Protein AF-0000000078663674 (afdb_homodimer)

Sequence (624 aa):
MSDRAPLIDRKFASRVDWNLMRTFVDIVRAGGIGAAARQLNRQQPSISAALKRLEDHVGASLLVRTATGVEMTPAGKAMMALCEDMLETARMVPHQIAQATRRVDGFVRIQIVSGLVSAEFDEAIASFHRRNPAIHIEIRVSPWRQVLDALEQGEVEIGVGYDGSVRGSLTYEPLLVERQQLYCSRSSPYFGYRVSRLHELKDEGFVLTGDDEIELITNLRRRYRLGSNVGGMAEDINEARRLIKLGVGIGFLPVPAAEAEVARGTLWPMLHADFEPSYDVYLLARAEPARDTATQLFWDEVFRRVRASSRAMSDRAPLIDRKFASRVDWNLMRTFVDIVRAGGIGAAARQLNRQQPSISAALKRLEDHVGASLLVRTATGVEMTPAGKAMMALCEDMLETARMVPHQIAQATRRVDGFVRIQIVSGLVSAEFDEAIASFHRRNPAIHIEIRVSPWRQVLDALEQGEVEIGVGYDGSVRGSLTYEPLLVERQQLYCSRSSPYFGYRVSRLHELKDEGFVLTGDDEIELITNLRRRYRLGSNVGGMAEDINEARRLIKLGVGIGFLPVPAAEAEVARGTLWPMLHADFEPSYDVYLLARAEPARDTATQLFWDEVFRRVRASSRA

Structure (mmCIF, N/CA/C/O backbone):
data_AF-0000000078663674-model_v1
#
loop_
_entity.id
_entity.type
_entity.pdbx_description
1 polymer 'Transcriptional regulator, LysR family'
#
loop_
_atom_site.group_PDB
_atom_site.id
_atom_site.type_symbol
_atom_site.label_atom_id
_atom_site.label_alt_id
_atom_site.label_comp_id
_atom_site.label_asym_id
_atom_site.label_entity_id
_atom_site.label_seq_id
_atom_site.pdbx_PDB_ins_code
_atom_site.Cartn_x
_atom_site.Cartn_y
_atom_site.Cartn_z
_atom_site.occupancy
_atom_site.B_iso_or_equiv
_atom_site.auth_seq_id
_atom_site.auth_comp_id
_atom_site.auth_asym_id
_atom_site.auth_atom_id
_atom_site.pdbx_PDB_model_num
ATOM 1 N N . MET A 1 1 ? -15.781 55.688 -0.126 1 26.56 1 MET A N 1
ATOM 2 C CA . MET A 1 1 ? -15.812 54.906 1.106 1 26.56 1 MET A CA 1
ATOM 3 C C . MET A 1 1 ? -14.562 54.031 1.239 1 26.56 1 MET A C 1
ATOM 5 O O . MET A 1 1 ? -14.312 53.156 0.404 1 26.56 1 MET A O 1
ATOM 9 N N . SER A 1 2 ? -13.391 54.594 1.779 1 29.06 2 SER A N 1
ATOM 10 C CA . SER A 1 2 ? -11.984 54.219 1.722 1 29.06 2 SER A CA 1
ATOM 11 C C . SER A 1 2 ? -11.734 52.906 2.426 1 29.06 2 SER A C 1
ATOM 13 O O . SER A 1 2 ? -12.219 52.688 3.539 1 29.06 2 SER A O 1
ATOM 15 N N . ASP A 1 3 ? -11.711 51.781 1.77 1 32.72 3 ASP A N 1
ATOM 16 C CA . ASP A 1 3 ? -11.578 50.375 2.121 1 32.72 3 ASP A CA 1
ATOM 17 C C . ASP A 1 3 ? -10.391 50.156 3.059 1 32.72 3 ASP A C 1
ATOM 19 O O . ASP A 1 3 ? -9.25 50.094 2.613 1 32.72 3 ASP A O 1
ATOM 23 N N . ARG A 1 4 ? -10.406 50.906 4.285 1 33.72 4 ARG A N 1
ATOM 24 C CA . ARG A 1 4 ? -9.406 50.875 5.344 1 33.72 4 ARG A CA 1
ATOM 25 C C . ARG A 1 4 ? -9.102 49.469 5.797 1 33.72 4 ARG A C 1
ATOM 27 O O . ARG A 1 4 ? -9.961 48.781 6.363 1 33.72 4 ARG A O 1
ATOM 34 N N . ALA A 1 5 ? -8.305 48.812 5.113 1 38.69 5 ALA A N 1
ATOM 35 C CA . ALA A 1 5 ? -7.77 47.531 5.559 1 38.69 5 ALA A CA 1
ATOM 36 C C . ALA A 1 5 ? -7.273 47.625 7 1 38.69 5 ALA A C 1
ATOM 38 O O . ALA A 1 5 ? -6.527 48.531 7.352 1 38.69 5 ALA A O 1
ATOM 39 N N . PRO A 1 6 ? -8.016 47.125 7.996 1 36.62 6 PRO A N 1
ATOM 40 C CA . PRO A 1 6 ? -7.641 47.312 9.398 1 36.62 6 PRO A CA 1
ATOM 41 C C . PRO A 1 6 ? -6.148 47.125 9.648 1 36.62 6 PRO A C 1
ATOM 43 O O . PRO A 1 6 ? -5.523 46.25 9.031 1 36.62 6 PRO A O 1
ATOM 46 N N . LEU A 1 7 ? -5.336 48.188 9.82 1 32.56 7 LEU A N 1
ATOM 47 C CA . LEU A 1 7 ? -3.947 48.344 10.227 1 32.56 7 LEU A CA 1
ATOM 48 C C . LEU A 1 7 ? -3.576 47.375 11.328 1 32.56 7 LEU A C 1
ATOM 50 O O . LEU A 1 7 ? -4.012 47.531 12.477 1 32.56 7 LEU A O 1
ATOM 54 N N . ILE A 1 8 ? -3.748 46.094 11.195 1 40.56 8 ILE A N 1
ATOM 55 C CA . ILE A 1 8 ? -2.949 45.344 12.141 1 40.56 8 ILE A CA 1
ATOM 56 C C . ILE A 1 8 ? -1.62 46.031 12.391 1 40.56 8 ILE A C 1
ATOM 58 O O . ILE A 1 8 ? -0.774 46.125 11.5 1 40.56 8 ILE A O 1
ATOM 62 N N . ASP A 1 9 ? -1.669 47.25 13.023 1 39.06 9 ASP A N 1
ATOM 63 C CA . ASP A 1 9 ? -0.666 48.25 13.359 1 39.06 9 ASP A CA 1
ATOM 64 C C . ASP A 1 9 ? 0.562 47.625 14 1 39.06 9 ASP A C 1
ATOM 66 O O . ASP A 1 9 ? 0.446 46.625 14.719 1 39.06 9 ASP A O 1
ATOM 70 N N . ARG A 1 10 ? 1.73 47.719 13.523 1 44.12 10 ARG A N 1
ATOM 71 C CA . ARG A 1 10 ? 3.023 47.438 14.133 1 44.12 10 ARG A CA 1
ATOM 72 C C . ARG A 1 10 ? 2.973 47.656 15.641 1 44.12 10 ARG A C 1
ATOM 74 O O . ARG A 1 10 ? 3.67 46.969 16.406 1 44.12 10 ARG A O 1
ATOM 81 N N . LYS A 1 11 ? 2.135 48.594 16.047 1 44.53 11 LYS A N 1
ATOM 82 C CA . LYS A 1 11 ? 1.979 48.938 17.469 1 44.53 11 LYS A CA 1
ATOM 83 C C . LYS A 1 11 ? 1.243 47.812 18.203 1 44.53 11 LYS A C 1
ATOM 85 O O . LYS A 1 11 ? 1.525 47.562 19.375 1 44.53 11 LYS A O 1
ATOM 90 N N . PHE A 1 12 ? 0.385 47.094 17.562 1 48.16 12 PHE A N 1
ATOM 91 C CA . PHE A 1 12 ? -0.326 46 18.219 1 48.16 12 PHE A CA 1
ATOM 92 C C . PHE A 1 12 ? 0.625 44.875 18.547 1 48.16 12 PHE A C 1
ATOM 94 O O . PHE A 1 12 ? 0.589 44.312 19.641 1 48.16 12 PHE A O 1
ATOM 101 N N . ALA A 1 13 ? 1.458 44.531 17.625 1 50.69 13 ALA A N 1
ATOM 102 C CA . ALA A 1 13 ? 2.406 43.438 17.812 1 50.69 13 ALA A CA 1
ATOM 103 C C . ALA A 1 13 ? 3.402 43.75 18.922 1 50.69 13 ALA A C 1
ATOM 105 O O . ALA A 1 13 ? 3.834 42.844 19.641 1 50.69 13 ALA A O 1
ATOM 106 N N . SER A 1 14 ? 3.852 45.031 19.016 1 49.78 14 SER A N 1
ATOM 107 C CA . SER A 1 14 ? 4.824 45.438 20.016 1 49.78 14 SER A CA 1
ATOM 108 C C . SER A 1 14 ? 4.188 45.531 21.406 1 49.78 14 SER A C 1
ATOM 110 O O . SER A 1 14 ? 4.887 45.438 22.406 1 49.78 14 SER A O 1
ATOM 112 N N . ARG A 1 15 ? 2.873 45.688 21.531 1 52.72 15 ARG A N 1
ATOM 113 C CA . ARG A 1 15 ? 2.217 45.938 22.797 1 52.72 15 ARG A CA 1
ATOM 114 C C . ARG A 1 15 ? 1.422 44.719 23.266 1 52.72 15 ARG A C 1
ATOM 116 O O . ARG A 1 15 ? 0.954 44.656 24.391 1 52.72 15 ARG A O 1
ATOM 123 N N . VAL A 1 16 ? 1.151 43.875 22.297 1 53.78 16 VAL A N 1
ATOM 124 C CA . VAL A 1 16 ? 0.247 42.812 22.719 1 53.78 16 VAL A CA 1
ATOM 125 C C . VAL A 1 16 ? 0.975 41.844 23.656 1 53.78 16 VAL A C 1
ATOM 127 O O . VAL A 1 16 ? 2.105 41.438 23.391 1 53.78 16 VAL A O 1
ATOM 130 N N . ASP A 1 17 ? 0.492 41.812 24.906 1 60.88 17 ASP A N 1
ATOM 131 C CA . ASP A 1 17 ? 0.943 40.906 25.953 1 60.88 17 ASP A CA 1
ATOM 132 C C . ASP A 1 17 ? 0.6 39.469 25.594 1 60.88 17 ASP A C 1
ATOM 134 O O . ASP A 1 17 ? -0.574 39.094 25.547 1 60.88 17 ASP A O 1
ATOM 138 N N . TRP A 1 18 ? 1.544 38.75 25.234 1 64.56 18 TRP A N 1
ATOM 139 C CA . TRP A 1 18 ? 1.429 37.375 24.859 1 64.56 18 TRP A CA 1
ATOM 140 C C . TRP A 1 18 ? 0.685 36.562 25.922 1 64.56 18 TRP A C 1
ATOM 142 O O . TRP A 1 18 ? -0.09 35.656 25.594 1 64.56 18 TRP A O 1
ATOM 152 N N . ASN A 1 19 ? 0.848 37 27.047 1 72.19 19 ASN A N 1
ATOM 153 C CA . ASN A 1 19 ? 0.201 36.281 28.156 1 72.19 19 ASN A CA 1
ATOM 154 C C . ASN A 1 19 ? -1.312 36.5 28.125 1 72.19 19 ASN A C 1
ATOM 156 O O . ASN A 1 19 ? -2.064 35.562 28.438 1 72.19 19 ASN A O 1
ATOM 160 N N . LEU A 1 20 ? -1.692 37.625 27.656 1 79.75 20 LEU A N 1
ATOM 161 C CA . LEU A 1 20 ? -3.125 37.906 27.578 1 79.75 20 LEU A CA 1
ATOM 162 C C . LEU A 1 20 ? -3.766 37.062 26.453 1 79.75 20 LEU A C 1
ATOM 164 O O . LEU A 1 20 ? -4.863 36.531 26.625 1 79.75 20 LEU A O 1
ATOM 168 N N . MET A 1 21 ? -3.012 36.938 25.375 1 78.19 21 MET A N 1
ATOM 169 C CA . MET A 1 21 ? -3.502 36.125 24.234 1 78.19 21 MET A CA 1
ATOM 170 C C . MET A 1 21 ? -3.619 34.656 24.609 1 78.19 21 MET A C 1
ATOM 172 O O . MET A 1 21 ? -4.598 34 24.266 1 78.19 21 MET A O 1
ATOM 176 N N . ARG A 1 22 ? -2.646 34.219 25.328 1 77.38 22 ARG A N 1
ATOM 177 C CA . ARG A 1 22 ? -2.676 32.844 25.797 1 77.38 22 ARG A CA 1
ATOM 178 C C . ARG A 1 22 ? -3.852 32.625 26.75 1 77.38 22 ARG A C 1
ATOM 180 O O . ARG A 1 22 ? -4.52 31.578 26.672 1 77.38 22 ARG A O 1
ATOM 187 N N . THR A 1 23 ? -4.086 33.562 27.609 1 81.25 23 THR A N 1
ATOM 188 C CA . THR A 1 23 ? -5.199 33.438 28.547 1 81.25 23 THR A CA 1
ATOM 189 C C . THR A 1 23 ? -6.527 33.375 27.797 1 81.25 23 THR A C 1
ATOM 191 O O . THR A 1 23 ? -7.402 32.594 28.156 1 81.25 23 THR A O 1
ATOM 194 N N . PHE A 1 24 ? -6.664 34.156 26.766 1 88.25 24 PHE A N 1
ATOM 195 C CA . PHE A 1 24 ? -7.852 34.156 25.922 1 88.25 24 PHE A CA 1
ATOM 196 C C . PHE A 1 24 ? -8.078 32.781 25.312 1 88.25 24 PHE A C 1
ATOM 198 O O . PHE A 1 24 ? -9.188 32.25 25.375 1 88.25 24 PHE A O 1
ATOM 205 N N . VAL A 1 25 ? -7.031 32.219 24.797 1 82.88 25 VAL A N 1
ATOM 206 C CA . VAL A 1 25 ? -7.113 30.906 24.172 1 82.88 25 VAL A CA 1
ATOM 207 C C . VAL A 1 25 ? -7.523 29.875 25.219 1 82.88 25 VAL A C 1
ATOM 209 O O . VAL A 1 25 ? -8.367 29.016 24.953 1 82.88 25 VAL A O 1
ATOM 212 N N . ASP A 1 26 ? -6.965 29.922 26.406 1 81.5 26 ASP A N 1
ATOM 213 C CA . ASP A 1 26 ? -7.254 29 27.484 1 81.5 26 ASP A CA 1
ATOM 214 C C . ASP A 1 26 ? -8.719 29.094 27.906 1 81.5 26 ASP A C 1
ATOM 216 O O . ASP A 1 26 ? -9.352 28.078 28.203 1 81.5 26 ASP A O 1
ATOM 220 N N . ILE A 1 27 ? -9.242 30.25 27.891 1 88.44 27 ILE A N 1
ATOM 221 C CA . ILE A 1 27 ? -10.633 30.469 28.281 1 88.44 27 ILE A CA 1
ATOM 222 C C . ILE A 1 27 ? -11.562 29.797 27.266 1 88.44 27 ILE A C 1
ATOM 224 O O . ILE A 1 27 ? -12.5 29.094 27.656 1 88.44 27 ILE A O 1
ATOM 228 N N . VAL A 1 28 ? -11.211 30.016 26.016 1 85.69 28 VAL A N 1
ATOM 229 C CA . VAL A 1 28 ? -12.055 29.469 24.969 1 85.69 28 VAL A CA 1
ATOM 230 C C . VAL A 1 28 ? -12 27.953 24.984 1 85.69 28 VAL A C 1
ATOM 232 O O . VAL A 1 28 ? -13.031 27.281 24.891 1 85.69 28 VAL A O 1
ATOM 235 N N . ARG A 1 29 ? -10.836 27.453 25.156 1 80.06 29 ARG A N 1
ATOM 236 C CA . ARG A 1 29 ? -10.641 26.016 25.141 1 80.06 29 ARG A CA 1
ATOM 237 C C . ARG A 1 29 ? -11.297 25.359 26.344 1 80.06 29 ARG A C 1
ATOM 239 O O . ARG A 1 29 ? -11.836 24.25 26.25 1 80.06 29 ARG A O 1
ATOM 246 N N . ALA A 1 30 ? -11.273 26.016 27.453 1 79.75 30 ALA A N 1
ATOM 247 C CA . ALA A 1 30 ? -11.859 25.5 28.688 1 79.75 30 ALA A CA 1
ATOM 248 C C . ALA A 1 30 ? -13.375 25.672 28.688 1 79.75 30 ALA A C 1
ATOM 250 O O . ALA A 1 30 ? -14.078 25.031 29.469 1 79.75 30 ALA A O 1
ATOM 251 N N . GLY A 1 31 ? -13.812 26.531 27.703 1 85.44 31 GLY A N 1
ATOM 252 C CA . GLY A 1 31 ? -15.242 26.734 27.562 1 85.44 31 GLY A CA 1
ATOM 253 C C . GLY A 1 31 ? -15.805 27.75 28.531 1 85.44 31 GLY A C 1
ATOM 254 O O . GLY A 1 31 ? -17.016 27.859 28.688 1 85.44 31 GLY A O 1
ATOM 255 N N . GLY A 1 32 ? -14.898 28.406 29.297 1 89 32 GLY A N 1
ATOM 256 C CA . GLY A 1 32 ? -15.375 29.391 30.266 1 89 32 GLY A CA 1
ATOM 257 C C . GLY A 1 32 ? -14.266 29.984 31.094 1 89 32 GLY A C 1
ATOM 258 O O . GLY A 1 32 ? -13.172 29.422 31.188 1 89 32 GLY A O 1
ATOM 259 N N . ILE A 1 33 ? -14.586 31.141 31.781 1 89.94 33 ILE A N 1
ATOM 260 C CA . ILE A 1 33 ? -13.594 31.859 32.562 1 89.94 33 ILE A CA 1
ATOM 261 C C . ILE A 1 33 ? -13.289 31.094 33.844 1 89.94 33 ILE A C 1
ATOM 263 O O . ILE A 1 33 ? -12.125 30.938 34.219 1 89.94 33 ILE A O 1
ATOM 267 N N . GLY A 1 34 ? -14.344 30.562 34.406 1 89.81 34 GLY A N 1
ATOM 268 C CA . GLY A 1 34 ? -14.148 29.781 35.594 1 89.81 34 GLY A CA 1
ATOM 269 C C . GLY A 1 34 ? -13.359 28.516 35.375 1 89.81 34 GLY A C 1
ATOM 270 O O . GLY A 1 34 ? -12.453 28.172 36.125 1 89.81 34 GLY A O 1
ATOM 271 N N . ALA A 1 35 ? -13.664 27.891 34.375 1 88.38 35 ALA A N 1
ATOM 272 C CA . ALA A 1 35 ? -12.984 26.641 34.031 1 88.38 35 ALA A CA 1
ATOM 273 C C . ALA A 1 35 ? -11.508 26.891 33.719 1 88.38 35 ALA A C 1
ATOM 275 O O . ALA A 1 35 ? -10.648 26.109 34.125 1 88.38 35 ALA A O 1
ATOM 276 N N . ALA A 1 36 ? -11.273 27.906 33.031 1 88.25 36 ALA A N 1
ATOM 277 C CA . ALA A 1 36 ? -9.891 28.281 32.719 1 88.25 36 ALA A CA 1
ATOM 278 C C . ALA A 1 36 ? -9.109 28.625 33.969 1 88.25 36 ALA A C 1
ATOM 280 O O . ALA A 1 36 ? -7.941 28.25 34.094 1 88.25 36 ALA A O 1
ATOM 281 N N . ALA A 1 37 ? -9.734 29.25 34.906 1 89.38 37 ALA A N 1
ATOM 282 C CA . ALA A 1 37 ? -9.086 29.609 36.188 1 89.38 37 ALA A CA 1
ATOM 283 C C . ALA A 1 37 ? -8.648 28.375 36.938 1 89.38 37 ALA A C 1
ATOM 285 O O . ALA A 1 37 ? -7.535 28.312 37.469 1 89.38 37 ALA A O 1
ATOM 286 N N . ARG A 1 38 ? -9.484 27.438 36.969 1 83.88 38 ARG A N 1
ATOM 287 C CA . ARG A 1 38 ? -9.188 26.172 37.625 1 83.88 38 ARG A CA 1
ATOM 288 C C . ARG A 1 38 ? -8.023 25.469 36.938 1 83.88 38 ARG A C 1
ATOM 290 O O . ARG A 1 38 ? -7.109 24.984 37.625 1 83.88 38 ARG A O 1
ATOM 297 N N . GLN A 1 39 ? -8.039 25.531 35.656 1 81.62 39 GLN A N 1
ATOM 298 C CA . GLN A 1 39 ? -7.031 24.828 34.875 1 81.62 39 GLN A CA 1
ATOM 299 C C . GLN A 1 39 ? -5.66 25.484 35 1 81.62 39 GLN A C 1
ATOM 301 O O . GLN A 1 39 ? -4.637 24.797 35.031 1 81.62 39 GLN A O 1
ATOM 306 N N . LEU A 1 40 ? -5.688 26.734 35.094 1 78.19 40 LEU A N 1
ATOM 307 C CA . LEU A 1 40 ? -4.441 27.484 35.125 1 78.19 40 LEU A CA 1
ATOM 308 C C . LEU A 1 40 ? -4.016 27.766 36.562 1 78.19 40 LEU A C 1
ATOM 310 O O . LEU A 1 40 ? -2.988 28.406 36.812 1 78.19 40 LEU A O 1
ATOM 314 N N . ASN A 1 41 ? -4.773 27.234 37.562 1 82.12 41 ASN A N 1
ATOM 315 C CA . ASN A 1 41 ? -4.527 27.453 38.969 1 82.12 41 ASN A CA 1
ATOM 316 C C . ASN A 1 41 ? -4.375 28.938 39.281 1 82.12 41 ASN A C 1
ATOM 318 O O . ASN A 1 41 ? -3.41 29.344 39.938 1 82.12 41 ASN A O 1
ATOM 322 N N . ARG A 1 42 ? -5.238 29.641 38.719 1 83.81 42 ARG A N 1
ATOM 323 C CA . ARG A 1 42 ? -5.309 31.078 38.969 1 83.81 42 ARG A CA 1
ATOM 324 C C . ARG A 1 42 ? -6.691 31.5 39.438 1 83.81 42 ARG A C 1
ATOM 326 O O . ARG A 1 42 ? -7.648 30.719 39.344 1 83.81 42 ARG A O 1
ATOM 333 N N . GLN A 1 43 ? -6.781 32.625 40.094 1 87.31 43 GLN A N 1
ATOM 334 C CA . GLN A 1 43 ? -8.062 33.125 40.562 1 87.31 43 GLN A CA 1
ATOM 335 C C . GLN A 1 43 ? -8.906 33.656 39.406 1 87.31 43 GLN A C 1
ATOM 337 O O . GLN A 1 43 ? -8.383 34.281 38.469 1 87.31 43 GLN A O 1
ATOM 342 N N . GLN A 1 44 ? -10.164 33.344 39.469 1 88.44 44 GLN A N 1
ATOM 343 C CA . GLN A 1 44 ? -11.109 33.688 38.406 1 88.44 44 GLN A CA 1
ATOM 344 C C . GLN A 1 44 ? -11.055 35.188 38.125 1 88.44 44 GLN A C 1
ATOM 346 O O . GLN A 1 44 ? -11.062 35.625 36.969 1 88.44 44 GLN A O 1
ATOM 351 N N . PRO A 1 45 ? -10.953 36.094 39.219 1 90 45 PRO A N 1
ATOM 352 C CA . PRO A 1 45 ? -10.898 37.531 38.875 1 90 45 PRO A CA 1
ATOM 353 C C . PRO A 1 45 ? -9.656 37.906 38.094 1 90 45 PRO A C 1
ATOM 355 O O . PRO A 1 45 ? -9.703 38.812 37.25 1 90 45 PRO A O 1
ATOM 358 N N . SER A 1 46 ? -8.586 37.156 38.312 1 87.5 46 SER A N 1
ATOM 359 C CA . SER A 1 46 ? -7.348 37.406 37.594 1 87.5 46 SER A CA 1
ATOM 360 C C . SER A 1 46 ? -7.5 37.062 36.094 1 87.5 46 SER A C 1
ATOM 362 O O . SER A 1 46 ? -7.016 37.781 35.219 1 87.5 46 SER A O 1
ATOM 364 N N . ILE A 1 47 ? -8.219 35.969 35.812 1 89.69 47 ILE A N 1
ATOM 365 C CA . ILE A 1 47 ? -8.438 35.531 34.438 1 89.69 47 ILE A CA 1
ATOM 366 C C . ILE A 1 47 ? -9.414 36.469 33.75 1 89.69 47 ILE A C 1
ATOM 368 O O . ILE A 1 47 ? -9.211 36.844 32.594 1 89.69 47 ILE A O 1
ATOM 372 N N . SER A 1 48 ? -10.422 36.906 34.469 1 90.88 48 SER A N 1
ATOM 373 C CA . SER A 1 48 ? -11.398 37.844 33.938 1 90.88 48 SER A CA 1
ATOM 374 C C . SER A 1 48 ? -10.758 39.188 33.594 1 90.88 48 SER A C 1
ATOM 376 O O . SER A 1 48 ? -11.031 39.781 32.562 1 90.88 48 SER A O 1
ATOM 378 N N . ALA A 1 49 ? -9.891 39.594 34.469 1 90.62 49 ALA A N 1
ATOM 379 C CA . ALA A 1 49 ? -9.188 40.875 34.281 1 90.62 49 ALA A CA 1
ATOM 380 C C . ALA A 1 49 ? -8.266 40.781 33.062 1 90.62 49 ALA A C 1
ATOM 382 O O . ALA A 1 49 ? -8.148 41.75 32.312 1 90.62 49 ALA A O 1
ATOM 383 N N . ALA A 1 50 ? -7.625 39.688 32.969 1 87.88 50 ALA A N 1
ATOM 384 C CA . ALA A 1 50 ? -6.734 39.469 31.828 1 87.88 50 ALA A CA 1
ATOM 385 C C . ALA A 1 50 ? -7.5 39.531 30.516 1 87.88 50 ALA A C 1
ATOM 387 O O . ALA A 1 50 ? -7.035 40.156 29.547 1 87.88 50 ALA A O 1
ATOM 388 N N . LEU A 1 51 ? -8.648 38.938 30.469 1 90.5 51 LEU A N 1
ATOM 389 C CA . LEU A 1 51 ? -9.484 38.969 29.281 1 90.5 51 LEU A CA 1
ATOM 390 C C . LEU A 1 51 ? -9.922 40.406 28.969 1 90.5 51 LEU A C 1
ATOM 392 O O . LEU A 1 51 ? -9.867 40.844 27.812 1 90.5 51 LEU A O 1
ATOM 396 N N . LYS A 1 52 ? -10.336 41.125 30.016 1 90.38 52 LYS A N 1
ATOM 397 C CA . LYS A 1 52 ? -10.781 42.5 29.828 1 90.38 52 LYS A CA 1
ATOM 398 C C . LYS A 1 52 ? -9.656 43.375 29.312 1 90.38 52 LYS A C 1
ATOM 400 O O . LYS A 1 52 ? -9.875 44.219 28.438 1 90.38 52 LYS A O 1
ATOM 405 N N . ARG A 1 53 ? -8.516 43.188 29.828 1 85.06 53 ARG A N 1
ATOM 406 C CA . ARG A 1 53 ? -7.352 43.938 29.375 1 85.06 53 ARG A CA 1
ATOM 407 C C . ARG A 1 53 ? -7.078 43.688 27.906 1 85.06 53 ARG A C 1
ATOM 409 O O . ARG A 1 53 ? -6.762 44.594 27.156 1 85.06 53 ARG A O 1
ATOM 416 N N . LEU A 1 54 ? -7.145 42.406 27.516 1 85.94 54 LEU A N 1
ATOM 417 C CA . LEU A 1 54 ? -6.945 42.062 26.109 1 85.94 54 LEU A CA 1
ATOM 418 C C . LEU A 1 54 ? -8.008 42.719 25.234 1 85.94 54 LEU A C 1
ATOM 420 O O . LEU A 1 54 ? -7.691 43.281 24.188 1 85.94 54 LEU A O 1
ATOM 424 N N . GLU A 1 55 ? -9.234 42.656 25.672 1 87.56 55 GLU A N 1
ATOM 425 C CA . GLU A 1 55 ? -10.336 43.25 24.922 1 87.56 55 GLU A CA 1
ATOM 426 C C . GLU A 1 55 ? -10.18 44.781 24.797 1 87.56 55 GLU A C 1
ATOM 428 O O . GLU A 1 55 ? -10.461 45.344 23.75 1 87.56 55 GLU A O 1
ATOM 433 N N . ASP A 1 56 ? -9.641 45.406 25.844 1 84.56 56 ASP A N 1
ATOM 434 C CA . ASP A 1 56 ? -9.375 46.844 25.828 1 84.56 56 ASP A CA 1
ATOM 435 C C . ASP A 1 56 ? -8.281 47.188 24.828 1 84.56 56 ASP A C 1
ATOM 437 O O . ASP A 1 56 ? -8.383 48.188 24.109 1 84.56 56 ASP A O 1
ATOM 441 N N . HIS A 1 57 ? -7.312 46.312 24.828 1 77.81 57 HIS A N 1
ATOM 442 C CA . HIS A 1 57 ? -6.207 46.531 23.906 1 77.81 57 HIS A CA 1
ATOM 443 C C . HIS A 1 57 ? -6.664 46.406 22.453 1 77.81 57 HIS A C 1
ATOM 445 O O . HIS A 1 57 ? -6.215 47.156 21.594 1 77.81 57 HIS A O 1
ATOM 451 N N . VAL A 1 58 ? -7.527 45.406 22.25 1 78.19 58 VAL A N 1
ATOM 452 C CA . VAL A 1 58 ? -7.996 45.125 20.906 1 78.19 58 VAL A CA 1
ATOM 453 C C . VAL A 1 58 ? -9.125 46.094 20.531 1 78.19 58 VAL A C 1
ATOM 455 O O . VAL A 1 58 ? -9.336 46.375 19.344 1 78.19 58 VAL A O 1
ATOM 458 N N . GLY A 1 59 ? -9.781 46.625 21.516 1 80.88 59 GLY A N 1
ATOM 459 C CA . GLY A 1 59 ? -10.867 47.594 21.312 1 80.88 59 GLY A CA 1
ATOM 460 C C . GLY A 1 59 ? -12.188 46.906 20.969 1 80.88 59 GLY A C 1
ATOM 461 O O . GLY A 1 59 ? -13.07 47.531 20.375 1 80.88 59 GLY A O 1
ATOM 462 N N . ALA A 1 60 ? -12.273 45.656 21.156 1 85.56 60 ALA A N 1
ATOM 463 C CA . ALA A 1 60 ? -13.5 44.906 20.891 1 85.56 60 ALA A CA 1
ATOM 464 C C . ALA A 1 60 ? -13.688 43.781 21.906 1 85.56 60 ALA A C 1
ATOM 466 O O . ALA A 1 60 ? -12.711 43.281 22.484 1 85.56 60 ALA A O 1
ATOM 467 N N . SER A 1 61 ? -14.945 43.5 22.125 1 90.62 61 SER A N 1
ATOM 468 C CA . SER A 1 61 ? -15.242 42.344 22.953 1 90.62 61 SER A CA 1
ATOM 469 C C . SER A 1 61 ? -14.945 41.031 22.203 1 90.62 61 SER A C 1
ATOM 471 O O . SER A 1 61 ? -15.336 40.906 21.031 1 90.62 61 SER A O 1
ATOM 473 N N . LEU A 1 62 ? -14.234 40.156 22.844 1 91.75 62 LEU A N 1
ATOM 474 C CA . LEU A 1 62 ? -13.828 38.906 22.188 1 91.75 62 LEU A CA 1
ATOM 475 C C . LEU A 1 62 ? -14.758 37.781 22.578 1 91.75 62 LEU A C 1
ATOM 477 O O . LEU A 1 62 ? -14.953 36.844 21.797 1 91.75 62 LEU A O 1
ATOM 481 N N . LEU A 1 63 ? -15.312 37.812 23.797 1 92.44 63 LEU A N 1
ATOM 482 C CA . LEU A 1 63 ? -16.188 36.75 24.312 1 92.44 63 LEU A CA 1
ATOM 483 C C . LEU A 1 63 ? -17.469 37.344 24.875 1 92.44 63 LEU A C 1
ATOM 485 O O . LEU A 1 63 ? -17.484 38.469 25.391 1 92.44 63 LEU A O 1
ATOM 489 N N . VAL A 1 64 ? -18.578 36.625 24.609 1 90.19 64 VAL A N 1
ATOM 490 C CA . VAL A 1 64 ? -19.859 36.969 25.219 1 90.19 64 VAL A CA 1
ATOM 491 C C . VAL A 1 64 ? -20.312 35.844 26.156 1 90.19 64 VAL A C 1
ATOM 493 O O . VAL A 1 64 ? -20.141 34.656 25.844 1 90.19 64 VAL A O 1
ATOM 496 N N . ARG A 1 65 ? -20.672 36.219 27.297 1 83.19 65 ARG A N 1
ATOM 497 C CA . ARG A 1 65 ? -21.172 35.281 28.281 1 83.19 65 ARG A CA 1
ATOM 498 C C . ARG A 1 65 ? -22.562 34.781 27.906 1 83.19 65 ARG A C 1
ATOM 500 O O . ARG A 1 65 ? -23.406 35.562 27.484 1 83.19 65 ARG A O 1
ATOM 507 N N . THR A 1 66 ? -22.641 33.531 27.797 1 81.62 66 THR A N 1
ATOM 508 C CA . THR A 1 66 ? -23.922 32.906 27.547 1 81.62 66 THR A CA 1
ATOM 509 C C . THR A 1 66 ? -24.328 32 28.734 1 81.62 66 THR A C 1
ATOM 511 O O . THR A 1 66 ? -23.578 31.891 29.703 1 81.62 66 THR A O 1
ATOM 514 N N . ALA A 1 67 ? -25.562 31.453 28.656 1 77.31 67 ALA A N 1
ATOM 515 C CA . ALA A 1 67 ? -26.062 30.578 29.703 1 77.31 67 ALA A CA 1
ATOM 516 C C . ALA A 1 67 ? -25.203 29.328 29.844 1 77.31 67 ALA A C 1
ATOM 518 O O . ALA A 1 67 ? -25.125 28.734 30.938 1 77.31 67 ALA A O 1
ATOM 519 N N . THR A 1 68 ? -24.547 29 28.891 1 76 68 THR A N 1
ATOM 520 C CA . THR A 1 68 ? -23.828 27.719 28.875 1 76 68 THR A CA 1
ATOM 521 C C . THR A 1 68 ? -22.328 27.938 28.938 1 76 68 THR A C 1
ATOM 523 O O . THR A 1 68 ? -21.547 26.984 28.844 1 76 68 THR A O 1
ATOM 526 N N . GLY A 1 69 ? -21.938 29.188 29.125 1 80.69 69 GLY A N 1
ATOM 527 C CA . GLY A 1 69 ? -20.5 29.453 29.203 1 80.69 69 GLY A CA 1
ATOM 528 C C . GLY A 1 69 ? -20.094 30.719 28.469 1 80.69 69 GLY A C 1
ATOM 529 O O . GLY A 1 69 ? -20.609 31.797 28.75 1 80.69 69 GLY A O 1
ATOM 530 N N . VAL A 1 70 ? -19.062 30.578 27.594 1 86.69 70 VAL A N 1
ATOM 531 C CA . VAL A 1 70 ? -18.609 31.734 26.812 1 86.69 70 VAL A CA 1
ATOM 532 C C . VAL A 1 70 ? -18.641 31.406 25.328 1 86.69 70 VAL A C 1
ATOM 534 O O . VAL A 1 70 ? -18.438 30.266 24.938 1 86.69 70 VAL A O 1
ATOM 537 N N . GLU A 1 71 ? -19.078 32.375 24.484 1 89.12 71 GLU A N 1
ATOM 538 C CA . GLU A 1 71 ? -19.031 32.25 23.031 1 89.12 71 GLU A CA 1
ATOM 539 C C . GLU A 1 71 ? -18.172 33.344 22.422 1 89.12 71 GLU A C 1
ATOM 541 O O . GLU A 1 71 ? -18.172 34.5 22.891 1 89.12 71 GLU A O 1
ATOM 546 N N . MET A 1 72 ? -17.453 32.969 21.375 1 87.81 72 MET A N 1
ATOM 547 C CA . MET A 1 72 ? -16.578 33.906 20.719 1 87.81 72 MET A CA 1
ATOM 548 C C . MET A 1 72 ? -17.391 34.875 19.844 1 87.81 72 MET A C 1
ATOM 550 O O . MET A 1 72 ? -18.312 34.438 19.141 1 87.81 72 MET A O 1
ATOM 554 N N . THR A 1 73 ? -17.109 36.25 19.922 1 87.31 73 THR A N 1
ATOM 555 C CA . THR A 1 73 ? -17.609 37.219 18.969 1 87.31 73 THR A CA 1
ATOM 556 C C . THR A 1 73 ? -16.875 37.094 17.641 1 87.31 73 THR A C 1
ATOM 558 O O . THR A 1 73 ? -15.906 36.344 17.531 1 87.31 73 THR A O 1
ATOM 561 N N . PRO A 1 74 ? -17.297 37.781 16.594 1 82.62 74 PRO A N 1
ATOM 562 C CA . PRO A 1 74 ? -16.531 37.781 15.352 1 82.62 74 PRO A CA 1
ATOM 563 C C . PRO A 1 74 ? -15.086 38.25 15.555 1 82.62 74 PRO A C 1
ATOM 565 O O . PRO A 1 74 ? -14.164 37.656 14.961 1 82.62 74 PRO A O 1
ATOM 568 N N . ALA A 1 75 ? -15 39.25 16.375 1 82.69 75 ALA A N 1
ATOM 569 C CA . ALA A 1 75 ? -13.648 39.688 16.719 1 82.69 75 ALA A CA 1
ATOM 570 C C . ALA A 1 75 ? -12.891 38.625 17.484 1 82.69 75 ALA A C 1
ATOM 572 O O . ALA A 1 75 ? -11.688 38.438 17.281 1 82.69 75 ALA A O 1
ATOM 573 N N . GLY A 1 76 ? -13.641 37.875 18.297 1 85.62 76 GLY A N 1
ATOM 574 C CA . GLY A 1 76 ? -13.039 36.75 19 1 85.62 76 GLY A CA 1
ATOM 575 C C . GLY A 1 76 ? -12.547 35.656 18.078 1 85.62 76 GLY A C 1
ATOM 576 O O . GLY A 1 76 ? -11.461 35.125 18.281 1 85.62 76 GLY A O 1
ATOM 577 N N . LYS A 1 77 ? -13.242 35.406 17.109 1 82.31 77 LYS A N 1
ATOM 578 C CA . LYS A 1 77 ? -12.859 34.375 16.125 1 82.31 77 LYS A CA 1
ATOM 579 C C . LYS A 1 77 ? -11.602 34.812 15.367 1 82.31 77 LYS A C 1
ATOM 581 O O . LYS A 1 77 ? -10.711 34 15.133 1 82.31 77 LYS A O 1
ATOM 586 N N . ALA A 1 78 ? -11.602 36.062 15.031 1 78.75 78 ALA A N 1
ATOM 587 C CA . ALA A 1 78 ? -10.43 36.594 14.344 1 78.75 78 ALA A CA 1
ATOM 588 C C . ALA A 1 78 ? -9.195 36.531 15.234 1 78.75 78 ALA A C 1
ATOM 590 O O . ALA A 1 78 ? -8.109 36.156 14.781 1 78.75 78 ALA A O 1
ATOM 591 N N . MET A 1 79 ? -9.422 36.906 16.453 1 78.75 79 MET A N 1
ATOM 592 C CA . MET A 1 79 ? -8.32 36.875 17.406 1 78.75 79 MET A CA 1
ATOM 593 C C . MET A 1 79 ? -7.844 35.438 17.641 1 78.75 79 MET A C 1
ATOM 595 O O . MET A 1 79 ? -6.637 35.188 17.703 1 78.75 79 MET A O 1
ATOM 599 N N . MET A 1 80 ? -8.75 34.531 17.75 1 78.94 80 MET A N 1
ATOM 600 C CA . MET A 1 80 ? -8.398 33.156 17.953 1 78.94 80 MET A CA 1
ATOM 601 C C . MET A 1 80 ? -7.543 32.625 16.797 1 78.94 80 MET A C 1
ATOM 603 O O . MET A 1 80 ? -6.543 31.953 17 1 78.94 80 MET A O 1
ATOM 607 N N . ALA A 1 81 ? -7.914 33 15.672 1 71.19 81 ALA A N 1
ATOM 608 C CA . ALA A 1 81 ? -7.141 32.594 14.5 1 71.19 81 ALA A CA 1
ATOM 609 C C . ALA A 1 81 ? -5.719 33.156 14.57 1 71.19 81 ALA A C 1
ATOM 611 O O . ALA A 1 81 ? -4.754 32.469 14.273 1 71.19 81 ALA A O 1
ATOM 612 N N . LEU A 1 82 ? -5.691 34.406 14.977 1 65.56 82 LEU A N 1
ATOM 613 C CA . LEU A 1 82 ? -4.395 35.062 15.109 1 65.56 82 LEU A CA 1
ATOM 614 C C . LEU A 1 82 ? -3.57 34.406 16.219 1 65.56 82 LEU A C 1
ATOM 616 O O . LEU A 1 82 ? -2.367 34.219 16.047 1 65.56 82 LEU A O 1
ATOM 620 N N . CYS A 1 83 ? -4.191 34.188 17.328 1 69.88 83 CYS A N 1
ATOM 621 C CA . CYS A 1 83 ? -3.506 33.531 18.453 1 69.88 83 CYS A CA 1
ATOM 622 C C . CYS A 1 83 ? -2.986 32.156 18.062 1 69.88 83 CYS A C 1
ATOM 624 O O . CYS A 1 83 ? -1.857 31.797 18.391 1 69.88 83 CYS A O 1
ATOM 626 N N . GLU A 1 84 ? -3.812 31.5 17.484 1 63.25 84 GLU A N 1
ATOM 627 C CA . GLU A 1 84 ? -3.414 30.172 17.047 1 63.25 84 GLU A CA 1
ATOM 628 C C . GLU A 1 84 ? -2.203 30.234 16.109 1 63.25 84 GLU A C 1
ATOM 630 O O . GLU A 1 84 ? -1.273 29.438 16.234 1 63.25 84 GLU A O 1
ATOM 635 N N . ASP A 1 85 ? -2.17 31.234 15.32 1 59.66 85 ASP A N 1
ATOM 636 C CA . ASP A 1 85 ? -1.035 31.469 14.43 1 59.66 85 ASP A CA 1
ATOM 637 C C . ASP A 1 85 ? 0.221 31.828 15.219 1 59.66 85 ASP A C 1
ATOM 639 O O . ASP A 1 85 ? 1.308 31.312 14.93 1 59.66 85 ASP A O 1
ATOM 643 N N . MET A 1 86 ? -0.019 32.75 16.109 1 57.91 86 MET A N 1
ATOM 644 C CA . MET A 1 86 ? 1.098 33.219 16.922 1 57.91 86 MET A CA 1
ATOM 645 C C . MET A 1 86 ? 1.64 32.094 17.812 1 57.91 86 MET A C 1
ATOM 647 O O . MET A 1 86 ? 2.855 31.938 17.938 1 57.91 86 MET A O 1
ATOM 651 N N . LEU A 1 87 ? 0.773 31.453 18.469 1 54.53 87 LEU A N 1
ATOM 652 C CA . LEU A 1 87 ? 1.189 30.328 19.297 1 54.53 87 LEU A CA 1
ATOM 653 C C . LEU A 1 87 ? 1.908 29.266 18.469 1 54.53 87 LEU A C 1
ATOM 655 O O . LEU A 1 87 ? 2.896 28.688 18.922 1 54.53 87 LEU A O 1
ATOM 659 N N . GLU A 1 88 ? 1.425 29.156 17.438 1 55.69 88 GLU A N 1
ATOM 660 C CA . GLU A 1 88 ? 2.096 28.266 16.516 1 55.69 88 GLU A CA 1
ATOM 661 C C . GLU A 1 88 ? 3.494 28.766 16.172 1 55.69 88 GLU A C 1
ATOM 663 O O . GLU A 1 88 ? 4.449 27.984 16.125 1 55.69 88 GLU A O 1
ATOM 668 N N . THR A 1 89 ? 3.516 30.062 15.984 1 52.53 89 THR A N 1
ATOM 669 C CA . THR A 1 89 ? 4.805 30.672 15.68 1 52.53 89 THR A CA 1
ATOM 670 C C . THR A 1 89 ? 5.738 30.594 16.891 1 52.53 89 THR A C 1
ATOM 672 O O . THR A 1 89 ? 6.918 30.281 16.75 1 52.53 89 THR A O 1
ATOM 675 N N . ALA A 1 90 ? 5.215 30.969 18.031 1 52.47 90 ALA A N 1
ATOM 676 C CA . ALA A 1 90 ? 5.996 30.922 19.266 1 52.47 90 ALA A CA 1
ATOM 677 C C . ALA A 1 90 ? 6.48 29.5 19.547 1 52.47 90 ALA A C 1
ATOM 679 O O . ALA A 1 90 ? 7.617 29.312 20 1 52.47 90 ALA A O 1
ATOM 680 N N . ARG A 1 91 ? 5.605 28.578 19.469 1 51.38 91 ARG A N 1
ATOM 681 C CA . ARG A 1 91 ? 5.98 27.172 19.672 1 51.38 91 ARG A CA 1
ATOM 682 C C . ARG A 1 91 ? 7.105 26.766 18.719 1 51.38 91 ARG A C 1
ATOM 684 O O . ARG A 1 91 ? 7.902 25.891 19.031 1 51.38 91 ARG A O 1
ATOM 691 N N . MET A 1 92 ? 7.055 27.5 17.734 1 50.94 92 MET A N 1
ATOM 692 C CA . MET A 1 92 ? 8.039 27.203 16.688 1 50.94 92 MET A CA 1
ATOM 693 C C . MET A 1 92 ? 9.398 27.797 17.031 1 50.94 92 MET A C 1
ATOM 695 O O . MET A 1 92 ? 10.422 27.359 16.516 1 50.94 92 MET A O 1
ATOM 699 N N . VAL A 1 93 ? 9.328 28.766 18 1 48.59 93 VAL A N 1
ATOM 700 C CA . VAL A 1 93 ? 10.539 29.531 18.266 1 48.59 93 VAL A CA 1
ATOM 701 C C . VAL A 1 93 ? 11.672 28.594 18.688 1 48.59 93 VAL A C 1
ATOM 703 O O . VAL A 1 93 ? 12.766 28.656 18.125 1 48.59 93 VAL A O 1
ATOM 706 N N . PRO A 1 94 ? 11.383 27.828 19.797 1 46.81 94 PRO A N 1
ATOM 707 C CA . PRO A 1 94 ? 12.516 26.953 20.109 1 46.81 94 PRO A CA 1
ATOM 708 C C . PRO A 1 94 ? 12.93 26.062 18.938 1 46.81 94 PRO A C 1
ATOM 710 O O . PRO A 1 94 ? 14.125 25.828 18.734 1 46.81 94 PRO A O 1
ATOM 713 N N . HIS A 1 95 ? 11.992 25.625 18.281 1 52.62 95 HIS A N 1
ATOM 714 C CA . HIS A 1 95 ? 12.281 24.797 17.109 1 52.62 95 HIS A CA 1
ATOM 715 C C . HIS A 1 95 ? 12.969 25.594 16.016 1 52.62 95 HIS A C 1
ATOM 717 O O . HIS A 1 95 ? 13.883 25.109 15.359 1 52.62 95 HIS A O 1
ATOM 723 N N . GLN A 1 96 ? 12.484 26.844 15.883 1 49.84 96 GLN A N 1
ATOM 724 C CA . GLN A 1 96 ? 13.125 27.75 14.93 1 49.84 96 GLN A CA 1
ATOM 725 C C . GLN A 1 96 ? 14.547 28.078 15.359 1 49.84 96 GLN A C 1
ATOM 727 O O . GLN A 1 96 ? 15.453 28.156 14.523 1 49.84 96 GLN A O 1
ATOM 732 N N . ILE A 1 97 ? 14.648 28.297 16.562 1 46.66 97 ILE A N 1
ATOM 733 C CA . ILE A 1 97 ? 15.992 28.531 17.078 1 46.66 97 ILE A CA 1
ATOM 734 C C . ILE A 1 97 ? 16.859 27.281 16.844 1 46.66 97 ILE A C 1
ATOM 736 O O . ILE A 1 97 ? 18.016 27.391 16.422 1 46.66 97 ILE A O 1
ATOM 740 N N . ALA A 1 98 ? 16.25 26.172 17.156 1 49.06 98 ALA A N 1
ATOM 741 C CA . ALA A 1 98 ? 16.969 24.922 16.906 1 49.06 98 ALA A CA 1
ATOM 742 C C . ALA A 1 98 ? 17.312 24.781 15.422 1 49.06 98 ALA A C 1
ATOM 744 O O . ALA A 1 98 ? 18.422 24.375 15.07 1 49.06 98 ALA A O 1
ATOM 745 N N . GLN A 1 99 ? 16.312 25.125 14.586 1 51.88 99 GLN A N 1
ATOM 746 C CA . GLN A 1 99 ? 16.516 25.125 13.141 1 51.88 99 GLN A CA 1
ATOM 747 C C . GLN A 1 99 ? 17.594 26.141 12.75 1 51.88 99 GLN A C 1
ATOM 749 O O . GLN A 1 99 ? 18.422 25.859 11.875 1 51.88 99 GLN A O 1
ATOM 754 N N . ALA A 1 100 ? 17.391 27.375 13.258 1 48.59 100 ALA A N 1
ATOM 755 C CA . ALA A 1 100 ? 18.328 28.453 12.969 1 48.59 100 ALA A CA 1
ATOM 756 C C . ALA A 1 100 ? 19.734 28.078 13.383 1 48.59 100 ALA A C 1
ATOM 758 O O . ALA A 1 100 ? 20.719 28.531 12.781 1 48.59 100 ALA A O 1
ATOM 759 N N . THR A 1 101 ? 19.703 27.344 14.305 1 49.94 101 THR A N 1
ATOM 760 C CA . THR A 1 101 ? 21.031 26.969 14.758 1 49.94 101 THR A CA 1
ATOM 761 C C . THR A 1 101 ? 21.5 25.688 14.07 1 49.94 101 THR A C 1
ATOM 763 O O . THR A 1 101 ? 22.516 25.109 14.445 1 49.94 101 THR A O 1
ATOM 766 N N . ARG A 1 102 ? 20.875 25.391 12.898 1 50.5 102 ARG A N 1
ATOM 767 C CA . ARG A 1 102 ? 21.203 24.344 11.93 1 50.5 102 ARG A CA 1
ATOM 768 C C . ARG A 1 102 ? 21.359 23 12.625 1 50.5 102 ARG A C 1
ATOM 770 O O . ARG A 1 102 ? 22.047 22.109 12.109 1 50.5 102 ARG A O 1
ATOM 777 N N . ARG A 1 103 ? 20.828 22.984 13.914 1 50.5 103 ARG A N 1
ATOM 778 C CA . ARG A 1 103 ? 21.188 21.812 14.711 1 50.5 103 ARG A CA 1
ATOM 779 C C . ARG A 1 103 ? 20.016 20.844 14.82 1 50.5 103 ARG A C 1
ATOM 781 O O . ARG A 1 103 ? 20.031 19.953 15.664 1 50.5 103 ARG A O 1
ATOM 788 N N . VAL A 1 104 ? 18.906 21.016 13.961 1 56.28 104 VAL A N 1
ATOM 789 C CA . VAL A 1 104 ? 17.875 20.078 14.383 1 56.28 104 VAL A CA 1
ATOM 790 C C . VAL A 1 104 ? 18.047 18.75 13.641 1 56.28 104 VAL A C 1
ATOM 792 O O . VAL A 1 104 ? 17.969 18.703 12.414 1 56.28 104 VAL A O 1
ATOM 795 N N . ASP A 1 105 ? 18.719 17.875 14.227 1 64.44 105 ASP A N 1
ATOM 796 C CA . ASP A 1 105 ? 18.766 16.484 13.789 1 64.44 105 ASP A CA 1
ATOM 797 C C . ASP A 1 105 ? 17.641 15.664 14.43 1 64.44 105 ASP A C 1
ATOM 799 O O . ASP A 1 105 ? 17.094 16.062 15.461 1 64.44 105 ASP A O 1
ATOM 803 N N . GLY A 1 106 ? 16.844 14.977 13.648 1 78.44 106 GLY A N 1
ATOM 804 C CA . GLY A 1 106 ? 15.844 14.117 14.258 1 78.44 106 GLY A CA 1
ATOM 805 C C . GLY A 1 106 ? 15.07 13.297 13.242 1 78.44 106 GLY A C 1
ATOM 806 O O . GLY A 1 106 ? 15.547 13.062 12.133 1 78.44 106 GLY A O 1
ATOM 807 N N . PHE A 1 107 ? 14.023 12.656 13.836 1 80.44 107 PHE A N 1
ATOM 808 C CA . PHE A 1 107 ? 13.164 11.773 13.062 1 80.44 107 PHE A CA 1
ATOM 809 C C . PHE A 1 107 ? 11.703 12.172 13.195 1 80.44 107 PHE A C 1
ATOM 811 O O . PHE A 1 107 ? 11.273 12.602 14.273 1 80.44 107 PHE A O 1
ATOM 818 N N . VAL A 1 108 ? 11.039 12.18 12.078 1 90.06 108 VAL A N 1
ATOM 819 C CA . VAL A 1 108 ? 9.586 12.266 12.086 1 90.06 108 VAL A CA 1
ATOM 820 C C . VAL A 1 108 ? 8.984 10.977 11.539 1 90.06 108 VAL A C 1
ATOM 822 O O . VAL A 1 108 ? 9.156 10.656 10.359 1 90.06 108 VAL A O 1
ATOM 825 N N . ARG A 1 109 ? 8.344 10.258 12.406 1 92.31 109 ARG A N 1
ATOM 826 C CA . ARG A 1 109 ? 7.672 9.023 12.008 1 92.31 109 ARG A CA 1
ATOM 827 C C . ARG A 1 109 ? 6.188 9.258 11.758 1 92.31 109 ARG A C 1
ATOM 829 O O . ARG A 1 109 ? 5.469 9.727 12.648 1 92.31 109 ARG A O 1
ATOM 836 N N . ILE A 1 110 ? 5.809 8.922 10.547 1 96.38 110 ILE A N 1
ATOM 837 C CA . ILE A 1 110 ? 4.441 9.156 10.102 1 96.38 110 ILE A CA 1
ATOM 838 C C . ILE A 1 110 ? 3.781 7.824 9.734 1 96.38 110 ILE A C 1
ATOM 840 O O . ILE A 1 110 ? 4.359 7.02 9.008 1 96.38 110 ILE A O 1
ATOM 844 N N . GLN A 1 111 ? 2.674 7.539 10.312 1 96.88 111 GLN A N 1
ATOM 845 C CA . GLN A 1 111 ? 1.891 6.363 9.945 1 96.88 111 GLN A CA 1
ATOM 846 C C . GLN A 1 111 ? 0.587 6.766 9.258 1 96.88 111 GLN A C 1
ATOM 848 O O . GLN A 1 111 ? -0.162 7.598 9.781 1 96.88 111 GLN A O 1
ATOM 853 N N . ILE A 1 112 ? 0.345 6.191 8.062 1 97.31 112 ILE A N 1
ATOM 854 C CA . ILE A 1 112 ? -0.81 6.633 7.289 1 97.31 112 ILE A CA 1
ATOM 855 C C . ILE A 1 112 ? -1.597 5.414 6.801 1 97.31 112 ILE A C 1
ATOM 857 O O . ILE A 1 112 ? -1.08 4.297 6.797 1 97.31 112 ILE A O 1
ATOM 861 N N . VAL A 1 113 ? -2.83 5.645 6.41 1 95.5 113 VAL A N 1
ATOM 862 C CA . VAL A 1 113 ? -3.652 4.629 5.762 1 95.5 113 VAL A CA 1
ATOM 863 C C . VAL A 1 113 ? -3.209 4.457 4.312 1 95.5 113 VAL A C 1
ATOM 865 O O . VAL A 1 113 ? -2.594 5.355 3.732 1 95.5 113 VAL A O 1
ATOM 868 N N . SER A 1 114 ? -3.494 3.303 3.738 1 95.12 114 SER A N 1
ATOM 869 C CA . SER A 1 114 ? -3.094 3.029 2.361 1 95.12 114 SER A CA 1
ATOM 870 C C . SER A 1 114 ? -3.91 3.857 1.374 1 95.12 114 SER A C 1
ATOM 872 O O . SER A 1 114 ? -5.062 4.203 1.648 1 95.12 114 SER A O 1
ATOM 874 N N . GLY A 1 115 ? -3.283 4.203 0.305 1 93.25 115 GLY A N 1
ATOM 875 C CA . GLY A 1 115 ? -3.992 4.855 -0.786 1 93.25 115 GLY A CA 1
ATOM 876 C C . GLY A 1 115 ? -4.234 6.332 -0.541 1 93.25 115 GLY A C 1
ATOM 877 O O . GLY A 1 115 ? -5.094 6.941 -1.183 1 93.25 115 GLY A O 1
ATOM 878 N N . LEU A 1 116 ? -3.547 6.945 0.355 1 94.69 116 LEU A N 1
ATOM 879 C CA . LEU A 1 116 ? -3.729 8.359 0.656 1 94.69 116 LEU A CA 1
ATOM 880 C C . LEU A 1 116 ? -3.219 9.234 -0.49 1 94.69 116 LEU A C 1
ATOM 882 O O . LEU A 1 116 ? -2.051 9.133 -0.873 1 94.69 116 LEU A O 1
ATOM 886 N N . VAL A 1 117 ? -4.117 10.031 -0.987 1 94.19 117 VAL A N 1
ATOM 887 C CA . VAL A 1 117 ? -3.764 11.023 -1.994 1 94.19 117 VAL A CA 1
ATOM 888 C C . VAL A 1 117 ? -4.125 12.422 -1.49 1 94.19 117 VAL A C 1
ATOM 890 O O . VAL A 1 117 ? -5.305 12.734 -1.298 1 94.19 117 VAL A O 1
ATOM 893 N N . SER A 1 118 ? -3.154 13.203 -1.23 1 93.81 118 SER A N 1
ATOM 894 C CA . SER A 1 118 ? -3.344 14.555 -0.725 1 93.81 118 SER A CA 1
ATOM 895 C C . SER A 1 118 ? -2.229 15.484 -1.193 1 93.81 118 SER A C 1
ATOM 897 O O . SER A 1 118 ? -1.062 15.289 -0.84 1 93.81 118 SER A O 1
ATOM 899 N N . ALA A 1 119 ? -2.604 16.5 -1.931 1 92.25 119 ALA A N 1
ATOM 900 C CA . ALA A 1 119 ? -1.625 17.469 -2.396 1 92.25 119 ALA A CA 1
ATOM 901 C C . ALA A 1 119 ? -1.021 18.25 -1.228 1 92.25 119 ALA A C 1
ATOM 903 O O . ALA A 1 119 ? 0.177 18.531 -1.221 1 92.25 119 ALA A O 1
ATOM 904 N N . GLU A 1 120 ? -1.838 18.547 -0.259 1 90.88 120 GLU A N 1
ATOM 905 C CA . GLU A 1 120 ? -1.381 19.281 0.911 1 90.88 120 GLU A CA 1
ATOM 906 C C . GLU A 1 120 ? -0.345 18.484 1.7 1 90.88 120 GLU A C 1
ATOM 908 O O . GLU A 1 120 ? 0.669 19.047 2.133 1 90.88 120 GLU A O 1
ATOM 913 N N . PHE A 1 121 ? -0.602 17.266 1.884 1 94.31 121 PHE A N 1
ATOM 914 C CA . PHE A 1 121 ? 0.314 16.391 2.602 1 94.31 121 PHE A CA 1
ATOM 915 C C . PHE A 1 121 ? 1.633 16.25 1.849 1 94.31 121 PHE A C 1
ATOM 917 O O . PHE A 1 121 ? 2.707 16.328 2.449 1 94.31 121 PHE A O 1
ATOM 924 N N . ASP A 1 122 ? 1.531 16.094 0.564 1 96 122 ASP A N 1
ATOM 925 C CA . ASP A 1 122 ? 2.715 15.938 -0.275 1 96 122 ASP A CA 1
ATOM 926 C C . ASP A 1 122 ? 3.568 17.203 -0.258 1 96 122 ASP A C 1
ATOM 928 O O . ASP A 1 122 ? 4.785 17.141 -0.072 1 96 122 ASP A O 1
ATOM 932 N N . GLU A 1 123 ? 2.934 18.297 -0.421 1 94.31 123 GLU A N 1
ATOM 933 C CA . GLU A 1 123 ? 3.654 19.562 -0.424 1 94.31 123 GLU A CA 1
ATOM 934 C C . GLU A 1 123 ? 4.309 19.828 0.928 1 94.31 123 GLU A C 1
ATOM 936 O O . GLU A 1 123 ? 5.395 20.406 0.995 1 94.31 123 GLU A O 1
ATOM 941 N N . ALA A 1 124 ? 3.615 19.438 1.934 1 93 124 ALA A N 1
ATOM 942 C CA . ALA A 1 124 ? 4.184 19.594 3.271 1 93 124 ALA A CA 1
ATOM 943 C C . ALA A 1 124 ? 5.465 18.766 3.418 1 93 124 ALA A C 1
ATOM 945 O O . ALA A 1 124 ? 6.457 19.25 3.963 1 93 124 ALA A O 1
ATOM 946 N N . ILE A 1 125 ? 5.438 17.547 2.951 1 95.44 125 ILE A N 1
ATOM 947 C CA . ILE A 1 125 ? 6.613 16.688 3.018 1 95.44 125 ILE A CA 1
ATOM 948 C C . ILE A 1 125 ? 7.762 17.312 2.24 1 95.44 125 ILE A C 1
ATOM 950 O O . ILE A 1 125 ? 8.883 17.438 2.752 1 95.44 125 ILE A O 1
ATOM 954 N N . ALA A 1 126 ? 7.48 17.75 1.064 1 95.06 126 ALA A N 1
ATOM 955 C CA . ALA A 1 126 ? 8.5 18.312 0.186 1 95.06 126 ALA A CA 1
ATOM 956 C C . ALA A 1 126 ? 9.117 19.578 0.797 1 95.06 126 ALA A C 1
ATOM 958 O O . ALA A 1 126 ? 10.344 19.703 0.88 1 95.06 126 ALA A O 1
ATOM 959 N N . SER A 1 127 ? 8.273 20.5 1.223 1 92.19 127 SER A N 1
ATOM 960 C CA . SER A 1 127 ? 8.734 21.766 1.79 1 92.19 127 SER A CA 1
ATOM 961 C C . SER A 1 127 ? 9.477 21.547 3.102 1 92.19 127 SER A C 1
ATOM 963 O O . SER A 1 127 ? 10.508 22.172 3.35 1 92.19 127 SER A O 1
ATOM 965 N N . PHE A 1 128 ? 8.906 20.688 3.916 1 90.19 128 PHE A N 1
ATOM 966 C CA . PHE A 1 128 ? 9.531 20.375 5.195 1 90.19 128 PHE A CA 1
ATOM 967 C C . PHE A 1 128 ? 10.938 19.828 4.996 1 90.19 128 PHE A C 1
ATOM 969 O O . PHE A 1 128 ? 11.875 20.25 5.68 1 90.19 128 PHE A O 1
ATOM 976 N N . HIS A 1 129 ? 11.062 18.891 4.09 1 92 129 HIS A N 1
ATOM 977 C CA . HIS A 1 129 ? 12.383 18.312 3.834 1 92 129 HIS A CA 1
ATOM 978 C C . HIS A 1 129 ? 13.352 19.359 3.305 1 92 129 HIS A C 1
ATOM 980 O O . HIS A 1 129 ? 14.516 19.391 3.705 1 92 129 HIS A O 1
ATOM 986 N N . ARG A 1 130 ? 12.93 20.203 2.441 1 89.62 130 ARG A N 1
ATOM 987 C CA . ARG A 1 130 ? 13.773 21.25 1.875 1 89.62 130 ARG A CA 1
ATOM 988 C C . ARG A 1 130 ? 14.297 22.172 2.965 1 89.62 130 ARG A C 1
ATOM 990 O O . ARG A 1 130 ? 15.461 22.578 2.934 1 89.62 130 ARG A O 1
ATOM 997 N N . ARG A 1 131 ? 13.445 22.469 3.893 1 86.19 131 ARG A N 1
ATOM 998 C CA . ARG A 1 131 ? 13.789 23.422 4.953 1 86.19 131 ARG A CA 1
ATOM 999 C C . ARG A 1 131 ? 14.594 22.734 6.055 1 86.19 131 ARG A C 1
ATOM 1001 O O . ARG A 1 131 ? 15.352 23.391 6.773 1 86.19 131 ARG A O 1
ATOM 1008 N N . ASN A 1 132 ? 14.352 21.438 6.164 1 86.62 132 ASN A N 1
ATOM 1009 C CA . ASN A 1 132 ? 15.008 20.672 7.215 1 86.62 132 ASN A CA 1
ATOM 1010 C C . ASN A 1 132 ? 15.609 19.375 6.672 1 86.62 132 ASN A C 1
ATOM 1012 O O . ASN A 1 132 ? 15.227 18.281 7.086 1 86.62 132 ASN A O 1
ATOM 1016 N N . PRO A 1 133 ? 16.641 19.453 5.895 1 87.19 133 PRO A N 1
ATOM 1017 C CA . PRO A 1 133 ? 17.172 18.266 5.211 1 87.19 133 PRO A CA 1
ATOM 1018 C C . PRO A 1 133 ? 17.828 17.266 6.168 1 87.19 133 PRO A C 1
ATOM 1020 O O . PRO A 1 133 ? 18.047 16.109 5.805 1 87.19 133 PRO A O 1
ATOM 1023 N N . ALA A 1 134 ? 18.078 17.703 7.348 1 85.38 134 ALA A N 1
ATOM 1024 C CA . ALA A 1 134 ? 18.734 16.844 8.312 1 85.38 134 ALA A CA 1
ATOM 1025 C C . ALA A 1 134 ? 17.719 15.992 9.078 1 85.38 134 ALA A C 1
ATOM 1027 O O . ALA A 1 134 ? 18.094 15.055 9.789 1 85.38 134 ALA A O 1
ATOM 1028 N N . ILE A 1 135 ? 16.484 16.312 8.93 1 87.62 135 ILE A N 1
ATOM 1029 C CA . ILE A 1 135 ? 15.438 15.531 9.594 1 87.62 135 ILE A CA 1
ATOM 1030 C C . ILE A 1 135 ? 15.031 14.352 8.711 1 87.62 135 ILE A C 1
ATOM 1032 O O . ILE A 1 135 ? 14.734 14.523 7.531 1 87.62 135 ILE A O 1
ATOM 1036 N N . HIS A 1 136 ? 15.031 13.195 9.297 1 89.62 136 HIS A N 1
ATOM 1037 C CA . HIS A 1 136 ? 14.656 11.969 8.602 1 89.62 136 HIS A CA 1
ATOM 1038 C C . HIS A 1 136 ? 13.148 11.742 8.672 1 89.62 136 HIS A C 1
ATOM 1040 O O . HIS A 1 136 ? 12.547 11.859 9.742 1 89.62 136 HIS A O 1
ATOM 1046 N N . ILE A 1 137 ? 12.562 11.445 7.508 1 95.31 137 ILE A N 1
ATOM 1047 C CA . ILE A 1 137 ? 11.125 11.211 7.434 1 95.31 137 ILE A CA 1
ATOM 1048 C C . ILE A 1 137 ? 10.859 9.719 7.227 1 95.31 137 ILE A C 1
ATOM 1050 O O . ILE A 1 137 ? 11.367 9.117 6.277 1 95.31 137 ILE A O 1
ATOM 1054 N N . GLU A 1 138 ? 10.133 9.117 8.062 1 95.06 138 GLU A N 1
ATOM 1055 C CA . GLU A 1 138 ? 9.711 7.723 7.926 1 95.06 138 GLU A CA 1
ATOM 1056 C C . GLU A 1 138 ? 8.203 7.621 7.742 1 95.06 138 GLU A C 1
ATOM 1058 O O . GLU A 1 138 ? 7.438 8.203 8.516 1 95.06 138 GLU A O 1
ATOM 1063 N N . ILE A 1 139 ? 7.789 6.906 6.719 1 97.44 139 ILE A N 1
ATOM 1064 C CA . ILE A 1 139 ? 6.363 6.695 6.484 1 97.44 139 ILE A CA 1
ATOM 1065 C C . ILE A 1 139 ? 6.039 5.207 6.598 1 97.44 139 ILE A C 1
ATOM 1067 O O . ILE A 1 139 ? 6.703 4.371 5.977 1 97.44 139 ILE A O 1
ATOM 1071 N N . ARG A 1 140 ? 5.059 4.898 7.328 1 95.69 140 ARG A N 1
ATOM 1072 C CA . ARG A 1 140 ? 4.504 3.557 7.484 1 95.69 140 ARG A CA 1
ATOM 1073 C C . ARG A 1 140 ? 3.041 3.516 7.059 1 95.69 140 ARG A C 1
ATOM 1075 O O . ARG A 1 140 ? 2.328 4.516 7.164 1 95.69 140 ARG A O 1
ATOM 1082 N N . VAL A 1 141 ? 2.672 2.342 6.602 1 96 141 VAL A N 1
ATOM 1083 C CA . VAL A 1 141 ? 1.288 2.166 6.172 1 96 141 VAL A CA 1
ATOM 1084 C C . VAL A 1 141 ? 0.617 1.087 7.02 1 96 141 VAL A C 1
ATOM 1086 O O . VAL A 1 141 ? 1.217 0.046 7.297 1 96 141 VAL A O 1
ATOM 1089 N N . SER A 1 142 ? -0.573 1.342 7.449 1 93.56 142 SER A N 1
ATOM 1090 C CA . SER A 1 142 ? -1.334 0.365 8.219 1 93.56 142 SER A CA 1
ATOM 1091 C C . SER A 1 142 ? -2.832 0.641 8.141 1 93.56 142 SER A C 1
ATOM 1093 O O . SER A 1 142 ? -3.248 1.687 7.637 1 93.56 142 SER A O 1
ATOM 1095 N N . PRO A 1 143 ? -3.631 -0.312 8.594 1 91.69 143 PRO A N 1
ATOM 1096 C CA . PRO A 1 143 ? -5.043 0.012 8.805 1 91.69 143 PRO A CA 1
ATOM 1097 C C . PRO A 1 143 ? -5.242 1.176 9.773 1 91.69 143 PRO A C 1
ATOM 1099 O O . PRO A 1 143 ? -4.383 1.427 10.625 1 91.69 143 PRO A O 1
ATOM 1102 N N . TRP A 1 144 ? -6.371 1.815 9.672 1 91.81 144 TRP A N 1
ATOM 1103 C CA . TRP A 1 144 ? -6.547 3.09 10.359 1 91.81 144 TRP A CA 1
ATOM 1104 C C . TRP A 1 144 ? -6.555 2.895 11.867 1 91.81 144 TRP A C 1
ATOM 1106 O O . TRP A 1 144 ? -6.062 3.744 12.617 1 91.81 144 TRP A O 1
ATOM 1116 N N . ARG A 1 145 ? -7.082 1.824 12.414 1 89.69 145 ARG A N 1
ATOM 1117 C CA . ARG A 1 145 ? -7.094 1.584 13.852 1 89.69 145 ARG A CA 1
ATOM 1118 C C . ARG A 1 145 ? -5.676 1.447 14.398 1 89.69 145 ARG A C 1
ATOM 1120 O O . ARG A 1 145 ? -5.387 1.883 15.516 1 89.69 145 ARG A O 1
ATOM 1127 N N . GLN A 1 146 ? -4.848 0.842 13.617 1 91.19 146 GLN A N 1
ATOM 1128 C CA . GLN A 1 146 ? -3.453 0.682 14.016 1 91.19 146 GLN A CA 1
ATOM 1129 C C . GLN A 1 146 ? -2.715 2.018 13.992 1 91.19 146 GLN A C 1
ATOM 1131 O O . GLN A 1 146 ? -1.722 2.199 14.695 1 91.19 146 GLN A O 1
ATOM 1136 N N . VAL A 1 147 ? -3.158 2.947 13.117 1 94.38 147 VAL A N 1
ATOM 1137 C CA . VAL A 1 147 ? -2.607 4.297 13.148 1 94.38 147 VAL A CA 1
ATOM 1138 C C . VAL A 1 147 ? -2.84 4.926 14.516 1 94.38 147 VAL A C 1
ATOM 1140 O O . VAL A 1 147 ? -1.915 5.473 15.125 1 94.38 147 VAL A O 1
ATOM 1143 N N . LEU A 1 148 ? -4.059 4.777 15.047 1 92.06 148 LEU A N 1
ATOM 1144 C CA . LEU A 1 148 ? -4.41 5.34 16.344 1 92.06 148 LEU A CA 1
ATOM 1145 C C . LEU A 1 148 ? -3.627 4.66 17.453 1 92.06 148 LEU A C 1
ATOM 1147 O O . LEU A 1 148 ? -3.1 5.328 18.344 1 92.06 148 LEU A O 1
ATOM 1151 N N . ASP A 1 149 ? -3.545 3.305 17.344 1 87.38 149 ASP A N 1
ATOM 1152 C CA . ASP A 1 149 ? -2.814 2.543 18.359 1 87.38 149 ASP A CA 1
ATOM 1153 C C . ASP A 1 149 ? -1.346 2.961 18.406 1 87.38 149 ASP A C 1
ATOM 1155 O O . ASP A 1 149 ? -0.78 3.139 19.484 1 87.38 149 ASP A O 1
ATOM 1159 N N . ALA A 1 150 ? -0.758 3.102 17.234 1 90.25 150 ALA A N 1
ATOM 1160 C CA . ALA A 1 150 ? 0.656 3.457 17.141 1 90.25 150 ALA A CA 1
ATOM 1161 C C . ALA A 1 150 ? 0.915 4.836 17.75 1 90.25 150 ALA A C 1
ATOM 1163 O O . ALA A 1 150 ? 1.941 5.051 18.391 1 90.25 150 ALA A O 1
ATOM 1164 N N . LEU A 1 151 ? 0.049 5.77 17.516 1 89.94 151 LEU A N 1
ATOM 1165 C CA . LEU A 1 151 ? 0.16 7.105 18.094 1 89.94 151 LEU A CA 1
ATOM 1166 C C . LEU A 1 151 ? 0.077 7.051 19.625 1 89.94 151 LEU A C 1
ATOM 1168 O O . LEU A 1 151 ? 0.918 7.629 20.312 1 89.94 151 LEU A O 1
ATOM 1172 N N . GLU A 1 152 ? -0.864 6.344 20.094 1 84.06 152 GLU A N 1
ATOM 1173 C CA . GLU A 1 152 ? -1.075 6.266 21.531 1 84.06 152 GLU A CA 1
ATOM 1174 C C . GLU A 1 152 ? 0.102 5.586 22.234 1 84.06 152 GLU A C 1
ATOM 1176 O O . GLU A 1 152 ? 0.452 5.938 23.359 1 84.06 152 GLU A O 1
ATOM 1181 N N . GLN A 1 153 ? 0.657 4.602 21.531 1 82.38 153 GLN A N 1
ATOM 1182 C CA . GLN A 1 153 ? 1.78 3.854 22.078 1 82.38 153 GLN A CA 1
ATOM 1183 C C . GLN A 1 153 ? 3.094 4.605 21.891 1 82.38 153 GLN A C 1
ATOM 1185 O O . GLN A 1 153 ? 4.141 4.168 22.359 1 82.38 153 GLN A O 1
ATOM 1190 N N . GLY A 1 154 ? 3.047 5.676 21.156 1 82.31 154 GLY A N 1
ATOM 1191 C CA . GLY A 1 154 ? 4.227 6.496 20.938 1 82.31 154 GLY A CA 1
ATOM 1192 C C . GLY A 1 154 ? 5.18 5.91 19.922 1 82.31 154 GLY A C 1
ATOM 1193 O O . GLY A 1 154 ? 6.379 6.207 19.938 1 82.31 154 GLY A O 1
ATOM 1194 N N . GLU A 1 155 ? 4.688 5.047 19.094 1 84.31 155 GLU A N 1
ATOM 1195 C CA . GLU A 1 155 ? 5.516 4.418 18.062 1 84.31 155 GLU A CA 1
ATOM 1196 C C . GLU A 1 155 ? 5.77 5.375 16.906 1 84.31 155 GLU A C 1
ATOM 1198 O O . GLU A 1 155 ? 6.77 5.246 16.203 1 84.31 155 GLU A O 1
ATOM 1203 N N . VAL A 1 156 ? 4.793 6.289 16.703 1 90.5 156 VAL A N 1
ATOM 1204 C CA . VAL A 1 156 ? 4.906 7.324 15.688 1 90.5 156 VAL A CA 1
ATOM 1205 C C . VAL A 1 156 ? 4.418 8.656 16.25 1 90.5 156 VAL A C 1
ATOM 1207 O O . VAL A 1 156 ? 3.699 8.688 17.25 1 90.5 156 VAL A O 1
ATOM 1210 N N . GLU A 1 157 ? 4.84 9.711 15.609 1 88.12 157 GLU A N 1
ATOM 1211 C CA . GLU A 1 157 ? 4.508 11.039 16.109 1 88.12 157 GLU A CA 1
ATOM 1212 C C . GLU A 1 157 ? 3.316 11.625 15.367 1 88.12 157 GLU A C 1
ATOM 1214 O O . GLU A 1 157 ? 2.576 12.445 15.914 1 88.12 157 GLU A O 1
ATOM 1219 N N . ILE A 1 158 ? 3.193 11.219 14.062 1 93.06 158 ILE A N 1
ATOM 1220 C CA . ILE A 1 158 ? 2.131 11.766 13.234 1 93.06 158 ILE A CA 1
ATOM 1221 C C . ILE A 1 158 ? 1.348 10.633 12.578 1 93.06 158 ILE A C 1
ATOM 1223 O O . ILE A 1 158 ? 1.93 9.625 12.164 1 93.06 158 ILE A O 1
ATOM 1227 N N . GLY A 1 159 ? 0.06 10.805 12.531 1 94.81 159 GLY A N 1
ATOM 1228 C CA . GLY A 1 159 ? -0.802 9.852 11.836 1 94.81 159 GLY A CA 1
ATOM 1229 C C . GLY A 1 159 ? -1.745 10.516 10.852 1 94.81 159 GLY A C 1
ATOM 1230 O O . GLY A 1 159 ? -2.104 11.688 11.016 1 94.81 159 GLY A O 1
ATOM 1231 N N . VAL A 1 160 ? -2.064 9.844 9.797 1 95.81 160 VAL A N 1
ATOM 1232 C CA . VAL A 1 160 ? -3.127 10.25 8.883 1 95.81 160 VAL A CA 1
ATOM 1233 C C . VAL A 1 160 ? -4.156 9.133 8.758 1 95.81 160 VAL A C 1
ATOM 1235 O O . VAL A 1 160 ? -3.838 8.031 8.297 1 95.81 160 VAL A O 1
ATOM 1238 N N . GLY A 1 161 ? -5.301 9.391 9.164 1 93.62 161 GLY A N 1
ATOM 1239 C CA . GLY A 1 161 ? -6.336 8.367 9.172 1 93.62 161 GLY A CA 1
ATOM 1240 C C . GLY A 1 161 ? -7.723 8.922 9.438 1 93.62 161 GLY A C 1
ATOM 1241 O O . GLY A 1 161 ? -7.992 10.086 9.141 1 93.62 161 GLY A O 1
ATOM 1242 N N . TYR A 1 162 ? -8.602 8.008 9.781 1 88.5 162 TYR A N 1
ATOM 1243 C CA . TYR A 1 162 ? -10.008 8.336 9.984 1 88.5 162 TYR A CA 1
ATOM 1244 C C . TYR A 1 162 ? -10.344 8.406 11.469 1 88.5 162 TYR A C 1
ATOM 1246 O O . TYR A 1 162 ? -9.539 8.008 12.312 1 88.5 162 TYR A O 1
ATOM 1254 N N . ASP A 1 163 ? -11.484 9.102 11.633 1 72.81 163 ASP A N 1
ATOM 1255 C CA . ASP A 1 163 ? -11.945 9.219 13.016 1 72.81 163 ASP A CA 1
ATOM 1256 C C . ASP A 1 163 ? -12.844 8.039 13.391 1 72.81 163 ASP A C 1
ATOM 1258 O O . ASP A 1 163 ? -13.938 7.891 12.852 1 72.81 163 ASP A O 1
ATOM 1262 N N . GLY A 1 164 ? -12.469 7.012 13.93 1 61.06 164 GLY A N 1
ATOM 1263 C CA . GLY A 1 164 ? -13.469 6.035 14.328 1 61.06 164 GLY A CA 1
ATOM 1264 C C . GLY A 1 164 ? -14.242 6.441 15.562 1 61.06 164 GLY A C 1
ATOM 1265 O O . GLY A 1 164 ? -15.469 6.273 15.625 1 61.06 164 GLY A O 1
ATOM 1266 N N . SER A 1 165 ? -13.711 6.883 16.547 1 65.19 165 SER A N 1
ATOM 1267 C CA . SER A 1 165 ? -14.164 7.379 17.844 1 65.19 165 SER A CA 1
ATOM 1268 C C . SER A 1 165 ? -13.109 8.258 18.5 1 65.19 165 SER A C 1
ATOM 1270 O O . SER A 1 165 ? -11.953 7.84 18.641 1 65.19 165 SER A O 1
ATOM 1272 N N . VAL A 1 166 ? -13.367 9.531 18.625 1 70.25 166 VAL A N 1
ATOM 1273 C CA . VAL A 1 166 ? -12.414 10.508 19.141 1 70.25 166 VAL A CA 1
ATOM 1274 C C . VAL A 1 166 ? -11.781 9.992 20.422 1 70.25 166 VAL A C 1
ATOM 1276 O O . VAL A 1 166 ? -12.492 9.664 21.391 1 70.25 166 VAL A O 1
ATOM 1279 N N . ARG A 1 167 ? -10.609 9.734 20.25 1 78.5 167 ARG A N 1
ATOM 1280 C CA . ARG A 1 167 ? -9.797 9.422 21.422 1 78.5 167 ARG A CA 1
ATOM 1281 C C . ARG A 1 167 ? -9.258 10.688 22.062 1 78.5 167 ARG A C 1
ATOM 1283 O O . ARG A 1 167 ? -8.609 11.5 21.406 1 78.5 167 ARG A O 1
ATOM 1290 N N . GLY A 1 168 ? -9.477 10.852 23.297 1 80.44 168 GLY A N 1
ATOM 1291 C CA . GLY A 1 168 ? -9.109 12.062 24.016 1 80.44 168 GLY A CA 1
ATOM 1292 C C . GLY A 1 168 ? -7.613 12.305 24.031 1 80.44 168 GLY A C 1
ATOM 1293 O O . GLY A 1 168 ? -7.168 13.445 24.203 1 80.44 168 GLY A O 1
ATOM 1294 N N . SER A 1 169 ? -6.871 11.297 23.875 1 82.81 169 SER A N 1
ATOM 1295 C CA . SER A 1 169 ? -5.418 11.398 23.969 1 82.81 169 SER A CA 1
ATOM 1296 C C . SER A 1 169 ? -4.812 11.883 22.656 1 82.81 169 SER A C 1
ATOM 1298 O O . SER A 1 169 ? -3.615 12.164 22.594 1 82.81 169 SER A O 1
ATOM 1300 N N . LEU A 1 170 ? -5.652 12.055 21.625 1 88.44 170 LEU A N 1
ATOM 1301 C CA . LEU A 1 170 ? -5.156 12.422 20.312 1 88.44 170 LEU A CA 1
ATOM 1302 C C . LEU A 1 170 ? -5.793 13.727 19.828 1 88.44 170 LEU A C 1
ATOM 1304 O O . LEU A 1 170 ? -6.926 14.039 20.203 1 88.44 170 LEU A O 1
ATOM 1308 N N . THR A 1 171 ? -5.047 14.477 19.141 1 86.56 171 THR A N 1
ATOM 1309 C CA . THR A 1 171 ? -5.566 15.648 18.438 1 86.56 171 THR A CA 1
ATOM 1310 C C . THR A 1 171 ? -5.918 15.305 17 1 86.56 171 THR A C 1
ATOM 1312 O O . THR A 1 171 ? -5.172 14.602 16.312 1 86.56 171 THR A O 1
ATOM 1315 N N . TYR A 1 172 ? -7.051 15.805 16.562 1 88.31 172 TYR A N 1
ATOM 1316 C CA . TYR A 1 172 ? -7.555 15.578 15.219 1 88.31 172 TYR A CA 1
ATOM 1317 C C . TYR A 1 172 ? -7.633 16.891 14.438 1 88.31 172 TYR A C 1
ATOM 1319 O O . TYR A 1 172 ? -8.375 17.797 14.812 1 88.31 172 TYR A O 1
ATOM 1327 N N . GLU A 1 173 ? -6.902 17 13.445 1 87.06 173 GLU A N 1
ATOM 1328 C CA . GLU A 1 173 ? -6.988 18.141 12.539 1 87.06 173 GLU A CA 1
ATOM 1329 C C . GLU A 1 173 ? -7.438 17.703 11.148 1 87.06 173 GLU A C 1
ATOM 1331 O O . GLU A 1 173 ? -6.809 16.859 10.523 1 87.06 173 GLU A O 1
ATOM 1336 N N . PRO A 1 174 ? -8.508 18.312 10.656 1 90.12 174 PRO A N 1
ATOM 1337 C CA . PRO A 1 174 ? -8.953 17.922 9.32 1 90.12 174 PRO A CA 1
ATOM 1338 C C . PRO A 1 174 ? -7.895 18.188 8.242 1 90.12 174 PRO A C 1
ATOM 1340 O O . PRO A 1 174 ? -7.363 19.297 8.156 1 90.12 174 PRO A O 1
ATOM 1343 N N . LEU A 1 175 ? -7.582 17.156 7.504 1 92.94 175 LEU A N 1
ATOM 1344 C CA . LEU A 1 175 ? -6.594 17.25 6.434 1 92.94 175 LEU A CA 1
ATOM 1345 C C . LEU A 1 175 ? -7.273 17.406 5.078 1 92.94 175 LEU A C 1
ATOM 1347 O O . LEU A 1 175 ? -6.887 18.266 4.289 1 92.94 175 LEU A O 1
ATOM 1351 N N . LEU A 1 176 ? -8.25 16.609 4.828 1 92.62 176 LEU A N 1
ATOM 1352 C CA . LEU A 1 176 ? -8.984 16.641 3.568 1 92.62 176 LEU A CA 1
ATOM 1353 C C . LEU A 1 176 ? -10.32 15.922 3.703 1 92.62 176 LEU A C 1
ATOM 1355 O O . LEU A 1 176 ? -10.555 15.219 4.684 1 92.62 176 LEU A O 1
ATOM 1359 N N . VAL A 1 177 ? -11.188 16.234 2.752 1 92.69 177 VAL A N 1
ATOM 1360 C CA . VAL A 1 177 ? -12.43 15.484 2.619 1 92.69 177 VAL A CA 1
ATOM 1361 C C . VAL A 1 177 ? -12.281 14.43 1.526 1 92.69 177 VAL A C 1
ATOM 1363 O O . VAL A 1 177 ? -11.977 14.75 0.377 1 92.69 177 VAL A O 1
ATOM 1366 N N . GLU A 1 178 ? -12.422 13.219 1.938 1 93.88 178 GLU A N 1
ATOM 1367 C CA . GLU A 1 178 ? -12.305 12.117 0.987 1 93.88 178 GLU A CA 1
ATOM 1368 C C . GLU A 1 178 ? -13.68 11.672 0.499 1 93.88 178 GLU A C 1
ATOM 1370 O O . GLU A 1 178 ? -14.617 11.531 1.293 1 93.88 178 GLU A O 1
ATOM 1375 N N . ARG A 1 179 ? -13.789 11.562 -0.803 1 95 179 ARG A N 1
ATOM 1376 C CA . ARG A 1 179 ? -14.992 11.023 -1.434 1 95 179 ARG A CA 1
ATOM 1377 C C . ARG A 1 179 ? -14.734 9.633 -1.997 1 95 179 ARG A C 1
ATOM 1379 O O . ARG A 1 179 ? -13.672 9.367 -2.568 1 95 179 ARG A O 1
ATOM 1386 N N . GLN A 1 180 ? -15.711 8.773 -1.738 1 96.06 180 GLN A N 1
ATOM 1387 C CA . GLN A 1 180 ? -15.594 7.453 -2.34 1 96.06 180 GLN A CA 1
ATOM 1388 C C . GLN A 1 180 ? -16.641 7.25 -3.432 1 96.06 180 GLN A C 1
ATOM 1390 O O . GLN A 1 180 ? -17.672 7.918 -3.436 1 96.06 180 GLN A O 1
ATOM 1395 N N . GLN A 1 181 ? -16.359 6.449 -4.316 1 96.69 181 GLN A N 1
ATOM 1396 C CA . GLN A 1 181 ? -17.219 6.02 -5.422 1 96.69 181 GLN A CA 1
ATOM 1397 C C . GLN A 1 181 ? -17.297 4.496 -5.48 1 96.69 181 GLN A C 1
ATOM 1399 O O . GLN A 1 181 ? -16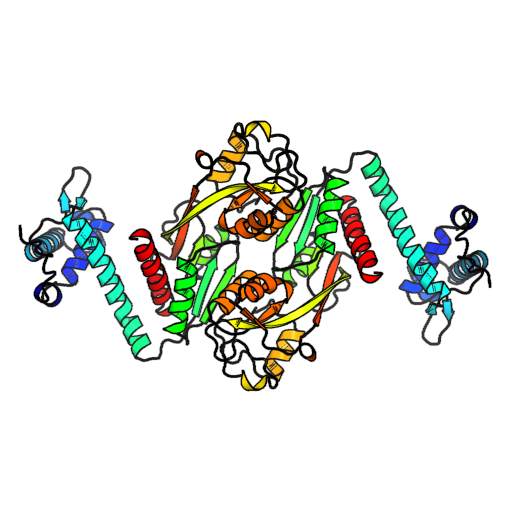.438 3.795 -4.949 1 96.69 181 GLN A O 1
ATOM 1404 N N . LEU A 1 182 ? -18.359 4.043 -5.957 1 97.5 182 LEU A N 1
ATOM 1405 C CA . LEU A 1 182 ? -18.531 2.623 -6.242 1 97.5 182 LEU A CA 1
ATOM 1406 C C . LEU A 1 182 ? -18.047 2.295 -7.656 1 97.5 182 LEU A C 1
ATOM 1408 O O . LEU A 1 182 ? -18.531 2.887 -8.625 1 97.5 182 LEU A O 1
ATOM 1412 N N . TYR A 1 183 ? -17.125 1.308 -7.785 1 98.38 183 TYR A N 1
ATOM 1413 C CA . TYR A 1 183 ? -16.531 1.045 -9.086 1 98.38 183 TYR A CA 1
ATOM 1414 C C . TYR A 1 183 ? -16.797 -0.389 -9.531 1 98.38 183 TYR A C 1
ATOM 1416 O O . TYR A 1 183 ? -16.953 -1.284 -8.695 1 98.38 183 TYR A O 1
ATOM 1424 N N . CYS A 1 184 ? -16.844 -0.562 -10.773 1 98.38 184 CYS A N 1
ATOM 1425 C CA . CYS A 1 184 ? -16.875 -1.881 -11.391 1 98.38 184 CYS A CA 1
ATOM 1426 C C . CYS A 1 184 ? -15.867 -1.975 -12.531 1 98.38 184 CYS A C 1
ATOM 1428 O O . CYS A 1 184 ? -15.375 -0.954 -13.023 1 98.38 184 CYS A O 1
ATOM 1430 N N . SER A 1 185 ? -15.477 -3.166 -12.844 1 98.19 185 SER A N 1
ATOM 1431 C CA . SER A 1 185 ? -14.516 -3.408 -13.914 1 98.19 185 SER A CA 1
ATOM 1432 C C . SER A 1 185 ? -15.203 -3.383 -15.281 1 98.19 185 SER A C 1
ATOM 1434 O O . SER A 1 185 ? -16.438 -3.326 -15.359 1 98.19 185 SER A O 1
ATOM 1436 N N . ARG A 1 186 ? -14.367 -3.463 -16.297 1 95.81 186 ARG A N 1
ATOM 1437 C CA . ARG A 1 186 ? -14.844 -3.436 -17.672 1 95.81 186 ARG A CA 1
ATOM 1438 C C . ARG A 1 186 ? -15.727 -4.645 -17.969 1 95.81 186 ARG A C 1
ATOM 1440 O O . ARG A 1 186 ? -16.609 -4.578 -18.828 1 95.81 186 ARG A O 1
ATOM 1447 N N . SER A 1 187 ? -15.555 -5.707 -17.344 1 93.75 187 SER A N 1
ATOM 1448 C CA . SER A 1 187 ? -16.297 -6.941 -17.594 1 93.75 187 SER A CA 1
ATOM 1449 C C . SER A 1 187 ? -17.672 -6.902 -16.969 1 93.75 187 SER A C 1
ATOM 1451 O O . SER A 1 187 ? -18.516 -7.773 -17.234 1 93.75 187 SER A O 1
ATOM 1453 N N . SER A 1 188 ? -17.969 -5.902 -16.141 1 95.44 188 SER A N 1
ATOM 1454 C CA . SER A 1 188 ? -19.25 -5.785 -15.445 1 95.44 188 SER A CA 1
ATOM 1455 C C . SER A 1 188 ? -20.344 -5.344 -16.406 1 95.44 188 SER A C 1
ATOM 1457 O O . SER A 1 188 ? -20.125 -4.488 -17.266 1 95.44 188 SER A O 1
ATOM 1459 N N . PRO A 1 189 ? -21.531 -5.852 -16.266 1 93.88 189 PRO A N 1
ATOM 1460 C CA . PRO A 1 189 ? -22.656 -5.383 -17.062 1 93.88 189 PRO A CA 1
ATOM 1461 C C . PRO A 1 189 ? -23.031 -3.926 -16.766 1 93.88 189 PRO A C 1
ATOM 1463 O O . PRO A 1 189 ? -23.75 -3.301 -17.547 1 93.88 189 PRO A O 1
ATOM 1466 N N . TYR A 1 190 ? -22.547 -3.377 -15.758 1 95.25 190 TYR A N 1
ATOM 1467 C CA . TYR A 1 190 ? -22.891 -2.02 -15.359 1 95.25 190 TYR A CA 1
ATOM 1468 C C . TYR A 1 190 ? -21.844 -1.021 -15.859 1 95.25 190 TYR A C 1
ATOM 1470 O O . TYR A 1 190 ? -22 0.188 -15.664 1 95.25 190 TYR A O 1
ATOM 1478 N N . PHE A 1 191 ? -20.844 -1.534 -16.453 1 96.88 191 PHE A N 1
ATOM 1479 C CA . PHE A 1 191 ? -19.812 -0.648 -16.969 1 96.88 191 PHE A CA 1
ATOM 1480 C C . PHE A 1 191 ? -20.391 0.379 -17.922 1 96.88 191 PHE A C 1
ATOM 1482 O O . PHE A 1 191 ? -21.094 0.021 -18.875 1 96.88 191 PHE A O 1
ATOM 1489 N N . GLY A 1 192 ? -20.203 1.646 -17.656 1 95.88 192 GLY A N 1
ATOM 1490 C CA . GLY A 1 192 ? -20.703 2.711 -18.516 1 95.88 192 GLY A CA 1
ATOM 1491 C C . GLY A 1 192 ? -22.031 3.283 -18.047 1 95.88 192 GLY A C 1
ATOM 1492 O O . GLY A 1 192 ? -22.547 4.234 -18.641 1 95.88 192 GLY A O 1
ATOM 1493 N N . TYR A 1 193 ? -22.5 2.693 -17.031 1 94.06 193 TYR A N 1
ATOM 1494 C CA . TYR A 1 193 ? -23.797 3.139 -16.547 1 94.06 193 TYR A CA 1
ATOM 1495 C C . TYR A 1 193 ? -23.703 3.621 -15.109 1 94.06 193 TYR A C 1
ATOM 1497 O O . TYR A 1 193 ? -22.859 3.146 -14.344 1 94.06 193 TYR A O 1
ATOM 1505 N N . ARG A 1 194 ? -24.562 4.559 -14.805 1 94.5 194 ARG A N 1
ATOM 1506 C CA . ARG A 1 194 ? -24.734 4.969 -13.414 1 94.5 194 ARG A CA 1
ATOM 1507 C C . ARG A 1 194 ? -25.953 4.316 -12.789 1 94.5 194 ARG A C 1
ATOM 1509 O O . ARG A 1 194 ? -26.984 4.16 -13.453 1 94.5 194 ARG A O 1
ATOM 1516 N N . VAL A 1 195 ? -25.812 3.973 -11.633 1 92.44 195 VAL A N 1
ATOM 1517 C CA . VAL A 1 195 ? -26.891 3.254 -10.969 1 92.44 195 VAL A CA 1
ATOM 1518 C C . VAL A 1 195 ? -27.656 4.203 -10.047 1 92.44 195 VAL A C 1
ATOM 1520 O O . VAL A 1 195 ? -27.062 4.867 -9.203 1 92.44 195 VAL A O 1
ATOM 1523 N N . SER A 1 196 ? -28.938 4.273 -10.18 1 86.94 196 SER A N 1
ATOM 1524 C CA . SER A 1 196 ? -29.766 5.156 -9.367 1 86.94 196 SER A CA 1
ATOM 1525 C C . SER A 1 196 ? -30.281 4.441 -8.125 1 86.94 196 SER A C 1
ATOM 1527 O O . SER A 1 196 ? -30.516 5.074 -7.094 1 86.94 196 SER A O 1
ATOM 1529 N N . ARG A 1 197 ? -30.531 3.145 -8.297 1 89.94 197 ARG A N 1
ATOM 1530 C CA . ARG A 1 197 ? -31 2.348 -7.168 1 89.94 197 ARG A CA 1
ATOM 1531 C C . ARG A 1 197 ? -29.953 1.327 -6.746 1 89.94 197 ARG A C 1
ATOM 1533 O O . ARG A 1 197 ? -29.828 0.259 -7.352 1 89.94 197 ARG A O 1
ATOM 1540 N N . LEU A 1 198 ? -29.312 1.552 -5.613 1 91.31 198 LEU A N 1
ATOM 1541 C CA . LEU A 1 198 ? -28.172 0.758 -5.16 1 91.31 198 LEU A CA 1
ATOM 1542 C C . LEU A 1 198 ? -28.609 -0.661 -4.805 1 91.31 198 LEU A C 1
ATOM 1544 O O . LEU A 1 198 ? -27.812 -1.599 -4.891 1 91.31 198 LEU A O 1
ATOM 1548 N N . HIS A 1 199 ? -29.844 -0.776 -4.473 1 90.69 199 HIS A N 1
ATOM 1549 C CA . HIS A 1 199 ? -30.359 -2.088 -4.086 1 90.69 199 HIS A CA 1
ATOM 1550 C C . HIS A 1 199 ? -30.297 -3.07 -5.25 1 90.69 199 HIS A C 1
ATOM 1552 O O . HIS A 1 199 ? -30.281 -4.285 -5.043 1 90.69 199 HIS A O 1
ATOM 1558 N N . GLU A 1 200 ? -30.234 -2.566 -6.465 1 91.38 200 GLU A N 1
ATOM 1559 C CA . GLU A 1 200 ? -30.125 -3.404 -7.656 1 91.38 200 GLU A CA 1
ATOM 1560 C C . GLU A 1 200 ? -28.797 -4.148 -7.695 1 91.38 200 GLU A C 1
ATOM 1562 O O . GLU A 1 200 ? -28.656 -5.148 -8.406 1 91.38 200 GLU A O 1
ATOM 1567 N N . LEU A 1 201 ? -27.859 -3.701 -6.879 1 94.12 201 LEU A N 1
ATOM 1568 C CA . LEU A 1 201 ? -26.516 -4.27 -6.91 1 94.12 201 LEU A CA 1
ATOM 1569 C C . LEU A 1 201 ? -26.328 -5.285 -5.789 1 94.12 201 LEU A C 1
ATOM 1571 O O . LEU A 1 201 ? -25.219 -5.77 -5.562 1 94.12 201 LEU A O 1
ATOM 1575 N N . LYS A 1 202 ? -27.359 -5.637 -5.105 1 92.44 202 LYS A N 1
ATOM 1576 C CA . LYS A 1 202 ? -27.266 -6.457 -3.898 1 92.44 202 LYS A CA 1
ATOM 1577 C C . LYS A 1 202 ? -26.703 -7.836 -4.207 1 92.44 202 LYS A C 1
ATOM 1579 O O . LYS A 1 202 ? -26.078 -8.461 -3.346 1 92.44 202 LYS A O 1
ATOM 1584 N N . ASP A 1 203 ? -26.828 -8.305 -5.422 1 91.69 203 ASP A N 1
ATOM 1585 C CA . ASP A 1 203 ? -26.406 -9.656 -5.762 1 91.69 203 ASP A CA 1
ATOM 1586 C C . ASP A 1 203 ? -25.016 -9.664 -6.398 1 91.69 203 ASP A C 1
ATOM 1588 O O . ASP A 1 203 ? -24.453 -10.727 -6.648 1 91.69 203 ASP A O 1
ATOM 1592 N N . GLU A 1 204 ? -24.5 -8.469 -6.641 1 93.94 204 GLU A N 1
ATOM 1593 C CA . GLU A 1 204 ? -23.172 -8.367 -7.223 1 93.94 204 GLU A CA 1
ATOM 1594 C C . GLU A 1 204 ? -22.094 -8.75 -6.207 1 93.94 204 GLU A C 1
ATOM 1596 O O . GLU A 1 204 ? -22.219 -8.43 -5.02 1 93.94 204 GLU A O 1
ATOM 1601 N N . GLY A 1 205 ? -21.078 -9.523 -6.695 1 95.19 205 GLY A N 1
ATOM 1602 C CA . GLY A 1 205 ? -19.922 -9.703 -5.836 1 95.19 205 GLY A CA 1
ATOM 1603 C C . GLY A 1 205 ? -19.312 -8.398 -5.375 1 95.19 205 GLY A C 1
ATOM 1604 O O . GLY A 1 205 ? -19.234 -7.438 -6.141 1 95.19 205 GLY A O 1
ATOM 1605 N N . PHE A 1 206 ? -18.906 -8.43 -4.141 1 97.06 206 PHE A N 1
ATOM 1606 C CA . PHE A 1 206 ? -18.391 -7.195 -3.557 1 97.06 206 PHE A CA 1
ATOM 1607 C C . PHE A 1 206 ? -16.984 -7.41 -2.996 1 97.06 206 PHE A C 1
ATOM 1609 O O . PHE A 1 206 ? -16.719 -8.438 -2.381 1 97.06 206 PHE A O 1
ATOM 1616 N N . VAL A 1 207 ? -16.125 -6.477 -3.258 1 98 207 VAL A N 1
ATOM 1617 C CA . VAL A 1 207 ? -14.805 -6.453 -2.631 1 98 207 VAL A CA 1
ATOM 1618 C C . VAL A 1 207 ? -14.852 -5.621 -1.352 1 98 207 VAL A C 1
ATOM 1620 O O . VAL A 1 207 ? -15.141 -4.422 -1.395 1 98 207 VAL A O 1
ATOM 1623 N N . LEU A 1 208 ? -14.547 -6.227 -0.264 1 95.75 208 LEU A N 1
ATOM 1624 C CA . LEU A 1 208 ? -14.578 -5.566 1.036 1 95.75 208 LEU A CA 1
ATOM 1625 C C . LEU A 1 208 ? -13.18 -5.156 1.471 1 95.75 208 LEU A C 1
ATOM 1627 O O . LEU A 1 208 ? -12.188 -5.777 1.07 1 95.75 208 LEU A O 1
ATOM 1631 N N . THR A 1 209 ? -13.133 -4.121 2.293 1 94.5 209 THR A N 1
ATOM 1632 C CA . THR A 1 209 ? -11.852 -3.709 2.848 1 94.5 209 THR A CA 1
ATOM 1633 C C . THR A 1 209 ? -11.719 -4.156 4.301 1 94.5 209 THR A C 1
ATOM 1635 O O . THR A 1 209 ? -10.867 -3.658 5.035 1 94.5 209 THR A O 1
ATOM 1638 N N . GLY A 1 210 ? -12.609 -5.016 4.711 1 87.94 210 GLY A N 1
ATOM 1639 C CA . GLY A 1 210 ? -12.516 -5.672 6.008 1 87.94 210 GLY A CA 1
ATOM 1640 C C . GLY A 1 210 ? -12.562 -4.703 7.172 1 87.94 210 GLY A C 1
ATOM 1641 O O . GLY A 1 210 ? -13.414 -3.812 7.215 1 87.94 210 GLY A O 1
ATOM 1642 N N . ASP A 1 211 ? -11.594 -4.875 8.117 1 77.19 211 ASP A N 1
ATOM 1643 C CA . ASP A 1 211 ? -11.57 -4.086 9.352 1 77.19 211 ASP A CA 1
ATOM 1644 C C . ASP A 1 211 ? -11.164 -2.641 9.062 1 77.19 211 ASP A C 1
ATOM 1646 O O . ASP A 1 211 ? -11.367 -1.758 9.898 1 77.19 211 ASP A O 1
ATOM 1650 N N . ASP A 1 212 ? -10.711 -2.432 7.871 1 87.44 212 ASP A N 1
ATOM 1651 C CA . ASP A 1 212 ? -10.25 -1.089 7.523 1 87.44 212 ASP A CA 1
ATOM 1652 C C . ASP A 1 212 ? -11.391 -0.262 6.922 1 87.44 212 ASP A C 1
ATOM 1654 O O . ASP A 1 212 ? -11.211 0.924 6.637 1 87.44 212 ASP A O 1
ATOM 1658 N N . GLU A 1 213 ? -12.555 -0.896 6.812 1 91.06 213 GLU A N 1
ATOM 1659 C CA . GLU A 1 213 ? -13.703 -0.172 6.277 1 91.06 213 GLU A CA 1
ATOM 1660 C C . GLU A 1 213 ? -14.234 0.843 7.285 1 91.06 213 GLU A C 1
ATOM 1662 O O . GLU A 1 213 ? -14.438 0.515 8.453 1 91.06 213 GLU A O 1
ATOM 1667 N N . ILE A 1 214 ? -14.445 2.025 6.836 1 89.56 214 ILE A N 1
ATOM 1668 C CA . ILE A 1 214 ? -14.938 3.057 7.746 1 89.56 214 ILE A CA 1
ATOM 1669 C C . ILE A 1 214 ? -16.438 2.877 7.965 1 89.56 214 ILE A C 1
ATOM 1671 O O . ILE A 1 214 ? -17.141 2.381 7.086 1 89.56 214 ILE A O 1
ATOM 1675 N N . GLU A 1 215 ? -16.906 3.303 9.07 1 87.75 215 GLU A N 1
ATOM 1676 C CA . GLU A 1 215 ? -18.266 3.068 9.516 1 87.75 215 GLU A CA 1
ATOM 1677 C C . GLU A 1 215 ? -19.281 3.625 8.508 1 87.75 215 GLU A C 1
ATOM 1679 O O . GLU A 1 215 ? -20.312 3 8.242 1 87.75 215 GLU A O 1
ATOM 1684 N N . LEU A 1 216 ? -19.016 4.734 8 1 91.19 216 LEU A N 1
ATOM 1685 C CA . LEU A 1 216 ? -19.906 5.363 7.039 1 91.19 216 LEU A CA 1
ATOM 1686 C C . LEU A 1 216 ? -20.141 4.457 5.836 1 91.19 216 LEU A C 1
ATOM 1688 O O . LEU A 1 216 ? -21.266 4.293 5.383 1 91.19 216 LEU A O 1
ATOM 1692 N N . ILE A 1 217 ? -19.125 3.861 5.34 1 93.5 217 ILE A N 1
ATOM 1693 C CA . ILE A 1 217 ? -19.203 2.979 4.184 1 93.5 217 ILE A CA 1
ATOM 1694 C C . ILE A 1 217 ? -19.922 1.684 4.574 1 93.5 217 ILE A C 1
ATOM 1696 O O . ILE A 1 217 ? -20.75 1.172 3.82 1 93.5 217 ILE A O 1
ATOM 1700 N N . THR A 1 218 ? -19.531 1.196 5.758 1 91.12 218 THR A N 1
ATOM 1701 C CA . THR A 1 218 ? -20.172 -0.01 6.266 1 91.12 218 THR A CA 1
ATOM 1702 C C . THR A 1 218 ? -21.688 0.182 6.355 1 91.12 218 THR A C 1
ATOM 1704 O O . THR A 1 218 ? -22.453 -0.679 5.918 1 91.12 218 THR A O 1
ATOM 1707 N N . ASN A 1 219 ? -22.062 1.308 6.902 1 92.62 219 ASN A N 1
ATOM 1708 C CA . ASN A 1 219 ? -23.484 1.608 7.055 1 92.62 219 ASN A CA 1
ATOM 1709 C C . ASN A 1 219 ? -24.188 1.722 5.703 1 92.62 219 ASN A C 1
ATOM 1711 O O . ASN A 1 219 ? -25.297 1.213 5.527 1 92.62 219 ASN A O 1
ATOM 1715 N N . LEU A 1 220 ? -23.531 2.352 4.785 1 91.81 220 LEU A N 1
ATOM 1716 C CA . LEU A 1 220 ? -24.078 2.5 3.443 1 91.81 220 LEU A CA 1
ATOM 1717 C C . LEU A 1 220 ? -24.25 1.142 2.771 1 91.81 220 LEU A C 1
ATOM 1719 O O . LEU A 1 220 ? -25.297 0.863 2.184 1 91.81 220 LEU A O 1
ATOM 1723 N N . ARG A 1 221 ? -23.234 0.334 2.826 1 92.81 221 ARG A N 1
ATOM 1724 C CA . ARG A 1 221 ? -23.281 -1.005 2.246 1 92.81 221 ARG A CA 1
ATOM 1725 C C . ARG A 1 221 ? -24.422 -1.821 2.83 1 92.81 221 ARG A C 1
ATOM 1727 O O . ARG A 1 221 ? -25.203 -2.438 2.092 1 92.81 221 ARG A O 1
ATOM 1734 N N . ARG A 1 222 ? -24.547 -1.785 4.137 1 90.94 222 ARG A N 1
ATOM 1735 C CA . ARG A 1 222 ? -25.562 -2.58 4.828 1 90.94 222 ARG A CA 1
ATOM 1736 C C . ARG A 1 222 ? -26.953 -2.092 4.484 1 90.94 222 ARG A C 1
ATOM 1738 O O . ARG A 1 222 ? -27.875 -2.898 4.309 1 90.94 222 ARG A O 1
ATOM 1745 N N . ARG A 1 223 ? -27.125 -0.8 4.426 1 92.94 223 ARG A N 1
ATOM 1746 C CA . ARG A 1 223 ? -28.422 -0.19 4.098 1 92.94 223 ARG A CA 1
ATOM 1747 C C . ARG A 1 223 ? -28.953 -0.722 2.777 1 92.94 223 ARG A C 1
ATOM 1749 O O . ARG A 1 223 ? -30.156 -0.945 2.637 1 92.94 223 ARG A O 1
ATOM 1756 N N . TYR A 1 224 ? -28.094 -0.989 1.822 1 92.81 224 TYR A N 1
ATOM 1757 C CA . TYR A 1 224 ? -28.531 -1.397 0.491 1 92.81 224 TYR A CA 1
ATOM 1758 C C . TYR A 1 224 ? -28.188 -2.859 0.231 1 92.81 224 TYR A C 1
ATOM 1760 O O . TYR A 1 224 ? -28.25 -3.326 -0.909 1 92.81 224 TYR A O 1
ATOM 1768 N N . ARG A 1 225 ? -27.609 -3.547 1.26 1 92.75 225 ARG A N 1
ATOM 1769 C CA . ARG A 1 225 ? -27.281 -4.969 1.246 1 92.75 225 ARG A CA 1
ATOM 1770 C C . ARG A 1 225 ? -26.188 -5.273 0.237 1 92.75 225 ARG A C 1
ATOM 1772 O O . ARG A 1 225 ? -26.219 -6.312 -0.427 1 92.75 225 ARG A O 1
ATOM 1779 N N . LEU A 1 226 ? -25.375 -4.27 0.102 1 93.62 226 LEU A N 1
ATOM 1780 C CA . LEU A 1 226 ? -24.172 -4.5 -0.702 1 93.62 226 LEU A CA 1
ATOM 1781 C C . LEU A 1 226 ? -23.156 -5.316 0.072 1 93.62 226 LEU A C 1
ATOM 1783 O O . LEU A 1 226 ? -22.969 -5.117 1.274 1 93.62 226 LEU A O 1
ATOM 1787 N N . GLY A 1 227 ? -22.578 -6.297 -0.566 1 90.69 227 GLY A N 1
ATOM 1788 C CA . GLY A 1 227 ? -21.562 -7.105 0.093 1 90.69 227 GLY A CA 1
ATOM 1789 C C . GLY A 1 227 ? -22.125 -8.367 0.717 1 90.69 227 GLY A C 1
ATOM 1790 O O . GLY A 1 227 ? -21.438 -9.055 1.476 1 90.69 227 GLY A O 1
ATOM 1791 N N . SER A 1 228 ? -23.375 -8.602 0.539 1 87.94 228 SER A N 1
ATOM 1792 C CA . SER A 1 228 ? -23.938 -9.883 0.961 1 87.94 228 SER A CA 1
ATOM 1793 C C . SER A 1 228 ? -23.234 -11.047 0.26 1 87.94 228 SER A C 1
ATOM 1795 O O . SER A 1 228 ? -23.047 -12.109 0.854 1 87.94 228 SER A O 1
ATOM 1797 N N . ASN A 1 229 ? -22.922 -10.75 -0.921 1 89.56 229 ASN A N 1
ATOM 1798 C CA . ASN A 1 229 ? -22.047 -11.641 -1.679 1 89.56 229 ASN A CA 1
ATOM 1799 C C . ASN A 1 229 ? -20.625 -11.109 -1.743 1 89.56 229 ASN A C 1
ATOM 1801 O O . ASN A 1 229 ? -20.344 -10.125 -2.428 1 89.56 229 ASN A O 1
ATOM 1805 N N . VAL A 1 230 ? -19.75 -11.805 -1.048 1 90.88 230 VAL A N 1
ATOM 1806 C CA . VAL A 1 230 ? -18.375 -11.336 -0.978 1 90.88 230 VAL A CA 1
ATOM 1807 C C . VAL A 1 230 ? -17.531 -12.062 -2.021 1 90.88 230 VAL A C 1
ATOM 1809 O O . VAL A 1 230 ? -17.406 -13.289 -1.981 1 90.88 230 VAL A O 1
ATOM 1812 N N . GLY A 1 231 ? -16.969 -11.336 -2.922 1 93.06 231 GLY A N 1
ATOM 1813 C CA . GLY A 1 231 ? -16.062 -11.891 -3.912 1 93.06 231 GLY A CA 1
ATOM 1814 C C . GLY A 1 231 ? -14.602 -11.812 -3.498 1 93.06 231 GLY A C 1
ATOM 1815 O O . GLY A 1 231 ? -13.805 -12.672 -3.863 1 93.06 231 GLY A O 1
ATOM 1816 N N . GLY A 1 232 ? -14.32 -10.711 -2.811 1 96.38 232 GLY A N 1
ATOM 1817 C CA . GLY A 1 232 ? -12.938 -10.492 -2.406 1 96.38 232 GLY A CA 1
ATOM 1818 C C . GLY A 1 232 ? -12.805 -9.586 -1.198 1 96.38 232 GLY A C 1
ATOM 1819 O O . GLY A 1 232 ? -13.773 -8.945 -0.79 1 96.38 232 GLY A O 1
ATOM 1820 N N . MET A 1 233 ? -11.594 -9.617 -0.672 1 95.75 233 MET A N 1
ATOM 1821 C CA . MET A 1 233 ? -11.273 -8.766 0.47 1 95.75 233 MET A CA 1
ATOM 1822 C C . MET A 1 233 ? -9.828 -8.281 0.402 1 95.75 233 MET A C 1
ATOM 1824 O O . MET A 1 233 ? -8.93 -9.039 0.044 1 95.75 233 MET A O 1
ATOM 1828 N N . ALA A 1 234 ? -9.633 -7.031 0.645 1 97.31 234 ALA A N 1
ATOM 1829 C CA . ALA A 1 234 ? -8.312 -6.422 0.769 1 97.31 234 ALA A CA 1
ATOM 1830 C C . ALA A 1 234 ? -8.367 -5.164 1.631 1 97.31 234 ALA A C 1
ATOM 1832 O O . ALA A 1 234 ? -9.102 -4.227 1.322 1 97.31 234 ALA A O 1
ATOM 1833 N N . GLU A 1 235 ? -7.559 -5.141 2.656 1 93.88 235 GLU A N 1
ATOM 1834 C CA . GLU A 1 235 ? -7.52 -3.949 3.5 1 93.88 235 GLU A CA 1
ATOM 1835 C C . GLU A 1 235 ? -6.734 -2.824 2.83 1 93.88 235 GLU A C 1
ATOM 1837 O O . GLU A 1 235 ? -7.051 -1.647 3.01 1 93.88 235 GLU A O 1
ATOM 1842 N N . ASP A 1 236 ? -5.73 -3.221 2.121 1 96.12 236 ASP A N 1
ATOM 1843 C CA . ASP A 1 236 ? -4.938 -2.258 1.362 1 96.12 236 ASP A CA 1
ATOM 1844 C C . ASP A 1 236 ? -5.711 -1.746 0.149 1 96.12 236 ASP A C 1
ATOM 1846 O O . ASP A 1 236 ? -6.141 -2.531 -0.698 1 96.12 236 ASP A O 1
ATOM 1850 N N . ILE A 1 237 ? -5.812 -0.465 0.011 1 96.56 237 ILE A N 1
ATOM 1851 C CA . ILE A 1 237 ? -6.645 0.157 -1.014 1 96.56 237 ILE A CA 1
ATOM 1852 C C . ILE A 1 237 ? -6.117 -0.213 -2.398 1 96.56 237 ILE A C 1
ATOM 1854 O O . ILE A 1 237 ? -6.898 -0.415 -3.332 1 96.56 237 ILE A O 1
ATOM 1858 N N . ASN A 1 238 ? -4.867 -0.293 -2.566 1 96.62 238 ASN A N 1
ATOM 1859 C CA . ASN A 1 238 ? -4.297 -0.651 -3.859 1 96.62 238 ASN A CA 1
ATOM 1860 C C . ASN A 1 238 ? -4.691 -2.064 -4.273 1 96.62 238 ASN A C 1
ATOM 1862 O O . ASN A 1 238 ? -4.969 -2.316 -5.449 1 96.62 238 ASN A O 1
ATOM 1866 N N . GLU A 1 239 ? -4.699 -2.924 -3.324 1 97.69 239 GLU A N 1
ATOM 1867 C CA . GLU A 1 239 ? -5.066 -4.305 -3.633 1 97.69 239 GLU A CA 1
ATOM 1868 C C . GLU A 1 239 ? -6.574 -4.449 -3.791 1 97.69 239 GLU A C 1
ATOM 1870 O O . GLU A 1 239 ? -7.043 -5.266 -4.586 1 97.69 239 GLU A O 1
ATOM 1875 N N . ALA A 1 240 ? -7.383 -3.66 -3.002 1 98 240 ALA A N 1
ATOM 1876 C CA . ALA A 1 240 ? -8.82 -3.621 -3.266 1 98 240 ALA A CA 1
ATOM 1877 C C . ALA A 1 240 ? -9.102 -3.166 -4.695 1 98 240 ALA A C 1
ATOM 1879 O O . ALA A 1 240 ? -9.922 -3.768 -5.395 1 98 240 ALA A O 1
ATOM 1880 N N . ARG A 1 241 ? -8.398 -2.145 -5.082 1 98.19 241 ARG A N 1
ATOM 1881 C CA . ARG A 1 241 ? -8.531 -1.638 -6.441 1 98.19 241 ARG A CA 1
ATOM 1882 C C . ARG A 1 241 ? -8.156 -2.709 -7.461 1 98.19 241 ARG A C 1
ATOM 1884 O O . ARG A 1 241 ? -8.828 -2.863 -8.484 1 98.19 241 ARG A O 1
ATOM 1891 N N . ARG A 1 242 ? -7.09 -3.447 -7.203 1 97.94 242 ARG A N 1
ATOM 1892 C CA . ARG A 1 242 ? -6.66 -4.543 -8.062 1 97.94 242 ARG A CA 1
ATOM 1893 C C . ARG A 1 242 ? -7.773 -5.566 -8.25 1 97.94 242 ARG A C 1
ATOM 1895 O O . ARG A 1 242 ? -8.109 -5.934 -9.375 1 97.94 242 ARG A O 1
ATOM 1902 N N . LEU A 1 243 ? -8.367 -5.996 -7.145 1 98.31 243 LEU A N 1
ATOM 1903 C CA . LEU A 1 243 ? -9.406 -7.012 -7.188 1 98.31 243 LEU A CA 1
ATOM 1904 C C . LEU A 1 243 ? -10.617 -6.52 -7.969 1 98.31 243 LEU A C 1
ATOM 1906 O O . LEU A 1 243 ? -11.195 -7.266 -8.766 1 98.31 243 LEU A O 1
ATOM 1910 N N . ILE A 1 244 ? -11.008 -5.242 -7.758 1 98.5 244 ILE A N 1
ATOM 1911 C CA . ILE A 1 244 ? -12.156 -4.676 -8.453 1 98.5 244 ILE A CA 1
ATOM 1912 C C . ILE A 1 244 ? -11.859 -4.582 -9.945 1 98.5 244 ILE A C 1
ATOM 1914 O O . ILE A 1 244 ? -12.68 -4.988 -10.773 1 98.5 244 ILE A O 1
ATOM 1918 N N . LYS A 1 245 ? -10.688 -4.125 -10.273 1 98.06 245 LYS A N 1
ATOM 1919 C CA . LYS A 1 245 ? -10.273 -3.955 -11.664 1 98.06 245 LYS A CA 1
ATOM 1920 C C . LYS A 1 245 ? -10.258 -5.293 -12.398 1 98.06 245 LYS A C 1
ATOM 1922 O O . LYS A 1 245 ? -10.555 -5.352 -13.594 1 98.06 245 LYS A O 1
ATOM 1927 N N . LEU A 1 246 ? -9.984 -6.336 -11.688 1 97.38 246 LEU A N 1
ATOM 1928 C CA . LEU A 1 246 ? -9.828 -7.656 -12.289 1 97.38 246 LEU A CA 1
ATOM 1929 C C . LEU A 1 246 ? -11.164 -8.391 -12.336 1 97.38 246 LEU A C 1
ATOM 1931 O O . LEU A 1 246 ? -11.227 -9.547 -12.766 1 97.38 246 LEU A O 1
ATOM 1935 N N . GLY A 1 247 ? -12.227 -7.75 -11.844 1 97.19 247 GLY A N 1
ATOM 1936 C CA . GLY A 1 247 ? -13.57 -8.273 -12.008 1 97.19 247 GLY A CA 1
ATOM 1937 C C . GLY A 1 247 ? -14.008 -9.18 -10.875 1 97.19 247 GLY A C 1
ATOM 1938 O O . GLY A 1 247 ? -15.008 -9.883 -10.992 1 97.19 247 GLY A O 1
ATOM 1939 N N . VAL A 1 248 ? -13.266 -9.211 -9.797 1 97.12 248 VAL A N 1
ATOM 1940 C CA . VAL A 1 248 ? -13.594 -10.07 -8.664 1 97.12 248 VAL A CA 1
ATOM 1941 C C . VAL A 1 248 ? -14.906 -9.609 -8.031 1 97.12 248 VAL A C 1
ATOM 1943 O O . VAL A 1 248 ? -15.656 -10.422 -7.488 1 97.12 248 VAL A O 1
ATOM 1946 N N . GLY A 1 249 ? -15.141 -8.336 -8.133 1 97.69 249 GLY A N 1
ATOM 1947 C CA . GLY A 1 249 ? -16.359 -7.723 -7.613 1 97.69 249 GLY A CA 1
ATOM 1948 C C . GLY A 1 249 ? -16.391 -6.219 -7.781 1 97.69 249 GLY A C 1
ATOM 1949 O O . GLY A 1 249 ? -15.422 -5.625 -8.273 1 97.69 249 GLY A O 1
ATOM 1950 N N . ILE A 1 250 ? -17.531 -5.617 -7.41 1 98.06 250 ILE A N 1
ATOM 1951 C CA . ILE A 1 250 ? -17.625 -4.164 -7.305 1 98.06 250 ILE A CA 1
ATOM 1952 C C . ILE A 1 250 ? -17.219 -3.725 -5.902 1 98.06 250 ILE A C 1
ATOM 1954 O O . ILE A 1 250 ? -17.109 -4.551 -4.992 1 98.06 250 ILE A O 1
ATOM 1958 N N . GLY A 1 251 ? -16.906 -2.463 -5.75 1 97.81 251 GLY A N 1
ATOM 1959 C CA . GLY A 1 251 ? -16.516 -2.012 -4.422 1 97.81 251 GLY A CA 1
ATOM 1960 C C . GLY A 1 251 ? -16.266 -0.515 -4.348 1 97.81 251 GLY A C 1
ATOM 1961 O O . GLY A 1 251 ? -16.172 0.154 -5.379 1 97.81 251 GLY A O 1
ATOM 1962 N N . PHE A 1 252 ? -16.219 -0.025 -3.139 1 97.25 252 PHE A N 1
ATOM 1963 C CA . PHE A 1 252 ? -15.969 1.389 -2.887 1 97.25 252 PHE A CA 1
ATOM 1964 C C . PHE A 1 252 ? -14.477 1.678 -2.873 1 97.25 252 PHE A C 1
ATOM 1966 O O . PHE A 1 252 ? -13.688 0.906 -2.314 1 97.25 252 PHE A O 1
ATOM 1973 N N . LEU A 1 253 ? -14.062 2.762 -3.506 1 97.56 253 LEU A N 1
ATOM 1974 C CA . LEU A 1 253 ? -12.703 3.289 -3.477 1 97.56 253 LEU A CA 1
ATOM 1975 C C . LEU A 1 253 ? -12.711 4.812 -3.4 1 97.56 253 LEU A C 1
ATOM 1977 O O . LEU A 1 253 ? -13.602 5.461 -3.957 1 97.56 253 LEU A O 1
ATOM 1981 N N . PRO A 1 254 ? -11.688 5.324 -2.646 1 96.44 254 PRO A N 1
ATOM 1982 C CA . PRO A 1 254 ? -11.516 6.773 -2.789 1 96.44 254 PRO A CA 1
ATOM 1983 C C . PRO A 1 254 ? -11.352 7.207 -4.242 1 96.44 254 PRO A C 1
ATOM 1985 O O . PRO A 1 254 ? -10.664 6.535 -5.02 1 96.44 254 PRO A O 1
ATOM 1988 N N . VAL A 1 255 ? -11.969 8.297 -4.617 1 96.5 255 VAL A N 1
ATOM 1989 C CA . VAL A 1 255 ? -12.008 8.766 -6 1 96.5 255 VAL A CA 1
ATOM 1990 C C . VAL A 1 255 ? -10.586 8.969 -6.52 1 96.5 255 VAL A C 1
ATOM 1992 O O . VAL A 1 255 ? -10.234 8.469 -7.59 1 96.5 255 VAL A O 1
ATOM 1995 N N . PRO A 1 256 ? -9.695 9.617 -5.777 1 95.56 256 PRO A N 1
ATOM 1996 C CA . PRO A 1 256 ? -8.352 9.844 -6.312 1 95.56 256 PRO A CA 1
ATOM 1997 C C . PRO A 1 256 ? -7.566 8.539 -6.504 1 95.56 256 PRO A C 1
ATOM 1999 O O . PRO A 1 256 ? -6.707 8.461 -7.383 1 95.56 256 PRO A O 1
ATOM 2002 N N . ALA A 1 257 ? -7.828 7.52 -5.723 1 94.81 257 ALA A N 1
ATOM 2003 C CA . ALA A 1 257 ? -7.102 6.254 -5.789 1 94.81 257 ALA A CA 1
ATOM 2004 C C . ALA A 1 257 ? -7.438 5.496 -7.066 1 94.81 257 ALA A C 1
ATOM 2006 O O . ALA A 1 257 ? -6.684 4.621 -7.496 1 94.81 257 ALA A O 1
ATOM 2007 N N . ALA A 1 258 ? -8.57 5.785 -7.637 1 97.12 258 ALA A N 1
ATOM 2008 C CA . ALA A 1 258 ? -9.023 5.059 -8.82 1 97.12 258 ALA A CA 1
ATOM 2009 C C . ALA A 1 258 ? -8.906 5.918 -10.07 1 97.12 258 ALA A C 1
ATOM 2011 O O . ALA A 1 258 ? -9.289 5.492 -11.164 1 97.12 258 ALA A O 1
ATOM 2012 N N . GLU A 1 259 ? -8.359 7.086 -9.992 1 95.31 259 GLU A N 1
ATOM 2013 C CA . GLU A 1 259 ? -8.383 8.078 -11.062 1 95.31 259 GLU A CA 1
ATOM 2014 C C . GLU A 1 259 ? -7.695 7.543 -12.32 1 95.31 259 GLU A C 1
ATOM 2016 O O . GLU A 1 259 ? -8.219 7.68 -13.422 1 95.31 259 GLU A O 1
ATOM 2021 N N . ALA A 1 260 ? -6.562 6.977 -12.188 1 92.5 260 ALA A N 1
ATOM 2022 C CA . ALA A 1 260 ? -5.797 6.484 -13.328 1 92.5 260 ALA A CA 1
ATOM 2023 C C . ALA A 1 260 ? -6.559 5.387 -14.07 1 92.5 260 ALA A C 1
ATOM 2025 O O . ALA A 1 260 ? -6.59 5.363 -15.305 1 92.5 260 ALA A O 1
ATOM 2026 N N . GLU A 1 261 ? -7.137 4.496 -13.305 1 96.31 261 GLU A N 1
ATOM 2027 C CA . GLU A 1 261 ? -7.883 3.391 -13.898 1 96.31 261 GLU A CA 1
ATOM 2028 C C . GLU A 1 261 ? -9.133 3.893 -14.609 1 96.31 261 GLU A C 1
ATOM 2030 O O . GLU A 1 261 ? -9.516 3.357 -15.656 1 96.31 261 GLU A O 1
ATOM 2035 N N . VAL A 1 262 ? -9.766 4.895 -14.055 1 97 262 VAL A N 1
ATOM 2036 C CA . VAL A 1 262 ? -10.938 5.484 -14.688 1 97 262 VAL A CA 1
ATOM 2037 C C . VAL A 1 262 ? -10.531 6.152 -16 1 97 262 VAL A C 1
ATOM 2039 O O . VAL A 1 262 ? -11.195 5.977 -17.031 1 97 262 VAL A O 1
ATOM 2042 N N . ALA A 1 263 ? -9.43 6.844 -15.992 1 95 263 ALA A N 1
ATOM 2043 C CA . ALA A 1 263 ? -8.93 7.523 -17.188 1 95 263 ALA A CA 1
ATOM 2044 C C . ALA A 1 263 ? -8.586 6.52 -18.281 1 95 263 ALA A C 1
ATOM 2046 O O . ALA A 1 263 ? -8.781 6.801 -19.469 1 95 263 ALA A O 1
ATOM 2047 N N . ARG A 1 264 ? -8.125 5.348 -17.875 1 94.5 264 ARG A N 1
ATOM 2048 C CA . ARG A 1 264 ? -7.727 4.316 -18.828 1 94.5 264 ARG A CA 1
ATOM 2049 C C . ARG A 1 264 ? -8.922 3.461 -19.234 1 94.5 264 ARG A C 1
ATOM 2051 O O . ARG A 1 264 ? -8.797 2.578 -20.094 1 94.5 264 ARG A O 1
ATOM 2058 N N . GLY A 1 265 ? -10 3.666 -18.609 1 96.25 265 GLY A N 1
ATOM 2059 C CA . GLY A 1 265 ? -11.211 2.932 -18.953 1 96.25 265 GLY A CA 1
ATOM 2060 C C . GLY A 1 265 ? -11.227 1.521 -18.391 1 96.25 265 GLY A C 1
ATOM 2061 O O . GLY A 1 265 ? -11.844 0.627 -18.969 1 96.25 265 GLY A O 1
ATOM 2062 N N . THR A 1 266 ? -10.508 1.293 -17.328 1 97 266 THR A N 1
ATOM 2063 C CA . THR A 1 266 ? -10.484 -0.043 -16.75 1 97 266 THR A CA 1
ATOM 2064 C C . THR A 1 266 ? -11.398 -0.117 -15.523 1 97 266 THR A C 1
ATOM 2066 O O . THR A 1 266 ? -11.758 -1.208 -15.078 1 97 266 THR A O 1
ATOM 2069 N N . LEU A 1 267 ? -11.742 1.006 -14.938 1 98.44 267 LEU A N 1
ATOM 2070 C CA . LEU A 1 267 ? -12.734 1.125 -13.875 1 98.44 267 LEU A CA 1
ATOM 2071 C C . LEU A 1 267 ? -13.805 2.139 -14.242 1 98.44 267 LEU A C 1
ATOM 2073 O O . LEU A 1 267 ? -13.531 3.121 -14.938 1 98.44 267 LEU A O 1
ATOM 2077 N N . TRP A 1 268 ? -15 1.926 -13.797 1 98.38 268 TRP A N 1
ATOM 2078 C CA . TRP A 1 268 ? -16.125 2.828 -14.055 1 98.38 268 TRP A CA 1
ATOM 2079 C C . TRP A 1 268 ? -16.828 3.203 -12.758 1 98.38 268 TRP A C 1
ATOM 2081 O O . TRP A 1 268 ? -17.219 2.328 -11.984 1 98.38 268 TRP A O 1
ATOM 2091 N N . PRO A 1 269 ? -16.953 4.484 -12.492 1 98 269 PRO A N 1
ATOM 2092 C CA . PRO A 1 269 ? -17.734 4.934 -11.336 1 98 269 PRO A CA 1
ATOM 2093 C C . PRO A 1 269 ? -19.234 4.773 -11.539 1 98 269 PRO A C 1
ATOM 2095 O O . PRO A 1 269 ? -19.781 5.27 -12.516 1 98 269 PRO A O 1
ATOM 2098 N N . MET A 1 270 ? -19.938 4.172 -10.602 1 97.25 270 MET A N 1
ATOM 2099 C CA . MET A 1 270 ? -21.312 3.758 -10.805 1 97.25 270 MET A CA 1
ATOM 2100 C C . MET A 1 270 ? -22.281 4.715 -10.117 1 97.25 270 MET A C 1
ATOM 2102 O O . MET A 1 270 ? -23.469 4.727 -10.414 1 97.25 270 MET A O 1
ATOM 2106 N N . LEU A 1 271 ? -21.781 5.496 -9.172 1 95.19 271 LEU A N 1
ATOM 2107 C CA . LEU A 1 271 ? -22.672 6.344 -8.391 1 95.19 271 LEU A CA 1
ATOM 2108 C C . LEU A 1 271 ? -22.812 7.719 -9.039 1 95.19 271 LEU A C 1
ATOM 2110 O O . LEU A 1 271 ? -21.875 8.227 -9.633 1 95.19 271 LEU A O 1
ATOM 2114 N N . HIS A 1 272 ? -23.984 8.281 -8.82 1 92 272 HIS A N 1
ATOM 2115 C CA . HIS A 1 272 ? -24.156 9.703 -9.094 1 92 272 HIS A CA 1
ATOM 2116 C C . HIS A 1 272 ? -23.453 10.555 -8.047 1 92 272 HIS A C 1
ATOM 2118 O O . HIS A 1 272 ? -23.25 10.117 -6.91 1 92 272 HIS A O 1
ATOM 2124 N N . ALA A 1 273 ? -23.094 11.727 -8.43 1 85.12 273 ALA A N 1
ATOM 2125 C CA . ALA A 1 273 ? -22.281 12.602 -7.59 1 85.12 273 ALA A CA 1
ATOM 2126 C C . ALA A 1 273 ? -22.953 12.836 -6.238 1 85.12 273 ALA A C 1
ATOM 2128 O O . ALA A 1 273 ? -22.281 12.883 -5.203 1 85.12 273 ALA A O 1
ATOM 2129 N N . ASP A 1 274 ? -24.266 12.914 -6.254 1 84 274 ASP A N 1
ATOM 2130 C CA . ASP A 1 274 ? -25.016 13.25 -5.039 1 84 274 ASP A CA 1
ATOM 2131 C C . ASP A 1 274 ? -25.047 12.062 -4.074 1 84 274 ASP A C 1
ATOM 2133 O O . ASP A 1 274 ? -25.375 12.227 -2.9 1 84 274 ASP A O 1
ATOM 2137 N N . PHE A 1 275 ? -24.594 10.906 -4.52 1 85.81 275 PHE A N 1
ATOM 2138 C CA . PHE A 1 275 ? -24.656 9.711 -3.695 1 85.81 275 PHE A CA 1
ATOM 2139 C C . PHE A 1 275 ? -23.281 9.305 -3.197 1 85.81 275 PHE A C 1
ATOM 2141 O O . PHE A 1 275 ? -23.141 8.336 -2.455 1 85.81 275 PHE A O 1
ATOM 2148 N N . GLU A 1 276 ? -22.312 10.055 -3.529 1 90.88 276 GLU A N 1
ATOM 2149 C CA . GLU A 1 276 ? -20.953 9.711 -3.117 1 90.88 276 GLU A CA 1
ATOM 2150 C C . GLU A 1 276 ? -20.734 9.984 -1.63 1 90.88 276 GLU A C 1
ATOM 2152 O O . GLU A 1 276 ? -20.875 11.117 -1.174 1 90.88 276 GLU A O 1
ATOM 2157 N N . PRO A 1 277 ? -20.422 8.914 -0.951 1 93.31 277 PRO A N 1
ATOM 2158 C CA . PRO A 1 277 ? -20.109 9.172 0.458 1 93.31 277 PRO A CA 1
ATOM 2159 C C . PRO A 1 277 ? -18.828 9.969 0.647 1 93.31 277 PRO A C 1
ATOM 2161 O O . PRO A 1 277 ? -17.859 9.773 -0.097 1 93.31 277 PRO A O 1
ATOM 2164 N N . SER A 1 278 ? -18.859 10.859 1.581 1 93.81 278 SER A N 1
ATOM 2165 C CA . SER A 1 278 ? -17.703 11.688 1.887 1 93.81 278 SER A CA 1
ATOM 2166 C C . SER A 1 278 ? -17.438 11.742 3.389 1 93.81 278 SER A C 1
ATOM 2168 O O . SER A 1 278 ? -18.375 11.672 4.191 1 93.81 278 SER A O 1
ATOM 2170 N N . TYR A 1 279 ? -16.203 11.766 3.738 1 92.38 279 TYR A N 1
ATOM 2171 C CA . TYR A 1 279 ? -15.805 11.836 5.141 1 92.38 279 TYR A CA 1
ATOM 2172 C C . TYR A 1 279 ? -14.492 12.586 5.297 1 92.38 279 TYR A C 1
ATOM 2174 O O . TYR A 1 279 ? -13.75 12.758 4.324 1 92.38 279 TYR A O 1
ATOM 2182 N N . ASP A 1 280 ? -14.242 12.961 6.512 1 92.12 280 ASP A N 1
ATOM 2183 C CA . ASP A 1 280 ? -13.016 13.695 6.801 1 92.12 280 ASP A CA 1
ATOM 2184 C C . ASP A 1 280 ? -11.852 12.734 7.055 1 92.12 280 ASP A C 1
ATOM 2186 O O . ASP A 1 280 ? -12.016 11.703 7.703 1 92.12 280 ASP A O 1
ATOM 2190 N N . VAL A 1 281 ? -10.75 13.031 6.5 1 94.94 281 VAL A N 1
ATOM 2191 C CA . VAL A 1 281 ? -9.461 12.445 6.863 1 94.94 281 VAL A CA 1
ATOM 2192 C C . VAL A 1 281 ? -8.688 13.398 7.758 1 94.94 281 VAL A C 1
ATOM 2194 O O . VAL A 1 281 ? -8.602 14.602 7.477 1 94.94 281 VAL A O 1
ATOM 2197 N N . TYR A 1 282 ? -8.07 12.859 8.773 1 93.56 282 TYR A N 1
ATOM 2198 C CA . TYR A 1 282 ? -7.488 13.727 9.781 1 93.56 282 TYR A CA 1
ATOM 2199 C C . TYR A 1 282 ? -5.98 13.539 9.859 1 93.56 282 TYR A C 1
ATOM 2201 O O . TYR A 1 282 ? -5.469 12.438 9.633 1 93.56 282 TYR A O 1
ATOM 2209 N N . LEU A 1 283 ? -5.328 14.641 10.102 1 93 283 LEU A N 1
ATOM 2210 C CA . LEU A 1 283 ? -3.979 14.625 10.664 1 93 283 LEU A CA 1
ATOM 2211 C C . LEU A 1 283 ? -4.02 14.438 12.172 1 93 283 LEU A C 1
ATOM 2213 O O . LEU A 1 283 ? -4.68 15.203 12.883 1 93 283 LEU A O 1
ATOM 2217 N N . LEU A 1 284 ? -3.328 13.445 12.625 1 92.44 284 LEU A N 1
ATOM 2218 C CA . LEU A 1 284 ? -3.441 13.062 14.031 1 92.44 284 LEU A CA 1
ATOM 2219 C C . LEU A 1 284 ? -2.088 13.156 14.727 1 92.44 284 LEU A C 1
ATOM 2221 O O . LEU A 1 284 ? -1.053 12.875 14.125 1 92.44 284 LEU A O 1
ATOM 2225 N N . ALA A 1 285 ? -2.121 13.508 16 1 89.88 285 ALA A N 1
ATOM 2226 C CA . ALA A 1 285 ? -0.961 13.5 16.891 1 89.88 285 ALA A CA 1
ATOM 2227 C C . ALA A 1 285 ? -1.386 13.367 18.344 1 89.88 285 ALA A C 1
ATOM 2229 O O . ALA A 1 285 ? -2.564 13.516 18.672 1 89.88 285 ALA A O 1
ATOM 2230 N N . ARG A 1 286 ? -0.487 12.977 19.141 1 85.88 286 ARG A N 1
ATOM 2231 C CA . ARG A 1 286 ? -0.787 12.938 20.562 1 85.88 286 ARG A CA 1
ATOM 2232 C C . ARG A 1 286 ? -1.052 14.336 21.094 1 85.88 286 ARG A C 1
ATOM 2234 O O . ARG A 1 286 ? -0.373 15.297 20.719 1 85.88 286 ARG A O 1
ATOM 2241 N N . ALA A 1 287 ? -2.105 14.555 22 1 76.94 287 ALA A N 1
ATOM 2242 C CA . ALA A 1 287 ? -2.51 15.844 22.578 1 76.94 287 ALA A CA 1
ATOM 2243 C C . ALA A 1 287 ? -1.448 16.375 23.531 1 76.94 287 ALA A C 1
ATOM 2245 O O . ALA A 1 287 ? -1.223 17.594 23.594 1 76.94 287 ALA A O 1
ATOM 2246 N N . GLU A 1 288 ? -1.118 15.57 24.547 1 59.12 288 GLU A N 1
ATOM 2247 C CA . GLU A 1 288 ? -0.32 16.062 25.656 1 59.12 288 GLU A CA 1
ATOM 2248 C C . GLU A 1 288 ? 1.104 16.391 25.219 1 59.12 288 GLU A C 1
ATOM 2250 O O . GLU A 1 288 ? 1.642 17.438 25.578 1 59.12 288 GLU A O 1
ATOM 2255 N N . PRO A 1 289 ? 1.924 15.367 24.984 1 54.03 289 PRO A N 1
ATOM 2256 C CA . PRO A 1 289 ? 3.33 15.523 25.359 1 54.03 289 PRO A CA 1
ATOM 2257 C C . PRO A 1 289 ? 4.09 16.469 24.453 1 54.03 289 PRO A C 1
ATOM 2259 O O . PRO A 1 289 ? 3.633 16.766 23.344 1 54.03 289 PRO A O 1
ATOM 2262 N N . ALA A 1 290 ? 5.137 17.062 24.953 1 55.78 290 ALA A N 1
ATOM 2263 C CA . ALA A 1 290 ? 6.262 17.766 24.344 1 55.78 290 ALA A CA 1
ATOM 2264 C C . ALA A 1 290 ? 6.668 17.125 23.031 1 55.78 290 ALA A C 1
ATOM 2266 O O . ALA A 1 290 ? 7.184 16 23.016 1 55.78 290 ALA A O 1
ATOM 2267 N N . ARG A 1 291 ? 5.879 17.438 21.938 1 64.88 291 ARG A N 1
ATOM 2268 C CA . ARG A 1 291 ? 6.414 17.016 20.641 1 64.88 291 ARG A CA 1
ATOM 2269 C C . ARG A 1 291 ? 7.855 17.484 20.469 1 64.88 291 ARG A C 1
ATOM 2271 O O . ARG A 1 291 ? 8.203 18.609 20.875 1 64.88 291 ARG A O 1
ATOM 2278 N N . ASP A 1 292 ? 8.586 16.5 20.094 1 70.25 292 ASP A N 1
ATOM 2279 C CA . ASP A 1 292 ? 9.945 16.938 19.781 1 70.25 292 ASP A CA 1
ATOM 2280 C C . ASP A 1 292 ? 9.945 17.953 18.641 1 70.25 292 ASP A C 1
ATOM 2282 O O . ASP A 1 292 ? 8.945 18.109 17.953 1 70.25 292 ASP A O 1
ATOM 2286 N N . THR A 1 293 ? 10.922 18.703 18.5 1 70.62 293 THR A N 1
ATOM 2287 C CA . THR A 1 293 ? 11.039 19.812 17.562 1 70.62 293 THR A CA 1
ATOM 2288 C C . THR A 1 293 ? 10.727 19.359 16.141 1 70.62 293 THR A C 1
ATOM 2290 O O . THR A 1 293 ? 9.977 20.016 15.43 1 70.62 293 THR A O 1
ATOM 2293 N N . ALA A 1 294 ? 11.219 18.219 15.695 1 76.5 294 ALA A N 1
ATOM 2294 C CA . ALA A 1 294 ? 11.016 17.719 14.336 1 76.5 294 ALA A CA 1
ATOM 2295 C C . ALA A 1 294 ? 9.539 17.469 14.062 1 76.5 294 ALA A C 1
ATOM 2297 O O . ALA A 1 294 ? 9.016 17.859 13.016 1 76.5 294 ALA A O 1
ATOM 2298 N N . THR A 1 295 ? 8.883 16.938 14.977 1 78.94 295 THR A N 1
ATOM 2299 C CA . THR A 1 295 ? 7.473 16.609 14.844 1 78.94 295 THR A CA 1
ATOM 2300 C C . THR A 1 295 ? 6.621 17.875 14.789 1 78.94 295 THR A C 1
ATOM 2302 O O . THR A 1 295 ? 5.711 17.984 13.969 1 78.94 295 THR A O 1
ATOM 2305 N N . GLN A 1 296 ? 6.973 18.734 15.625 1 78.44 296 GLN A N 1
ATOM 2306 C CA . GLN A 1 296 ? 6.219 19.984 15.664 1 78.44 296 GLN A CA 1
ATOM 2307 C C . GLN A 1 296 ? 6.387 20.766 14.359 1 78.44 296 GLN A C 1
ATOM 2309 O O . GLN A 1 296 ? 5.426 21.328 13.844 1 78.44 296 GLN A O 1
ATOM 2314 N N . LEU A 1 297 ? 7.566 20.812 13.875 1 76.75 297 LEU A N 1
ATOM 2315 C CA . LEU A 1 297 ? 7.832 21.5 12.625 1 76.75 297 LEU A CA 1
ATOM 2316 C C . LEU A 1 297 ? 7.023 20.906 11.484 1 76.75 297 LEU A C 1
ATOM 2318 O O . LEU A 1 297 ? 6.469 21.625 10.656 1 76.75 297 LEU A O 1
ATOM 2322 N N . PHE A 1 298 ? 6.984 19.609 11.43 1 84.81 298 PHE A N 1
ATOM 2323 C CA . PHE A 1 298 ? 6.227 18.953 10.367 1 84.81 298 PHE A CA 1
ATOM 2324 C C . PHE A 1 298 ? 4.734 19.219 10.523 1 84.81 298 PHE A C 1
ATOM 2326 O O . PHE A 1 298 ? 4.051 19.516 9.539 1 84.81 298 PHE A O 1
ATOM 2333 N N . TRP A 1 299 ? 4.281 19.062 11.719 1 81.88 299 TRP A N 1
ATOM 2334 C CA . TRP A 1 299 ? 2.879 19.344 12.023 1 81.88 299 TRP A CA 1
ATOM 2335 C C . TRP A 1 299 ? 2.486 20.734 11.547 1 81.88 299 TRP A C 1
ATOM 2337 O O . TRP A 1 299 ? 1.473 20.906 10.859 1 81.88 299 TRP A O 1
ATOM 2347 N N . ASP A 1 300 ? 3.279 21.625 11.82 1 79 300 ASP A N 1
ATOM 2348 C CA . ASP A 1 300 ? 3.01 23.016 11.461 1 79 300 ASP A CA 1
ATOM 2349 C C . ASP A 1 300 ? 2.996 23.203 9.945 1 79 300 ASP A C 1
ATOM 2351 O O . ASP A 1 300 ? 2.203 23.984 9.414 1 79 300 ASP A O 1
ATOM 2355 N N . GLU A 1 301 ? 3.902 22.531 9.297 1 81.88 301 GLU A N 1
ATOM 2356 C CA . GLU A 1 301 ? 3.969 22.609 7.844 1 81.88 301 GLU A CA 1
ATOM 2357 C C . GLU A 1 301 ? 2.686 22.094 7.199 1 81.88 301 GLU A C 1
ATOM 2359 O O . GLU A 1 301 ? 2.145 22.719 6.289 1 81.88 301 GLU A O 1
ATOM 2364 N N . VAL A 1 302 ? 2.238 20.984 7.68 1 83.94 302 VAL A N 1
ATOM 2365 C CA . VAL A 1 302 ? 1.021 20.406 7.129 1 83.94 302 VAL A CA 1
ATOM 2366 C C . VAL A 1 302 ? -0.166 21.328 7.402 1 83.94 302 VAL A C 1
ATOM 2368 O O . VAL A 1 302 ? -0.964 21.609 6.504 1 83.94 302 VAL A O 1
ATOM 2371 N N . PHE A 1 303 ? -0.194 21.781 8.617 1 79.19 303 PHE A N 1
ATOM 2372 C CA . PHE A 1 303 ? -1.309 22.625 9.047 1 79.19 303 PHE A CA 1
ATOM 2373 C C . PHE A 1 303 ? -1.365 23.906 8.227 1 79.19 303 PHE A C 1
ATOM 2375 O O . PHE A 1 303 ? -2.443 24.344 7.809 1 79.19 303 PHE A O 1
ATOM 2382 N N . ARG A 1 304 ? -0.293 24.484 7.996 1 79.19 304 ARG A N 1
ATOM 2383 C CA . ARG A 1 304 ? -0.222 25.703 7.199 1 79.19 304 ARG A CA 1
ATOM 2384 C C . ARG A 1 304 ? -0.773 25.484 5.797 1 79.19 304 ARG A C 1
ATOM 2386 O O . ARG A 1 304 ? -1.506 26.312 5.266 1 79.19 304 ARG A O 1
ATOM 2393 N N . ARG A 1 305 ? -0.476 24.391 5.273 1 81.38 305 ARG A N 1
ATOM 2394 C CA . ARG A 1 305 ? -0.89 24.094 3.906 1 81.38 305 ARG A CA 1
ATOM 2395 C C . ARG A 1 305 ? -2.389 23.812 3.836 1 81.38 305 ARG A C 1
ATOM 2397 O O . ARG A 1 305 ? -3.055 24.203 2.877 1 81.38 305 ARG A O 1
ATOM 2404 N N . VAL A 1 306 ? -2.848 23.125 4.793 1 80.5 306 VAL A N 1
ATOM 2405 C CA . VAL A 1 306 ? -4.27 22.797 4.848 1 80.5 306 VAL A CA 1
ATOM 2406 C C . VAL A 1 306 ? -5.082 24.094 4.992 1 80.5 306 VAL A C 1
ATOM 2408 O O . VAL A 1 306 ? -6.098 24.266 4.316 1 80.5 306 VAL A O 1
ATOM 2411 N N . ARG A 1 307 ? -4.645 24.938 5.824 1 76.06 307 ARG A N 1
ATOM 2412 C CA . ARG A 1 307 ? -5.348 26.188 6.051 1 76.06 307 ARG A CA 1
ATOM 2413 C C . ARG A 1 307 ? -5.316 27.062 4.805 1 76.06 307 ARG A C 1
ATOM 2415 O O . ARG A 1 307 ? -6.289 27.766 4.508 1 76.06 307 ARG A O 1
ATOM 2422 N N . ALA A 1 308 ? -4.215 26.984 4.133 1 72.38 308 ALA A N 1
ATOM 2423 C CA . ALA A 1 308 ? -4.078 27.781 2.914 1 72.38 308 ALA A CA 1
ATOM 2424 C C . ALA A 1 308 ? -5.027 27.281 1.829 1 72.38 308 ALA A C 1
ATOM 2426 O O . ALA A 1 308 ? -5.574 28.078 1.063 1 72.38 308 ALA A O 1
ATOM 2427 N N . SER A 1 309 ? -5.164 25.969 1.748 1 70.88 309 SER A N 1
ATOM 2428 C CA . SER A 1 309 ? -6.027 25.391 0.728 1 70.88 309 SER A CA 1
ATOM 2429 C C . SER A 1 309 ? -7.5 25.625 1.051 1 70.88 309 SER A C 1
ATOM 2431 O O . SER A 1 309 ? -8.328 25.719 0.145 1 70.88 309 SER A O 1
ATOM 2433 N N . SER A 1 310 ? -7.863 25.516 2.32 1 62.88 310 SER A N 1
ATOM 2434 C CA . SER A 1 310 ? -9.242 25.75 2.738 1 62.88 310 SER A CA 1
ATOM 2435 C C . SER A 1 310 ? -9.656 27.188 2.502 1 62.88 310 SER A C 1
ATOM 2437 O O . SER A 1 310 ? -10.836 27.484 2.281 1 62.88 310 SER A O 1
ATOM 2439 N N . ARG A 1 311 ? -8.633 28.125 2.566 1 47.56 311 ARG A N 1
ATOM 2440 C CA . ARG A 1 311 ? -8.898 29.547 2.348 1 47.56 311 ARG A CA 1
ATOM 2441 C C . ARG A 1 311 ? -8.969 29.859 0.857 1 47.56 311 ARG A C 1
ATOM 2443 O O . ARG A 1 311 ? -9.516 30.891 0.465 1 47.56 311 ARG A O 1
ATOM 2450 N N . ALA A 1 312 ? -8.414 29.047 0.116 1 48.78 312 ALA A N 1
ATOM 2451 C CA . ALA A 1 312 ? -8.531 29.359 -1.308 1 48.78 312 ALA A CA 1
ATOM 2452 C C . ALA A 1 312 ? -9.836 28.828 -1.883 1 48.78 312 ALA A C 1
ATOM 2454 O O . ALA A 1 312 ? -10.281 27.734 -1.523 1 48.78 312 ALA A O 1
ATOM 2455 N N . MET B 1 1 ? 11.422 -34.531 -46.281 1 26.41 1 MET B N 1
ATOM 2456 C CA . MET B 1 1 ? 11.781 -34.844 -44.906 1 26.41 1 MET B CA 1
ATOM 2457 C C . MET B 1 1 ? 10.617 -34.531 -43.969 1 26.41 1 MET B C 1
ATOM 2459 O O . MET B 1 1 ? 10.195 -33.406 -43.844 1 26.41 1 MET B O 1
ATOM 2463 N N . SER B 1 2 ? 9.625 -35.5 -43.812 1 30.72 2 SER B N 1
ATOM 2464 C CA . SER B 1 2 ? 8.25 -35.469 -43.312 1 30.72 2 SER B CA 1
ATOM 2465 C C . SER B 1 2 ? 8.195 -35.125 -41.844 1 30.72 2 SER B C 1
ATOM 2467 O O . SER B 1 2 ? 8.906 -35.75 -41.031 1 30.72 2 SER B O 1
ATOM 2469 N N . ASP B 1 3 ? 8.023 -33.906 -41.438 1 32.22 3 ASP B N 1
ATOM 2470 C CA . ASP B 1 3 ? 8.016 -33.25 -40.125 1 32.22 3 ASP B CA 1
ATOM 2471 C C . ASP B 1 3 ? 7.055 -33.969 -39.188 1 32.22 3 ASP B C 1
ATOM 2473 O O . ASP B 1 3 ? 5.836 -33.812 -39.281 1 32.22 3 ASP B O 1
ATOM 2477 N N . ARG B 1 4 ? 7.27 -35.312 -38.938 1 29.86 4 ARG B N 1
ATOM 2478 C CA . ARG B 1 4 ? 6.508 -36.219 -38.062 1 29.86 4 ARG B CA 1
ATOM 2479 C C . ARG B 1 4 ? 6.359 -35.625 -36.688 1 29.86 4 ARG B C 1
ATOM 2481 O O . ARG B 1 4 ? 7.348 -35.438 -35.969 1 29.86 4 ARG B O 1
ATOM 2488 N N . ALA B 1 5 ? 5.504 -34.719 -36.625 1 40.5 5 ALA B N 1
ATOM 2489 C CA . ALA B 1 5 ? 5.09 -34.25 -35.312 1 40.5 5 ALA B CA 1
ATOM 2490 C C . ALA B 1 5 ? 4.879 -35.406 -34.344 1 40.5 5 ALA B C 1
ATOM 2492 O O . ALA B 1 5 ? 4.168 -36.375 -34.688 1 40.5 5 ALA B O 1
ATOM 2493 N N . PRO B 1 6 ? 5.832 -35.656 -33.406 1 35.03 6 PRO B N 1
ATOM 2494 C CA . PRO B 1 6 ? 5.742 -36.844 -32.531 1 35.03 6 PRO B CA 1
ATOM 2495 C C . PRO B 1 6 ? 4.328 -37.094 -32.031 1 35.03 6 PRO B C 1
ATOM 2497 O O . PRO B 1 6 ? 3.617 -36.156 -31.672 1 35.03 6 PRO B O 1
ATOM 2500 N N . LEU B 1 7 ? 3.551 -38.031 -32.562 1 33.28 7 LEU B N 1
ATOM 2501 C CA . LEU B 1 7 ? 2.264 -38.625 -32.219 1 33.28 7 LEU B CA 1
ATOM 2502 C C . LEU B 1 7 ? 2.154 -38.812 -30.703 1 33.28 7 LEU B C 1
ATOM 2504 O O . LEU B 1 7 ? 2.777 -39.719 -30.156 1 33.28 7 LEU B O 1
ATOM 2508 N N . ILE B 1 8 ? 2.348 -37.844 -29.938 1 40.53 8 ILE B N 1
ATOM 2509 C CA . ILE B 1 8 ? 1.789 -38.125 -28.609 1 40.53 8 ILE B CA 1
ATOM 2510 C C . ILE B 1 8 ? 0.465 -38.844 -28.766 1 40.53 8 ILE B C 1
ATOM 2512 O O . ILE B 1 8 ? -0.52 -38.281 -29.25 1 40.53 8 ILE B O 1
ATOM 2516 N N . ASP B 1 9 ? 0.509 -40.125 -29.281 1 37.72 9 ASP B N 1
ATOM 2517 C CA . ASP B 1 9 ? -0.493 -41.094 -29.672 1 37.72 9 ASP B CA 1
ATOM 2518 C C . ASP B 1 9 ? -1.564 -41.25 -28.594 1 37.72 9 ASP B C 1
ATOM 2520 O O . ASP B 1 9 ? -1.274 -41.125 -27.406 1 37.72 9 ASP B O 1
ATOM 2524 N N . ARG B 1 10 ? -2.744 -41.125 -28.797 1 44.59 10 ARG B N 1
ATOM 2525 C CA . ARG B 1 10 ? -3.902 -41.5 -28 1 44.59 10 ARG B CA 1
ATOM 2526 C C . ARG B 1 10 ? -3.627 -42.812 -27.234 1 44.59 10 ARG B C 1
ATOM 2528 O O . ARG B 1 10 ? -4.168 -43.031 -26.156 1 44.59 10 ARG B O 1
ATOM 2535 N N . LYS B 1 11 ? -2.863 -43.594 -27.781 1 43.31 11 LYS B N 1
ATOM 2536 C CA . LYS B 1 11 ? -2.48 -44.875 -27.188 1 43.31 11 LYS B CA 1
ATOM 2537 C C . LYS B 1 11 ? -1.555 -44.688 -26 1 43.31 11 LYS B C 1
ATOM 2539 O O . LYS B 1 11 ? -1.603 -45.438 -25.031 1 43.31 11 LYS B O 1
ATOM 2544 N N . PHE B 1 12 ? -0.741 -43.625 -25.969 1 48.09 12 PHE B N 1
ATOM 2545 C CA . PHE B 1 12 ? 0.141 -43.375 -24.844 1 48.09 12 PHE B CA 1
ATOM 2546 C C . PHE B 1 12 ? -0.662 -42.969 -23.609 1 48.09 12 PHE B C 1
ATOM 2548 O O . PHE B 1 12 ? -0.402 -43.469 -22.5 1 48.09 12 PHE B O 1
ATOM 2555 N N . ALA B 1 13 ? -1.625 -42.125 -23.766 1 50.53 13 ALA B N 1
ATOM 2556 C CA . ALA B 1 13 ? -2.453 -41.625 -22.672 1 50.53 13 ALA B CA 1
ATOM 2557 C C . ALA B 1 13 ? -3.275 -42.75 -22.062 1 50.53 13 ALA B C 1
ATOM 2559 O O . ALA B 1 13 ? -3.537 -42.75 -20.859 1 50.53 13 ALA B O 1
ATOM 2560 N N . SER B 1 14 ? -3.771 -43.688 -22.891 1 49.72 14 SER B N 1
ATOM 2561 C CA . SER B 1 14 ? -4.59 -44.781 -22.438 1 49.72 14 SER B CA 1
ATOM 2562 C C . SER B 1 14 ? -3.744 -45.844 -21.719 1 49.72 14 SER B C 1
ATOM 2564 O O . SER B 1 14 ? -4.258 -46.625 -20.906 1 49.72 14 SER B O 1
ATOM 2566 N N . ARG B 1 15 ? -2.473 -45.938 -21.984 1 52.38 15 ARG B N 1
ATOM 2567 C CA . ARG B 1 15 ? -1.634 -47.031 -21.484 1 52.38 15 ARG B CA 1
ATOM 2568 C C . ARG B 1 15 ? -0.687 -46.531 -20.391 1 52.38 15 ARG B C 1
ATOM 2570 O O . ARG B 1 15 ? -0.029 -47.312 -19.719 1 52.38 15 ARG B O 1
ATOM 2577 N N . VAL B 1 16 ? -0.484 -45.219 -20.391 1 53.47 16 VAL B N 1
ATOM 2578 C CA . VAL B 1 16 ? 0.547 -44.781 -19.453 1 53.47 16 VAL B CA 1
ATOM 2579 C C . VAL B 1 16 ? 0.049 -44.969 -18.016 1 53.47 16 VAL B C 1
ATOM 2581 O O . VAL B 1 16 ? -1.078 -44.562 -17.703 1 53.47 16 VAL B O 1
ATOM 2584 N N . ASP B 1 17 ? 0.727 -45.875 -17.297 1 60.34 17 ASP B N 1
ATOM 2585 C CA . ASP B 1 17 ? 0.51 -46.125 -15.867 1 60.34 17 ASP B CA 1
ATOM 2586 C C . ASP B 1 17 ? 0.899 -44.906 -15.031 1 60.34 17 ASP B C 1
ATOM 2588 O O . ASP B 1 17 ? 2.078 -44.562 -14.945 1 60.34 17 ASP B O 1
ATOM 2592 N N . TRP B 1 18 ? -0.027 -44.312 -14.578 1 64.12 18 TRP B N 1
ATOM 2593 C CA . TRP B 1 18 ? 0.134 -43.125 -13.75 1 64.12 18 TRP B CA 1
ATOM 2594 C C . TRP B 1 18 ? 1.101 -43.375 -12.602 1 64.12 18 TRP B C 1
ATOM 2596 O O . TRP B 1 18 ? 1.884 -42.5 -12.219 1 64.12 18 TRP B O 1
ATOM 2606 N N . ASN B 1 19 ? 1.086 -44.531 -12.203 1 71.5 19 ASN B N 1
ATOM 2607 C CA . ASN B 1 19 ? 1.955 -44.906 -11.094 1 71.5 19 ASN B CA 1
ATOM 2608 C C . ASN B 1 19 ? 3.426 -44.875 -11.5 1 71.5 19 ASN B C 1
ATOM 2610 O O . ASN B 1 19 ? 4.289 -44.5 -10.711 1 71.5 19 ASN B O 1
ATOM 2614 N N . LEU B 1 20 ? 3.627 -45.219 -12.742 1 79.5 20 LEU B N 1
ATOM 2615 C CA . LEU B 1 20 ? 5.004 -45.219 -13.227 1 79.5 20 LEU B CA 1
ATOM 2616 C C . LEU B 1 20 ? 5.516 -43.781 -13.383 1 79.5 20 LEU B C 1
ATOM 2618 O O . LEU B 1 20 ? 6.664 -43.5 -13.047 1 79.5 20 LEU B O 1
ATOM 2622 N N . MET B 1 21 ? 4.621 -42.906 -13.82 1 77.62 21 MET B N 1
ATOM 2623 C CA . MET B 1 21 ? 4.984 -41.5 -13.984 1 77.62 21 MET B CA 1
ATOM 2624 C C . MET B 1 21 ? 5.277 -40.875 -12.633 1 77.62 21 MET B C 1
ATOM 2626 O O . MET B 1 21 ? 6.234 -40.094 -12.5 1 77.62 21 MET B O 1
ATOM 2630 N N . ARG B 1 22 ? 4.477 -41.219 -11.695 1 77.12 22 ARG B N 1
ATOM 2631 C CA . ARG B 1 22 ? 4.688 -40.688 -10.344 1 77.12 22 ARG B CA 1
ATOM 2632 C C . ARG B 1 22 ? 6.016 -41.188 -9.773 1 77.12 22 ARG B C 1
ATOM 2634 O O . ARG B 1 22 ? 6.738 -40.438 -9.125 1 77.12 22 ARG B O 1
ATOM 2641 N N . THR B 1 23 ? 6.309 -42.438 -10.008 1 81 23 THR B N 1
ATOM 2642 C CA . THR B 1 23 ? 7.562 -43 -9.539 1 81 23 THR B CA 1
ATOM 2643 C C . THR B 1 23 ? 8.758 -42.281 -10.156 1 81 23 THR B C 1
ATOM 2645 O O . THR B 1 23 ? 9.734 -42 -9.469 1 81 23 THR B O 1
ATOM 2648 N N . PHE B 1 24 ? 8.664 -41.969 -11.43 1 88.06 24 PHE B N 1
ATOM 2649 C CA . PHE B 1 24 ? 9.695 -41.219 -12.133 1 88.06 24 PHE B CA 1
ATOM 2650 C C . PHE B 1 24 ? 9.93 -39.875 -11.477 1 88.06 24 PHE B C 1
ATOM 2652 O O . PHE B 1 24 ? 11.07 -39.5 -11.203 1 88.06 24 PHE B O 1
ATOM 2659 N N . VAL B 1 25 ? 8.852 -39.188 -11.203 1 82.31 25 VAL B N 1
ATOM 2660 C CA . VAL B 1 25 ? 8.938 -37.875 -10.578 1 82.31 25 VAL B CA 1
ATOM 2661 C C . VAL B 1 25 ? 9.586 -38 -9.203 1 82.31 25 VAL B C 1
ATOM 2663 O O . VAL B 1 25 ? 10.445 -37.188 -8.836 1 82.31 25 VAL B O 1
ATOM 2666 N N . ASP B 1 26 ? 9.227 -39 -8.422 1 81.12 26 ASP B N 1
ATOM 2667 C CA . ASP B 1 26 ? 9.766 -39.219 -7.086 1 81.12 26 ASP B CA 1
ATOM 2668 C C . ASP B 1 26 ? 11.266 -39.5 -7.137 1 81.12 26 ASP B C 1
ATOM 2670 O O . ASP B 1 26 ? 12.016 -39.031 -6.273 1 81.12 26 ASP B O 1
ATOM 2674 N N . ILE B 1 27 ? 11.68 -40.188 -8.125 1 88.06 27 ILE B N 1
ATOM 2675 C CA . ILE B 1 27 ? 13.094 -40.5 -8.281 1 88.06 27 ILE B CA 1
ATOM 2676 C C . ILE B 1 27 ? 13.898 -39.219 -8.539 1 88.06 27 ILE B C 1
ATOM 2678 O O . ILE B 1 27 ? 14.938 -39 -7.918 1 88.06 27 ILE B O 1
ATOM 2682 N N . VAL B 1 28 ? 13.336 -38.438 -9.414 1 85.44 28 VAL B N 1
ATOM 2683 C CA . VAL B 1 28 ? 14.039 -37.219 -9.781 1 85.44 28 VAL B CA 1
ATOM 2684 C C . VAL B 1 28 ? 14.109 -36.281 -8.578 1 85.44 28 VAL B C 1
ATOM 2686 O O . VAL B 1 28 ? 15.164 -35.688 -8.297 1 85.44 28 VAL B O 1
ATOM 2689 N N . ARG B 1 29 ? 13.031 -36.188 -7.914 1 79.62 29 ARG B N 1
ATOM 2690 C CA . ARG B 1 29 ? 12.953 -35.281 -6.773 1 79.62 29 ARG B CA 1
ATOM 2691 C C . ARG B 1 29 ? 13.852 -35.75 -5.633 1 79.62 29 ARG B C 1
ATOM 2693 O O . ARG B 1 29 ? 14.453 -34.938 -4.93 1 79.62 29 ARG B O 1
ATOM 2700 N N . ALA B 1 30 ? 13.938 -37 -5.461 1 79.5 30 ALA B N 1
ATOM 2701 C CA . ALA B 1 30 ? 14.758 -37.594 -4.398 1 79.5 30 ALA B CA 1
ATOM 2702 C C . ALA B 1 30 ? 16.234 -37.594 -4.773 1 79.5 30 ALA B C 1
ATOM 2704 O O . ALA B 1 30 ? 17.094 -37.75 -3.908 1 79.5 30 ALA B O 1
ATOM 2705 N N . GLY B 1 31 ? 16.438 -37.344 -6.105 1 84.81 31 GLY B N 1
ATOM 2706 C CA . GLY B 1 31 ? 17.797 -37.25 -6.582 1 84.81 31 GLY B CA 1
ATOM 2707 C C . GLY B 1 31 ? 18.438 -38.594 -6.855 1 84.81 31 GLY B C 1
ATOM 2708 O O . GLY B 1 31 ? 19.641 -38.688 -7.035 1 84.81 31 GLY B O 1
ATOM 2709 N N . GLY B 1 32 ? 17.609 -39.656 -6.77 1 88.69 32 GLY B N 1
ATOM 2710 C CA . GLY B 1 32 ? 18.156 -41 -7.016 1 88.69 32 GLY B CA 1
ATOM 2711 C C . GLY B 1 32 ? 17.156 -42.094 -6.777 1 88.69 32 GLY B C 1
ATOM 2712 O O . GLY B 1 32 ? 16.125 -41.906 -6.117 1 88.69 32 GLY B O 1
ATOM 2713 N N . ILE B 1 33 ? 17.484 -43.312 -7.297 1 89.81 33 ILE B N 1
ATOM 2714 C CA . ILE B 1 33 ? 16.594 -44.469 -7.215 1 89.81 33 ILE B CA 1
ATOM 2715 C C . ILE B 1 33 ? 16.547 -45 -5.781 1 89.81 33 ILE B C 1
ATOM 2717 O O . ILE B 1 33 ? 15.477 -45.281 -5.242 1 89.81 33 ILE B O 1
ATOM 2721 N N . GLY B 1 34 ? 17.734 -45 -5.219 1 89.62 34 GLY B N 1
ATOM 2722 C CA . GLY B 1 34 ? 17.797 -45.469 -3.842 1 89.62 34 GLY B CA 1
ATOM 2723 C C . GLY B 1 34 ? 17.078 -44.531 -2.873 1 89.62 34 GLY B C 1
ATOM 2724 O O . GLY B 1 34 ? 16.344 -45 -1.994 1 89.62 34 GLY B O 1
ATOM 2725 N N . ALA B 1 35 ? 17.25 -43.344 -3.047 1 88.06 35 ALA B N 1
ATOM 2726 C CA . ALA B 1 35 ? 16.625 -42.344 -2.193 1 88.06 35 ALA B CA 1
ATOM 2727 C C . ALA B 1 35 ? 15.109 -42.375 -2.334 1 88.06 35 ALA B C 1
ATOM 2729 O O . ALA B 1 35 ? 14.383 -42.25 -1.342 1 88.06 35 ALA B O 1
ATOM 2730 N N . ALA B 1 36 ? 14.688 -42.5 -3.508 1 87.81 36 ALA B N 1
ATOM 2731 C CA . ALA B 1 36 ? 13.25 -42.594 -3.768 1 87.81 36 ALA B CA 1
ATOM 2732 C C . ALA B 1 36 ? 12.656 -43.844 -3.127 1 87.81 36 ALA B C 1
ATOM 2734 O O . ALA B 1 36 ? 11.555 -43.812 -2.574 1 87.81 36 ALA B O 1
ATOM 2735 N N . ALA B 1 37 ? 13.367 -44.906 -3.145 1 89.06 37 ALA B N 1
ATOM 2736 C CA . ALA B 1 37 ? 12.914 -46.156 -2.543 1 89.06 37 ALA B CA 1
ATOM 2737 C C . ALA B 1 37 ? 12.703 -46 -1.04 1 89.06 37 ALA B C 1
ATOM 2739 O O . ALA B 1 37 ? 11.688 -46.469 -0.496 1 89.06 37 ALA B O 1
ATOM 2740 N N . ARG B 1 38 ? 13.594 -45.375 -0.439 1 83.5 38 ARG B N 1
ATOM 2741 C CA . ARG B 1 38 ? 13.508 -45.125 0.995 1 83.5 38 ARG B CA 1
ATOM 2742 C C . ARG B 1 38 ? 12.305 -44.25 1.317 1 83.5 38 ARG B C 1
ATOM 2744 O O . ARG B 1 38 ? 11.555 -44.531 2.252 1 83.5 38 ARG B O 1
ATOM 2751 N N . GLN B 1 39 ? 12.117 -43.281 0.455 1 81.19 39 GLN B N 1
ATOM 2752 C CA . GLN B 1 39 ? 11.055 -42.312 0.687 1 81.19 39 GLN B CA 1
ATOM 2753 C C . GLN B 1 39 ? 9.68 -42.938 0.488 1 81.19 39 GLN B C 1
ATOM 2755 O O . GLN B 1 39 ? 8.727 -42.594 1.196 1 81.19 39 GLN B O 1
ATOM 2760 N N . LEU B 1 40 ? 9.609 -43.781 -0.414 1 77.69 40 LEU B N 1
ATOM 2761 C CA . LEU B 1 40 ? 8.336 -44.406 -0.773 1 77.69 40 LEU B CA 1
ATOM 2762 C C . LEU B 1 40 ? 8.125 -45.719 -0.025 1 77.69 40 LEU B C 1
ATOM 2764 O O . LEU B 1 40 ? 7.098 -46.375 -0.204 1 77.69 40 LEU B O 1
ATOM 2768 N N . ASN B 1 41 ? 9.078 -46.062 0.838 1 81.5 41 ASN B N 1
ATOM 2769 C CA . ASN B 1 41 ? 9.047 -47.312 1.582 1 81.5 41 ASN B CA 1
ATOM 2770 C C . ASN B 1 41 ? 8.828 -48.5 0.658 1 81.5 41 ASN B C 1
ATOM 2772 O O . ASN B 1 41 ? 7.957 -49.344 0.904 1 81.5 41 ASN B O 1
ATOM 2776 N N . ARG B 1 42 ? 9.539 -48.438 -0.371 1 83.44 42 ARG B N 1
ATOM 2777 C CA . ARG B 1 42 ? 9.531 -49.531 -1.35 1 83.44 42 ARG B CA 1
ATOM 2778 C C . ARG B 1 42 ? 10.938 -50.062 -1.594 1 83.44 42 ARG B C 1
ATOM 2780 O O . ARG B 1 42 ? 11.922 -49.406 -1.223 1 83.44 42 ARG B O 1
ATOM 2787 N N . GLN B 1 43 ? 11.039 -51.281 -2.086 1 87.25 43 GLN B N 1
ATOM 2788 C CA . GLN B 1 43 ? 12.336 -51.875 -2.391 1 87.25 43 GLN B CA 1
ATOM 2789 C C . GLN B 1 43 ? 12.938 -51.25 -3.646 1 87.25 43 GLN B C 1
ATOM 2791 O O . GLN B 1 43 ? 12.227 -50.938 -4.602 1 87.25 43 GLN B O 1
ATOM 2796 N N . GLN B 1 44 ? 14.203 -50.969 -3.564 1 88.38 44 GLN B N 1
ATOM 2797 C CA . GLN B 1 44 ? 14.93 -50.312 -4.648 1 88.38 44 GLN B CA 1
ATOM 2798 C C . GLN B 1 44 ? 14.719 -51.062 -5.973 1 88.38 44 GLN B C 1
ATOM 2800 O O . GLN B 1 44 ? 14.508 -50.406 -7.008 1 88.38 44 GLN B O 1
ATOM 2805 N N . PRO B 1 45 ? 14.727 -52.438 -5.992 1 90 45 PRO B N 1
ATOM 2806 C CA . PRO B 1 45 ? 14.508 -53.125 -7.281 1 90 45 PRO B CA 1
ATOM 2807 C C . PRO B 1 45 ? 13.125 -52.812 -7.863 1 90 45 PRO B C 1
ATOM 2809 O O . PRO B 1 45 ? 12.969 -52.75 -9.086 1 90 45 PRO B O 1
ATOM 2812 N N . SER B 1 46 ? 12.172 -52.594 -6.98 1 87.5 46 SER B N 1
ATOM 2813 C CA . SER B 1 46 ? 10.812 -52.281 -7.422 1 87.5 46 SER B CA 1
ATOM 2814 C C . SER B 1 46 ? 10.75 -50.906 -8.086 1 87.5 46 SER B C 1
ATOM 2816 O O . SER B 1 46 ? 10.078 -50.75 -9.109 1 87.5 46 SER B O 1
ATOM 2818 N N . ILE B 1 47 ? 11.492 -49.969 -7.547 1 89.44 47 ILE B N 1
ATOM 2819 C CA . ILE B 1 47 ? 11.523 -48.625 -8.078 1 89.44 47 ILE B CA 1
ATOM 2820 C C . ILE B 1 47 ? 12.297 -48.594 -9.398 1 89.44 47 ILE B C 1
ATOM 2822 O O . ILE B 1 47 ? 11.883 -47.938 -10.359 1 89.44 47 ILE B O 1
ATOM 2826 N N . SER B 1 48 ? 13.367 -49.344 -9.445 1 90.81 48 SER B N 1
ATOM 2827 C CA . SER B 1 48 ? 14.164 -49.438 -10.656 1 90.81 48 SER B CA 1
ATOM 2828 C C . SER B 1 48 ? 13.375 -50.094 -11.789 1 90.81 48 SER B C 1
ATOM 2830 O O . SER B 1 48 ? 13.43 -49.625 -12.93 1 90.81 48 SER B O 1
ATOM 2832 N N . ALA B 1 49 ? 12.633 -51.094 -11.438 1 90.62 49 ALA B N 1
ATOM 2833 C CA . ALA B 1 49 ? 11.805 -51.781 -12.414 1 90.62 49 ALA B CA 1
ATOM 2834 C C . ALA B 1 49 ? 10.711 -50.875 -12.953 1 90.62 49 ALA B C 1
ATOM 2836 O O . ALA B 1 49 ? 10.391 -50.906 -14.148 1 90.62 49 ALA B O 1
ATOM 2837 N N . ALA B 1 50 ? 10.156 -50.156 -12.039 1 87.69 50 ALA B N 1
ATOM 2838 C CA . ALA B 1 50 ? 9.109 -49.219 -12.43 1 87.69 50 ALA B CA 1
ATOM 2839 C C . ALA B 1 50 ? 9.648 -48.188 -13.422 1 87.69 50 ALA B C 1
ATOM 2841 O O . ALA B 1 50 ? 8.984 -47.844 -14.414 1 87.69 50 ALA B O 1
ATOM 2842 N N . LEU B 1 51 ? 10.82 -47.688 -13.172 1 90.19 51 LEU B N 1
ATOM 2843 C CA . LEU B 1 51 ? 11.453 -46.719 -14.07 1 90.19 51 LEU B CA 1
ATOM 2844 C C . LEU B 1 51 ? 11.719 -47.344 -15.43 1 90.19 51 LEU B C 1
ATOM 2846 O O . LEU B 1 51 ? 11.438 -46.719 -16.469 1 90.19 51 LEU B O 1
ATOM 2850 N N . LYS B 1 52 ? 12.234 -48.562 -15.406 1 90.31 52 LYS B N 1
ATOM 2851 C CA . LYS B 1 52 ? 12.539 -49.281 -16.656 1 90.31 52 LYS B CA 1
ATOM 2852 C C . LYS B 1 52 ? 11.273 -49.5 -17.469 1 90.31 52 LYS B C 1
ATOM 2854 O O . LYS B 1 52 ? 11.273 -49.344 -18.703 1 90.31 52 LYS B O 1
ATOM 2859 N N . ARG B 1 53 ? 10.258 -49.875 -16.812 1 85 53 ARG B N 1
ATOM 2860 C CA . ARG B 1 53 ? 8.977 -50.062 -17.484 1 85 53 ARG B CA 1
ATOM 2861 C C . ARG B 1 53 ? 8.492 -48.781 -18.141 1 85 53 ARG B C 1
ATOM 2863 O O . ARG B 1 53 ? 7.98 -48.812 -19.266 1 85 53 ARG B O 1
ATOM 2870 N N . LEU B 1 54 ? 8.594 -47.688 -17.406 1 85.75 54 LEU B N 1
ATOM 2871 C CA . LEU B 1 54 ? 8.195 -46.406 -17.969 1 85.75 54 LEU B CA 1
ATOM 2872 C C . LEU B 1 54 ? 9.047 -46.062 -19.188 1 85.75 54 LEU B C 1
ATOM 2874 O O . LEU B 1 54 ? 8.523 -45.625 -20.219 1 85.75 54 LEU B O 1
ATOM 2878 N N . GLU B 1 55 ? 10.32 -46.281 -19.078 1 87.56 55 GLU B N 1
ATOM 2879 C CA . GLU B 1 55 ? 11.242 -45.969 -20.172 1 87.56 55 GLU B CA 1
ATOM 2880 C C . GLU B 1 55 ? 10.945 -46.844 -21.391 1 87.56 55 GLU B C 1
ATOM 2882 O O . GLU B 1 55 ? 11.008 -46.375 -22.531 1 87.56 55 GLU B O 1
ATOM 2887 N N . ASP B 1 56 ? 10.547 -48.094 -21.141 1 84.69 56 ASP B N 1
ATOM 2888 C CA . ASP B 1 56 ? 10.164 -49 -22.219 1 84.69 56 ASP B CA 1
ATOM 2889 C C . ASP B 1 56 ? 8.898 -48.531 -22.922 1 84.69 56 ASP B C 1
ATOM 2891 O O . ASP B 1 56 ? 8.805 -48.594 -24.156 1 84.69 56 ASP B O 1
ATOM 2895 N N . HIS B 1 57 ? 8.031 -48.094 -22.109 1 77.69 57 HIS B N 1
ATOM 2896 C CA . HIS B 1 57 ? 6.773 -47.594 -22.656 1 77.69 57 HIS B CA 1
ATOM 2897 C C . HIS B 1 57 ? 7 -46.344 -23.516 1 77.69 57 HIS B C 1
ATOM 2899 O O . HIS B 1 57 ? 6.355 -46.188 -24.562 1 77.69 57 HIS B O 1
ATOM 2905 N N . VAL B 1 58 ? 7.891 -45.5 -23 1 78.12 58 VAL B N 1
ATOM 2906 C CA . VAL B 1 58 ? 8.156 -44.219 -23.688 1 78.12 58 VAL B CA 1
ATOM 2907 C C . VAL B 1 58 ? 9.125 -44.469 -24.844 1 78.12 58 VAL B C 1
ATOM 2909 O O . VAL B 1 58 ? 9.117 -43.719 -25.812 1 78.12 58 VAL B O 1
ATOM 2912 N N . GLY B 1 59 ? 9.883 -45.531 -24.766 1 80.81 59 GLY B N 1
ATOM 2913 C CA . GLY B 1 59 ? 10.836 -45.875 -25.812 1 80.81 59 GLY B CA 1
ATOM 2914 C C . GLY B 1 59 ? 12.133 -45.094 -25.719 1 80.81 59 GLY B C 1
ATOM 2915 O O . GLY B 1 59 ? 12.852 -44.938 -26.703 1 80.81 59 GLY B O 1
ATOM 2916 N N . ALA B 1 60 ? 12.359 -44.438 -24.641 1 85.31 60 ALA B N 1
ATOM 2917 C CA . ALA B 1 60 ? 13.578 -43.656 -24.422 1 85.31 60 ALA B CA 1
ATOM 2918 C C . ALA B 1 60 ? 14.016 -43.719 -22.953 1 85.31 60 ALA B C 1
ATOM 2920 O O . ALA B 1 60 ? 13.188 -43.906 -22.062 1 85.31 60 ALA B O 1
ATOM 2921 N N . SER B 1 61 ? 15.305 -43.625 -22.812 1 90.31 61 SER B N 1
ATOM 2922 C CA . SER B 1 61 ? 15.812 -43.5 -21.453 1 90.31 61 SER B CA 1
ATOM 2923 C C . SER B 1 61 ? 15.508 -42.125 -20.875 1 90.31 61 SER B C 1
ATOM 2925 O O . SER B 1 61 ? 15.711 -41.125 -21.531 1 90.31 61 SER B O 1
ATOM 2927 N N . LEU B 1 62 ? 14.984 -42.125 -19.688 1 91.5 62 LEU B N 1
ATOM 2928 C CA . LEU B 1 62 ? 14.578 -40.875 -19.062 1 91.5 62 LEU B CA 1
ATOM 2929 C C . LEU B 1 62 ? 15.648 -40.375 -18.078 1 91.5 62 LEU B C 1
ATOM 2931 O O . LEU B 1 62 ? 15.789 -39.188 -17.875 1 91.5 62 LEU B O 1
ATOM 2935 N N . LEU B 1 63 ? 16.391 -41.312 -17.469 1 92.12 63 LEU B N 1
ATOM 2936 C CA . LEU B 1 63 ? 17.422 -41 -16.484 1 92.12 63 LEU B CA 1
ATOM 2937 C C . LEU B 1 63 ? 18.734 -41.688 -16.812 1 92.12 63 LEU B C 1
ATOM 2939 O O . LEU B 1 63 ? 18.734 -42.781 -17.344 1 92.12 63 LEU B O 1
ATOM 2943 N N . VAL B 1 64 ? 19.812 -40.938 -16.578 1 90 64 VAL B N 1
ATOM 2944 C CA . VAL B 1 64 ? 21.141 -41.531 -16.688 1 90 64 VAL B CA 1
ATOM 2945 C C . VAL B 1 64 ? 21.844 -41.5 -15.336 1 90 64 VAL B C 1
ATOM 2947 O O . VAL B 1 64 ? 21.719 -40.531 -14.578 1 90 64 VAL B O 1
ATOM 2950 N N . ARG B 1 65 ? 22.344 -42.594 -14.969 1 82.69 65 ARG B N 1
ATOM 2951 C CA . ARG B 1 65 ? 23.078 -42.719 -13.711 1 82.69 65 ARG B CA 1
ATOM 2952 C C . ARG B 1 65 ? 24.422 -42 -13.797 1 82.69 65 ARG B C 1
ATOM 2954 O O . ARG B 1 65 ? 25.125 -42.125 -14.805 1 82.69 65 ARG B O 1
ATOM 2961 N N . THR B 1 66 ? 24.578 -41.125 -12.922 1 81.25 66 THR B N 1
ATOM 2962 C CA . THR B 1 66 ? 25.859 -40.438 -12.797 1 81.25 66 THR B CA 1
ATOM 2963 C C . THR B 1 66 ? 26.516 -40.75 -11.453 1 81.25 66 THR B C 1
ATOM 2965 O O . THR B 1 66 ? 25.953 -41.469 -10.633 1 81.25 66 THR B O 1
ATOM 2968 N N . ALA B 1 67 ? 27.766 -40.25 -11.266 1 77.19 67 ALA B N 1
ATOM 2969 C CA . ALA B 1 67 ? 28.516 -40.469 -10.031 1 77.19 67 ALA B CA 1
ATOM 2970 C C . ALA B 1 67 ? 27.797 -39.875 -8.836 1 77.19 67 ALA B C 1
ATOM 2972 O O . ALA B 1 67 ? 27.938 -40.312 -7.707 1 77.19 67 ALA B O 1
ATOM 2973 N N . THR B 1 68 ? 27 -38.938 -9.07 1 75.44 68 THR B N 1
ATOM 2974 C CA . THR B 1 68 ? 26.406 -38.188 -7.973 1 75.44 68 THR B CA 1
ATOM 2975 C C . THR B 1 68 ? 24.922 -38.5 -7.848 1 75.44 68 THR B C 1
ATOM 2977 O O . THR B 1 68 ? 24.219 -37.875 -7.047 1 75.44 68 THR B O 1
ATOM 2980 N N . GLY B 1 69 ? 24.469 -39.469 -8.633 1 80.38 69 GLY B N 1
ATOM 2981 C CA . GLY B 1 69 ? 23.047 -39.781 -8.555 1 80.38 69 GLY B CA 1
ATOM 2982 C C . GLY B 1 69 ? 22.422 -40.062 -9.906 1 80.38 69 GLY B C 1
ATOM 2983 O O . GLY B 1 69 ? 22.891 -40.906 -10.664 1 80.38 69 GLY B O 1
ATOM 2984 N N . VAL B 1 70 ? 21.266 -39.375 -10.172 1 86.25 70 VAL B N 1
ATOM 2985 C CA . VAL B 1 70 ? 20.594 -39.562 -11.461 1 86.25 70 VAL B CA 1
ATOM 2986 C C . VAL B 1 70 ? 20.422 -38.188 -12.125 1 86.25 70 VAL B C 1
ATOM 2988 O O . VAL B 1 70 ? 20.234 -37.188 -11.445 1 86.25 70 VAL B O 1
ATOM 2991 N N . GLU B 1 71 ? 20.625 -38.125 -13.461 1 88.88 71 GLU B N 1
ATOM 2992 C CA . GLU B 1 71 ? 20.344 -36.938 -14.258 1 88.88 71 GLU B CA 1
ATOM 2993 C C . GLU B 1 71 ? 19.312 -37.219 -15.336 1 88.88 71 GLU B C 1
ATOM 2995 O O . GLU B 1 71 ? 19.312 -38.312 -15.93 1 88.88 71 GLU B O 1
ATOM 3000 N N . MET B 1 72 ? 18.469 -36.219 -15.547 1 87.69 72 MET B N 1
ATOM 3001 C CA . MET B 1 72 ? 17.438 -36.375 -16.562 1 87.69 72 MET B CA 1
ATOM 3002 C C . MET B 1 72 ? 18.016 -36.25 -17.969 1 87.69 72 MET B C 1
ATOM 3004 O O . MET B 1 72 ? 18.844 -35.375 -18.219 1 87.69 72 MET B O 1
ATOM 3008 N N . THR B 1 73 ? 17.641 -37.188 -18.922 1 87.19 73 THR B N 1
ATOM 3009 C CA . THR B 1 73 ? 17.891 -37.062 -20.344 1 87.19 73 THR B CA 1
ATOM 3010 C C . THR B 1 73 ? 16.969 -36 -20.953 1 87.19 73 THR B C 1
ATOM 3012 O O . THR B 1 73 ? 16.047 -35.5 -20.281 1 87.19 73 THR B O 1
ATOM 3015 N N . PRO B 1 74 ? 17.156 -35.594 -22.172 1 82.25 74 PRO B N 1
ATOM 3016 C CA . PRO B 1 74 ? 16.203 -34.688 -22.828 1 82.25 74 PRO B CA 1
ATOM 3017 C C . PRO B 1 74 ? 14.773 -35.25 -22.812 1 82.25 74 PRO B C 1
ATOM 3019 O O . PRO B 1 74 ? 13.82 -34.5 -22.578 1 82.25 74 PRO B O 1
ATOM 3022 N N . ALA B 1 75 ? 14.742 -36.531 -23.078 1 82.62 75 ALA B N 1
ATOM 3023 C CA . ALA B 1 75 ? 13.438 -37.188 -22.984 1 82.62 75 ALA B CA 1
ATOM 3024 C C . ALA B 1 75 ? 12.898 -37.156 -21.562 1 82.62 75 ALA B C 1
ATOM 3026 O O . ALA B 1 75 ? 11.695 -36.969 -21.359 1 82.62 75 ALA B O 1
ATOM 3027 N N . GLY B 1 76 ? 13.836 -37.25 -20.609 1 85.12 76 GLY B N 1
ATOM 3028 C CA . GLY B 1 76 ? 13.445 -37.125 -19.219 1 85.12 76 GLY B CA 1
ATOM 3029 C C . GLY B 1 76 ? 12.898 -35.781 -18.844 1 85.12 76 GLY B C 1
ATOM 3030 O O . GLY B 1 76 ? 11.898 -35.656 -18.141 1 85.12 76 GLY B O 1
ATOM 3031 N N . LYS B 1 77 ? 13.438 -34.812 -19.375 1 82.06 77 LYS B N 1
ATOM 3032 C CA . LYS B 1 77 ? 12.977 -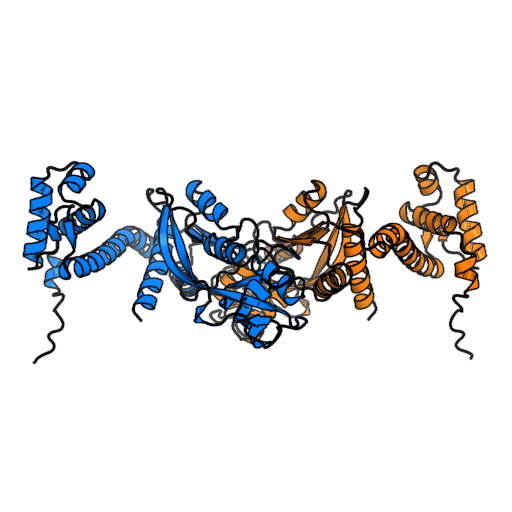33.438 -19.125 1 82.06 77 LYS B CA 1
ATOM 3033 C C . LYS B 1 77 ? 11.586 -33.219 -19.719 1 82.06 77 LYS B C 1
ATOM 3035 O O . LYS B 1 77 ? 10.734 -32.594 -19.078 1 82.06 77 LYS B O 1
ATOM 3040 N N . ALA B 1 78 ? 11.438 -33.75 -20.891 1 78.62 78 ALA B N 1
ATOM 3041 C CA . ALA B 1 78 ? 10.125 -33.656 -21.531 1 78.62 78 ALA B CA 1
ATOM 3042 C C . ALA B 1 78 ? 9.062 -34.406 -20.734 1 78.62 78 ALA B C 1
ATOM 3044 O O . ALA B 1 78 ? 7.949 -33.906 -20.547 1 78.62 78 ALA B O 1
ATOM 3045 N N . MET B 1 79 ? 9.453 -35.562 -20.328 1 78.44 79 MET B N 1
ATOM 3046 C CA . MET B 1 79 ? 8.539 -36.344 -19.531 1 78.44 79 MET B CA 1
ATOM 3047 C C . MET B 1 79 ? 8.211 -35.656 -18.219 1 78.44 79 MET B C 1
ATOM 3049 O O . MET B 1 79 ? 7.055 -35.656 -17.781 1 78.44 79 MET B O 1
ATOM 3053 N N . MET B 1 80 ? 9.211 -35.125 -17.594 1 78.5 80 MET B N 1
ATOM 3054 C CA . MET B 1 80 ? 9 -34.406 -16.328 1 78.5 80 MET B CA 1
ATOM 3055 C C . MET B 1 80 ? 8.008 -33.25 -16.5 1 78.5 80 MET B C 1
ATOM 3057 O O . MET B 1 80 ? 7.117 -33.062 -15.68 1 78.5 80 MET B O 1
ATOM 3061 N N . ALA B 1 81 ? 8.164 -32.625 -17.531 1 71 81 ALA B N 1
ATOM 3062 C CA . ALA B 1 81 ? 7.238 -31.531 -17.828 1 71 81 ALA B CA 1
ATOM 3063 C C . ALA B 1 81 ? 5.809 -32.031 -17.984 1 71 81 ALA B C 1
ATOM 3065 O O . ALA B 1 81 ? 4.867 -31.438 -17.453 1 71 81 ALA B O 1
ATOM 3066 N N . LEU B 1 82 ? 5.75 -33.156 -18.719 1 65.38 82 LEU B N 1
ATOM 3067 C CA . LEU B 1 82 ? 4.445 -33.75 -18.922 1 65.38 82 LEU B CA 1
ATOM 3068 C C . LEU B 1 82 ? 3.863 -34.281 -17.609 1 65.38 82 LEU B C 1
ATOM 3070 O O . LEU B 1 82 ? 2.67 -34.094 -17.344 1 65.38 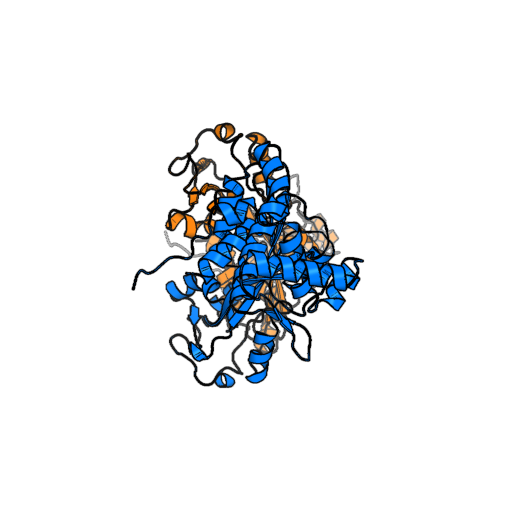82 LEU B O 1
ATOM 3074 N N . CYS B 1 83 ? 4.676 -34.938 -16.828 1 69.19 83 CYS B N 1
ATOM 3075 C CA . CYS B 1 83 ? 4.234 -35.438 -15.539 1 69.19 83 CYS B CA 1
ATOM 3076 C C . CYS B 1 83 ? 3.766 -34.312 -14.633 1 69.19 83 CYS B C 1
ATOM 3078 O O . CYS B 1 83 ? 2.738 -34.438 -13.961 1 69.19 83 CYS B O 1
ATOM 3080 N N . GLU B 1 84 ? 4.543 -33.406 -14.602 1 62.78 84 GLU B N 1
ATOM 3081 C CA . GLU B 1 84 ? 4.18 -32.25 -13.789 1 62.78 84 GLU B CA 1
ATOM 3082 C C . GLU B 1 84 ? 2.834 -31.656 -14.211 1 62.78 84 GLU B C 1
ATOM 3084 O O . GLU B 1 84 ? 2.002 -31.328 -13.367 1 62.78 84 GLU B O 1
ATOM 3089 N N . ASP B 1 85 ? 2.58 -31.703 -15.469 1 59.34 85 ASP B N 1
ATOM 3090 C CA . ASP B 1 85 ? 1.302 -31.25 -16 1 59.34 85 ASP B CA 1
ATOM 3091 C C . ASP B 1 85 ? 0.167 -32.188 -15.602 1 59.34 85 ASP B C 1
ATOM 3093 O O . ASP B 1 85 ? -0.911 -31.734 -15.203 1 59.34 85 ASP B O 1
ATOM 3097 N N . MET B 1 86 ? 0.473 -33.438 -15.82 1 57.44 86 MET B N 1
ATOM 3098 C CA . MET B 1 86 ? -0.53 -34.438 -15.5 1 57.44 86 MET B CA 1
ATOM 3099 C C . MET B 1 86 ? -0.833 -34.469 -14.008 1 57.44 86 MET B C 1
ATOM 3101 O O . MET B 1 86 ? -1.993 -34.562 -13.602 1 57.44 86 MET B O 1
ATOM 3105 N N . LEU B 1 87 ? 0.183 -34.5 -13.242 1 53.97 87 LEU B N 1
ATOM 3106 C CA . LEU B 1 87 ? -0.003 -34.5 -11.789 1 53.97 87 LEU B CA 1
ATOM 3107 C C . LEU B 1 87 ? -0.763 -33.25 -11.367 1 53.97 87 LEU B C 1
ATOM 3109 O O . LEU B 1 87 ? -1.616 -33.281 -10.477 1 53.97 87 LEU B O 1
ATOM 3113 N N . GLU B 1 88 ? -0.455 -32.344 -11.992 1 55.16 88 GLU B N 1
ATOM 3114 C CA . GLU B 1 88 ? -1.199 -31.109 -11.758 1 55.16 88 GLU B CA 1
ATOM 3115 C C . GLU B 1 88 ? -2.67 -31.266 -12.133 1 55.16 88 GLU B C 1
ATOM 3117 O O . GLU B 1 88 ? -3.555 -30.812 -11.406 1 55.16 88 GLU B O 1
ATOM 3122 N N . THR B 1 89 ? -2.814 -31.953 -13.258 1 52.09 89 THR B N 1
ATOM 3123 C CA . THR B 1 89 ? -4.18 -32.219 -13.703 1 52.09 89 THR B CA 1
ATOM 3124 C C . THR B 1 89 ? -4.891 -33.156 -12.75 1 52.09 89 THR B C 1
ATOM 3126 O O . THR B 1 89 ? -6.051 -32.938 -12.398 1 52.09 89 THR B O 1
ATOM 3129 N N . ALA B 1 90 ? -4.23 -34.25 -12.422 1 51.44 90 ALA B N 1
ATOM 3130 C CA . ALA B 1 90 ? -4.793 -35.219 -11.5 1 51.44 90 ALA B CA 1
ATOM 3131 C C . ALA B 1 90 ? -5.113 -34.594 -10.148 1 51.44 90 ALA B C 1
ATOM 3133 O O . ALA B 1 90 ? -6.141 -34.906 -9.539 1 51.44 90 ALA B O 1
ATOM 3134 N N . ARG B 1 91 ? -4.188 -33.875 -9.625 1 50.47 91 ARG B N 1
ATOM 3135 C CA . ARG B 1 91 ? -4.41 -33.188 -8.367 1 50.47 91 ARG B CA 1
ATOM 3136 C C . ARG B 1 91 ? -5.641 -32.281 -8.453 1 50.47 91 ARG B C 1
ATOM 3138 O O . ARG B 1 91 ? -6.301 -32.031 -7.441 1 50.47 91 ARG B O 1
ATOM 3145 N N . MET B 1 92 ? -5.812 -31.984 -9.648 1 50.47 92 MET B N 1
ATOM 3146 C CA . MET B 1 92 ? -6.926 -31.078 -9.883 1 50.47 92 MET B CA 1
ATOM 3147 C C . MET B 1 92 ? -8.25 -31.828 -9.922 1 50.47 92 MET B C 1
ATOM 3149 O O . MET B 1 92 ? -9.312 -31.234 -9.734 1 50.47 92 MET B O 1
ATOM 3153 N N . VAL B 1 93 ? -8.086 -33.188 -10.055 1 47.84 93 VAL B N 1
ATOM 3154 C CA . VAL B 1 93 ? -9.297 -33.969 -10.281 1 47.84 93 VAL B CA 1
ATOM 3155 C C . VAL B 1 93 ? -10.258 -33.781 -9.109 1 47.84 93 VAL B C 1
ATOM 3157 O O . VAL B 1 93 ? -11.438 -33.469 -9.312 1 47.84 93 VAL B O 1
ATOM 3160 N N . PRO B 1 94 ? -9.734 -34.125 -7.891 1 46.19 94 PRO B N 1
ATOM 3161 C CA . PRO B 1 94 ? -10.719 -33.906 -6.824 1 46.19 94 PRO B CA 1
ATOM 3162 C C . PRO B 1 94 ? -11.25 -32.5 -6.793 1 46.19 94 PRO B C 1
ATOM 3164 O O . PRO B 1 94 ? -12.438 -32.281 -6.527 1 46.19 94 PRO B O 1
ATOM 3167 N N . HIS B 1 95 ? -10.406 -31.609 -7.004 1 50.97 95 HIS B N 1
ATOM 3168 C CA . HIS B 1 95 ? -10.82 -30.203 -7.043 1 50.97 95 HIS B CA 1
ATOM 3169 C C . HIS B 1 95 ? -11.742 -29.938 -8.227 1 50.97 95 HIS B C 1
ATOM 3171 O O . HIS B 1 95 ? -12.719 -29.188 -8.094 1 50.97 95 HIS B O 1
ATOM 3177 N N . GLN B 1 96 ? -11.383 -30.578 -9.352 1 48.59 96 GLN B N 1
ATOM 3178 C CA . GLN B 1 96 ? -12.242 -30.469 -10.523 1 48.59 96 GLN B CA 1
ATOM 3179 C C . GLN B 1 96 ? -13.602 -31.141 -10.273 1 48.59 96 GLN B C 1
ATOM 3181 O O . GLN B 1 96 ? -14.633 -30.609 -10.688 1 48.59 96 GLN B O 1
ATOM 3186 N N . ILE B 1 97 ? -13.5 -32.219 -9.688 1 45.91 97 ILE B N 1
ATOM 3187 C CA . ILE B 1 97 ? -14.758 -32.844 -9.32 1 45.91 97 ILE B CA 1
ATOM 3188 C C . ILE B 1 97 ? -15.539 -31.953 -8.359 1 45.91 97 ILE B C 1
ATOM 3190 O O . ILE B 1 97 ? -16.75 -31.797 -8.508 1 45.91 97 ILE B O 1
ATOM 3194 N N . ALA B 1 98 ? -14.812 -31.438 -7.402 1 47.72 98 ALA B N 1
ATOM 3195 C CA . ALA B 1 98 ? -15.461 -30.516 -6.477 1 47.72 98 ALA B CA 1
ATOM 3196 C C . ALA B 1 98 ? -16.031 -29.312 -7.215 1 47.72 98 ALA B C 1
ATOM 3198 O O . ALA B 1 98 ? -17.156 -28.875 -6.926 1 47.72 98 ALA B O 1
ATOM 3199 N N . GLN B 1 99 ? -15.203 -28.781 -8.148 1 50.66 99 GLN B N 1
ATOM 3200 C CA . GLN B 1 99 ? -15.656 -27.688 -9 1 50.66 99 GLN B CA 1
ATOM 3201 C C . GLN B 1 99 ? -16.859 -28.125 -9.852 1 50.66 99 GLN B C 1
ATOM 3203 O O . GLN B 1 99 ? -17.797 -27.344 -10.047 1 50.66 99 GLN B O 1
ATOM 3208 N N . ALA B 1 100 ? -16.641 -29.281 -10.523 1 47.56 100 ALA B N 1
ATOM 3209 C CA . ALA B 1 100 ? -17.703 -29.812 -11.375 1 47.56 100 ALA B CA 1
ATOM 3210 C C . ALA B 1 100 ? -19 -30.016 -10.586 1 47.56 100 ALA B C 1
ATOM 3212 O O . ALA B 1 100 ? -20.094 -29.922 -11.141 1 47.56 100 ALA B O 1
ATOM 3213 N N . THR B 1 101 ? -18.75 -30.281 -9.453 1 48.69 101 THR B N 1
ATOM 3214 C CA . THR B 1 101 ? -19.953 -30.484 -8.656 1 48.69 101 THR B CA 1
ATOM 3215 C C . THR B 1 101 ? -20.422 -29.188 -8.008 1 48.69 101 THR B C 1
ATOM 3217 O O . THR B 1 101 ? -21.312 -29.188 -7.156 1 48.69 101 THR B O 1
ATOM 3220 N N . ARG B 1 102 ? -19.984 -28.031 -8.641 1 50.25 102 ARG B N 1
ATOM 3221 C CA . ARG B 1 102 ? -20.391 -26.656 -8.375 1 50.25 102 ARG B CA 1
ATOM 3222 C C . ARG B 1 102 ? -20.328 -26.344 -6.887 1 50.25 102 ARG B C 1
ATOM 3224 O O . ARG B 1 102 ? -21 -25.422 -6.406 1 50.25 102 ARG B O 1
ATOM 3231 N N . ARG B 1 103 ? -19.594 -27.266 -6.152 1 50.09 103 ARG B N 1
ATOM 3232 C CA . ARG B 1 103 ? -19.719 -27.141 -4.703 1 50.09 103 ARG B CA 1
ATOM 3233 C C . ARG B 1 103 ? -18.469 -26.547 -4.082 1 50.09 103 ARG B C 1
ATOM 3235 O O . ARG B 1 103 ? -18.25 -26.641 -2.873 1 50.09 103 ARG B O 1
ATOM 3242 N N . VAL B 1 104 ? -17.516 -25.938 -4.898 1 55.56 104 VAL B N 1
ATOM 3243 C CA . VAL B 1 104 ? -16.359 -25.609 -4.078 1 55.56 104 VAL B CA 1
ATOM 3244 C C . VAL B 1 104 ? -16.531 -24.203 -3.486 1 55.56 104 VAL B C 1
ATOM 3246 O O . VAL B 1 104 ? -16.609 -23.219 -4.223 1 55.56 104 VAL B O 1
ATOM 3249 N N . ASP B 1 105 ? -17.047 -24.156 -2.355 1 63.91 105 ASP B N 1
ATOM 3250 C CA . ASP B 1 105 ? -17.031 -22.953 -1.533 1 63.91 105 ASP B CA 1
ATOM 3251 C C . ASP B 1 105 ? -15.75 -22.859 -0.712 1 63.91 105 ASP B C 1
ATOM 3253 O O . ASP B 1 105 ? -15.094 -23.875 -0.471 1 63.91 105 ASP B O 1
ATOM 3257 N N . GLY B 1 106 ? -15.016 -21.75 -0.821 1 78.19 106 GLY B N 1
ATOM 3258 C CA . GLY B 1 106 ? -13.852 -21.625 0.037 1 78.19 106 GLY B CA 1
ATOM 3259 C C . GLY B 1 106 ? -13.188 -20.25 -0.068 1 78.19 106 GLY B C 1
ATOM 3260 O O . GLY B 1 106 ? -13.82 -19.281 -0.484 1 78.19 106 GLY B O 1
ATOM 3261 N N . PHE B 1 107 ? -12 -20.234 0.612 1 80.19 107 PHE B N 1
ATOM 3262 C CA . PHE B 1 107 ? -11.219 -19 0.687 1 80.19 107 PHE B CA 1
ATOM 3263 C C . PHE B 1 107 ? -9.789 -19.25 0.222 1 80.19 107 PHE B C 1
ATOM 3265 O O . PHE B 1 107 ? -9.219 -20.312 0.47 1 80.19 107 PHE B O 1
ATOM 3272 N N . VAL B 1 108 ? -9.32 -18.344 -0.574 1 89.94 108 VAL B N 1
ATOM 3273 C CA . VAL B 1 108 ? -7.891 -18.297 -0.871 1 89.94 108 VAL B CA 1
ATOM 3274 C C . VAL B 1 108 ? -7.289 -17 -0.302 1 89.94 108 VAL B C 1
ATOM 3276 O O . VAL B 1 108 ? -7.633 -15.906 -0.742 1 89.94 108 VAL B O 1
ATOM 3279 N N . ARG B 1 109 ? -6.445 -17.172 0.675 1 92.06 109 ARG B N 1
ATOM 3280 C CA . ARG B 1 109 ? -5.758 -16.047 1.278 1 92.06 109 ARG B CA 1
ATOM 3281 C C . ARG B 1 109 ? -4.355 -15.883 0.698 1 92.06 109 ARG B C 1
ATOM 3283 O O . ARG B 1 109 ? -3.545 -16.812 0.755 1 92.06 109 ARG B O 1
ATOM 3290 N N . ILE B 1 110 ? -4.152 -14.711 0.162 1 96.31 110 ILE B N 1
ATOM 3291 C CA . ILE B 1 110 ? -2.898 -14.398 -0.518 1 96.31 110 ILE B CA 1
ATOM 3292 C C . ILE B 1 110 ? -2.203 -13.234 0.184 1 96.31 110 ILE B C 1
ATOM 3294 O O . ILE B 1 110 ? -2.826 -12.211 0.46 1 96.31 110 ILE B O 1
ATOM 3298 N N . GLN B 1 111 ? -0.999 -13.414 0.577 1 96.81 111 GLN B N 1
ATOM 3299 C CA . GLN B 1 111 ? -0.198 -12.336 1.135 1 96.81 111 GLN B CA 1
ATOM 3300 C C . GLN B 1 111 ? 0.942 -11.953 0.194 1 96.81 111 GLN B C 1
ATOM 3302 O O . GLN B 1 111 ? 1.7 -12.812 -0.253 1 96.81 111 GLN B O 1
ATOM 3307 N N . ILE B 1 112 ? 1.026 -10.648 -0.132 1 97.31 112 ILE B N 1
ATOM 3308 C CA . ILE B 1 112 ? 2 -10.227 -1.135 1 97.31 112 ILE B CA 1
ATOM 3309 C C . ILE B 1 112 ? 2.791 -9.031 -0.617 1 97.31 112 ILE B C 1
ATOM 3311 O O . ILE B 1 112 ? 2.369 -8.359 0.331 1 97.31 112 ILE B O 1
ATOM 3315 N N . VAL B 1 113 ? 3.918 -8.766 -1.224 1 95.62 113 VAL B N 1
ATOM 3316 C CA . VAL B 1 113 ? 4.703 -7.562 -0.966 1 95.62 113 VAL B CA 1
ATOM 3317 C C . VAL B 1 113 ? 4.043 -6.363 -1.642 1 95.62 113 VAL B C 1
ATOM 3319 O O . VAL B 1 113 ? 3.275 -6.52 -2.594 1 95.62 113 VAL B O 1
ATOM 3322 N N . SER B 1 114 ? 4.324 -5.176 -1.149 1 95.25 114 SER B N 1
ATOM 3323 C CA . SER B 1 114 ? 3.725 -3.969 -1.71 1 95.25 114 SER B CA 1
ATOM 3324 C C . SER B 1 114 ? 4.297 -3.656 -3.088 1 95.25 114 SER B C 1
ATOM 3326 O O . SER B 1 114 ? 5.445 -3.998 -3.379 1 95.25 114 SER 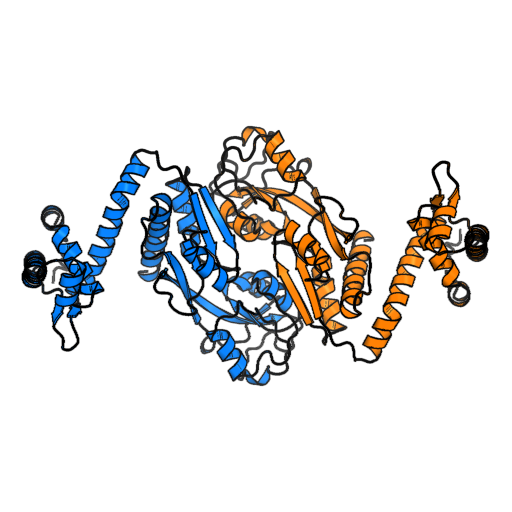B O 1
ATOM 3328 N N . GLY B 1 115 ? 3.484 -3.086 -3.898 1 93.31 115 GLY B N 1
ATOM 3329 C CA . GLY B 1 115 ? 3.947 -2.592 -5.188 1 93.31 115 GLY B CA 1
ATOM 3330 C C . GLY B 1 115 ? 4.113 -3.688 -6.223 1 93.31 115 GLY B C 1
ATOM 3331 O O . GLY B 1 115 ? 4.793 -3.5 -7.23 1 93.31 115 GLY B O 1
ATOM 3332 N N . LEU B 1 116 ? 3.539 -4.828 -6.039 1 94.81 116 LEU B N 1
ATOM 3333 C CA . LEU B 1 116 ? 3.658 -5.934 -6.984 1 94.81 116 LEU B CA 1
ATOM 3334 C C . LEU B 1 116 ? 2.898 -5.633 -8.273 1 94.81 116 LEU B C 1
ATOM 3336 O O . LEU B 1 116 ? 1.692 -5.379 -8.242 1 94.81 116 LEU B O 1
ATOM 3340 N N . VAL B 1 117 ? 3.637 -5.66 -9.336 1 94.31 117 VAL B N 1
ATOM 3341 C CA . VAL B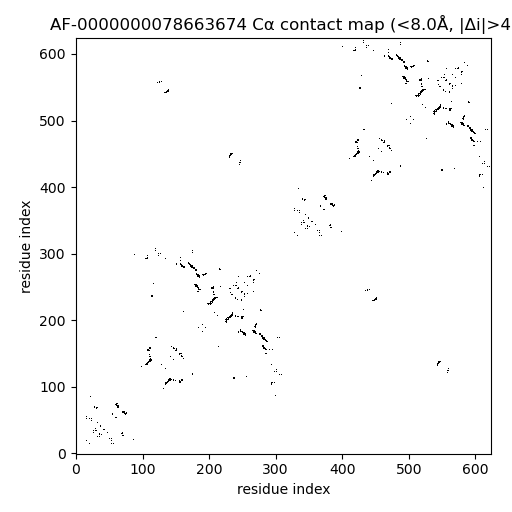 1 117 ? 3.049 -5.527 -10.664 1 94.31 117 VAL B CA 1
ATOM 3342 C C . VAL B 1 117 ? 3.377 -6.766 -11.5 1 94.31 117 VAL B C 1
ATOM 3344 O O . VAL B 1 117 ? 4.539 -7.016 -11.82 1 94.31 117 VAL B O 1
ATOM 3347 N N . SER B 1 118 ? 2.404 -7.531 -11.789 1 93.94 118 SER B N 1
ATOM 3348 C CA . SER B 1 118 ? 2.568 -8.758 -12.562 1 93.94 118 SER B CA 1
ATOM 3349 C C . SER B 1 118 ? 1.32 -9.062 -13.391 1 93.94 118 SER B C 1
ATOM 3351 O O . SER B 1 118 ? 0.247 -9.305 -12.828 1 93.94 118 SER B O 1
ATOM 3353 N N . ALA B 1 119 ? 1.485 -9.094 -14.688 1 92.31 119 ALA B N 1
ATOM 3354 C CA . ALA B 1 119 ? 0.368 -9.422 -15.57 1 92.31 119 ALA B CA 1
ATOM 3355 C C . ALA B 1 119 ? -0.095 -10.859 -15.359 1 92.31 119 ALA B C 1
ATOM 3357 O O . ALA B 1 119 ? -1.295 -11.141 -15.383 1 92.31 119 ALA B O 1
ATOM 3358 N N . GLU B 1 120 ? 0.846 -11.742 -15.141 1 91 120 GLU B N 1
ATOM 3359 C CA . GLU B 1 120 ? 0.529 -13.148 -14.938 1 91 120 GLU B CA 1
ATOM 3360 C C . GLU B 1 120 ? -0.299 -13.344 -13.664 1 91 120 GLU B C 1
ATOM 3362 O O . GLU B 1 120 ? -1.271 -14.102 -13.664 1 91 120 GLU B O 1
ATOM 3367 N N . PHE B 1 121 ? 0.079 -12.695 -12.648 1 94.44 121 PHE B N 1
ATOM 3368 C CA . PHE B 1 121 ? -0.635 -12.773 -11.383 1 94.44 121 PHE B CA 1
ATOM 3369 C C . PHE B 1 121 ? -2.045 -12.211 -11.516 1 94.44 121 PHE B C 1
ATOM 3371 O O . PHE B 1 121 ? -3.008 -12.805 -11.031 1 94.44 121 PHE B O 1
ATOM 3378 N N . ASP B 1 122 ? -2.146 -11.109 -12.18 1 96.06 122 ASP B N 1
ATOM 3379 C CA . ASP B 1 122 ? -3.436 -10.453 -12.375 1 96.06 122 ASP B CA 1
ATOM 3380 C C . ASP B 1 122 ? -4.371 -11.328 -13.211 1 96.06 122 ASP B C 1
ATOM 3382 O O . ASP B 1 122 ? -5.531 -11.523 -12.852 1 96.06 122 ASP B O 1
ATOM 3386 N N . GLU B 1 123 ? -3.848 -11.828 -14.273 1 94.38 123 GLU B N 1
ATOM 3387 C CA . GLU B 1 123 ? -4.66 -12.68 -15.141 1 94.38 123 GLU B CA 1
ATOM 3388 C C . GLU B 1 123 ? -5.102 -13.945 -14.422 1 94.38 123 GLU B C 1
ATOM 3390 O O . GLU B 1 123 ? -6.207 -14.445 -14.648 1 94.38 123 GLU B O 1
ATOM 3395 N N . ALA B 1 124 ? -4.23 -14.422 -13.617 1 93.19 124 ALA B N 1
ATOM 3396 C CA . ALA B 1 124 ? -4.582 -15.594 -12.828 1 93.19 124 ALA B CA 1
ATOM 3397 C C . ALA B 1 124 ? -5.754 -15.305 -11.891 1 93.19 124 ALA B C 1
ATOM 3399 O O . ALA B 1 124 ? -6.68 -16.109 -11.773 1 93.19 124 ALA B O 1
ATOM 3400 N N . ILE B 1 125 ? -5.715 -14.172 -11.211 1 95.5 125 ILE B N 1
ATOM 3401 C CA . ILE B 1 125 ? -6.793 -13.781 -10.312 1 95.5 125 ILE B CA 1
ATOM 3402 C C . ILE B 1 125 ? -8.102 -13.664 -11.094 1 95.5 125 ILE B C 1
ATOM 3404 O O . ILE B 1 125 ? -9.125 -14.227 -10.688 1 95.5 125 ILE B O 1
ATOM 3408 N N . ALA B 1 126 ? -8.047 -13 -12.195 1 95.12 126 ALA B N 1
ATOM 3409 C CA . ALA B 1 126 ? -9.242 -12.75 -13 1 95.12 126 ALA B CA 1
ATOM 3410 C C . ALA B 1 126 ? -9.844 -14.062 -13.5 1 95.12 126 ALA B C 1
ATOM 3412 O O . ALA B 1 126 ? -11.047 -14.305 -13.344 1 95.12 126 ALA B O 1
ATOM 3413 N N . SER B 1 127 ? -9.008 -14.906 -14.109 1 92.38 127 SER B N 1
ATOM 3414 C CA . SER B 1 127 ? -9.469 -16.172 -14.664 1 92.38 127 SER B CA 1
ATOM 3415 C C . SER B 1 127 ? -9.969 -17.109 -13.57 1 92.38 127 SER B C 1
ATOM 3417 O O . SER B 1 127 ? -11 -17.781 -13.742 1 92.38 127 SER B O 1
ATOM 3419 N N . PHE B 1 128 ? -9.211 -17.156 -12.508 1 90.38 128 PHE B N 1
ATOM 3420 C CA . PHE B 1 128 ? -9.594 -18.016 -11.391 1 90.38 128 PHE B CA 1
ATOM 3421 C C . PHE B 1 128 ? -10.969 -17.625 -10.859 1 90.38 128 PHE B C 1
ATOM 3423 O O . PHE B 1 128 ? -11.812 -18.484 -10.617 1 90.38 128 PHE B O 1
ATOM 3430 N N . HIS B 1 129 ? -11.172 -16.344 -10.648 1 92.19 129 HIS B N 1
ATOM 3431 C CA . HIS B 1 129 ? -12.461 -15.875 -10.141 1 92.19 129 HIS B CA 1
ATOM 3432 C C . HIS B 1 129 ? -13.586 -16.203 -11.109 1 92.19 129 HIS B C 1
ATOM 3434 O O . HIS B 1 129 ? -14.672 -16.625 -10.703 1 92.19 129 HIS B O 1
ATOM 3440 N N . ARG B 1 130 ? -13.375 -16.031 -12.367 1 89.88 130 ARG B N 1
ATOM 3441 C CA . ARG B 1 130 ? -14.383 -16.312 -13.383 1 89.88 130 ARG B CA 1
ATOM 3442 C C . ARG B 1 130 ? -14.789 -17.781 -13.352 1 89.88 130 ARG B C 1
ATOM 3444 O O . ARG B 1 130 ? -15.969 -18.094 -13.5 1 89.88 130 ARG B O 1
ATOM 3451 N N . ARG B 1 131 ? -13.82 -18.625 -13.172 1 86.38 131 ARG B N 1
ATOM 3452 C CA . ARG B 1 131 ? -14.062 -20.062 -13.203 1 86.38 131 ARG B CA 1
ATOM 3453 C C . ARG B 1 131 ? -14.617 -20.562 -11.867 1 86.38 131 ARG B C 1
ATOM 3455 O O . ARG B 1 131 ? -15.297 -21.578 -11.812 1 86.38 131 ARG B O 1
ATOM 3462 N N . ASN B 1 132 ? -14.258 -19.797 -10.836 1 86.81 132 ASN B N 1
ATOM 3463 C CA . ASN B 1 132 ? -14.68 -20.188 -9.492 1 86.81 132 ASN B CA 1
ATOM 3464 C C . ASN B 1 132 ? -15.258 -19 -8.719 1 86.81 132 ASN B C 1
ATOM 3466 O O . ASN B 1 132 ? -14.727 -18.609 -7.684 1 86.81 132 ASN B O 1
ATOM 3470 N N . PRO B 1 133 ? -16.406 -18.531 -9.086 1 87.31 133 PRO B N 1
ATOM 3471 C CA . PRO B 1 133 ? -16.953 -17.312 -8.5 1 87.31 133 PRO B CA 1
ATOM 3472 C C . PRO B 1 133 ? -17.359 -17.469 -7.035 1 87.31 133 PRO B C 1
ATOM 3474 O O . PRO B 1 133 ? -17.531 -16.484 -6.324 1 87.31 133 PRO B O 1
ATOM 3477 N N . ALA B 1 134 ? -17.453 -18.672 -6.609 1 85.38 134 ALA B N 1
ATOM 3478 C CA . ALA B 1 134 ? -17.875 -18.938 -5.234 1 85.38 134 ALA B CA 1
ATOM 3479 C C . ALA B 1 134 ? -16.688 -18.922 -4.277 1 85.38 134 ALA B C 1
ATOM 3481 O O . ALA B 1 134 ? -16.875 -18.906 -3.059 1 85.38 134 ALA B O 1
ATOM 3482 N N . ILE B 1 135 ? -15.516 -18.891 -4.812 1 87.62 135 ILE B N 1
ATOM 3483 C CA . ILE B 1 135 ? -14.32 -18.844 -3.973 1 87.62 135 ILE B CA 1
ATOM 3484 C C . ILE B 1 135 ? -13.977 -17.391 -3.656 1 87.62 135 ILE B C 1
ATOM 3486 O O . ILE B 1 135 ? -13.891 -16.562 -4.559 1 87.62 135 ILE B O 1
ATOM 3490 N N . HIS B 1 136 ? -13.781 -17.141 -2.402 1 89.44 136 HIS B N 1
ATOM 3491 C CA . HIS B 1 136 ? -13.422 -15.805 -1.931 1 89.44 136 HIS B CA 1
ATOM 3492 C C . HIS B 1 136 ? -11.914 -15.594 -1.957 1 89.44 136 HIS B C 1
ATOM 3494 O O . HIS B 1 136 ? -11.156 -16.453 -1.493 1 89.44 136 HIS B O 1
ATOM 3500 N N . ILE B 1 137 ? -11.508 -14.461 -2.533 1 95.31 137 ILE B N 1
ATOM 3501 C CA . ILE B 1 137 ? -10.086 -14.148 -2.627 1 95.31 137 ILE B CA 1
ATOM 3502 C C . ILE B 1 137 ? -9.742 -13.031 -1.646 1 95.31 137 ILE B C 1
ATOM 3504 O O . ILE B 1 137 ? -10.352 -11.961 -1.674 1 95.31 137 ILE B O 1
ATOM 3508 N N . GLU B 1 138 ? -8.828 -13.234 -0.789 1 94.94 138 GLU B N 1
ATOM 3509 C CA . GLU B 1 138 ? -8.328 -12.227 0.134 1 94.94 138 GLU B CA 1
ATOM 3510 C C . GLU B 1 138 ? -6.863 -11.898 -0.149 1 94.94 138 GLU B C 1
ATOM 3512 O O . GLU B 1 138 ? -6.031 -12.805 -0.262 1 94.94 138 GLU B O 1
ATOM 3517 N N . ILE B 1 139 ? -6.566 -10.625 -0.287 1 97.44 139 ILE B N 1
ATOM 3518 C CA . ILE B 1 139 ? -5.188 -10.203 -0.496 1 97.44 139 ILE B CA 1
ATOM 3519 C C . ILE B 1 139 ? -4.73 -9.328 0.672 1 97.44 139 ILE B C 1
ATOM 3521 O O . ILE B 1 139 ? -5.418 -8.375 1.044 1 97.44 139 ILE B O 1
ATOM 3525 N N . ARG B 1 140 ? -3.615 -9.633 1.195 1 95.56 140 ARG B N 1
ATOM 3526 C CA . ARG B 1 140 ? -2.941 -8.867 2.24 1 95.56 140 ARG B CA 1
ATOM 3527 C C . ARG B 1 140 ? -1.569 -8.391 1.772 1 95.56 140 ARG B C 1
ATOM 3529 O O . ARG B 1 140 ? -0.927 -9.047 0.949 1 95.56 140 ARG B O 1
ATOM 3536 N N . VAL B 1 141 ? -1.2 -7.277 2.35 1 96 141 VAL B N 1
ATOM 3537 C CA . VAL B 1 141 ? 0.103 -6.723 2.002 1 96 141 VAL B CA 1
ATOM 3538 C C . VAL B 1 141 ? 0.987 -6.656 3.246 1 96 141 VAL B C 1
ATOM 3540 O O . VAL B 1 141 ? 0.525 -6.273 4.324 1 96 141 VAL B O 1
ATOM 3543 N N . SER B 1 142 ? 2.213 -7.055 3.111 1 93.5 142 SER B N 1
ATOM 3544 C CA . SER B 1 142 ? 3.164 -6.988 4.215 1 93.5 142 SER B CA 1
ATOM 3545 C C . SER B 1 142 ? 4.602 -6.98 3.705 1 93.5 142 SER B C 1
ATOM 3547 O O . SER B 1 142 ? 4.848 -7.215 2.52 1 93.5 142 SER B O 1
ATOM 3549 N N . PRO B 1 143 ? 5.531 -6.672 4.59 1 91.75 143 PRO B N 1
ATOM 3550 C CA . PRO B 1 143 ? 6.93 -6.93 4.238 1 91.75 143 PRO B CA 1
ATOM 3551 C C . PRO B 1 143 ? 7.191 -8.398 3.893 1 91.75 143 PRO B C 1
ATOM 3553 O O . PRO B 1 143 ? 6.469 -9.281 4.355 1 91.75 143 PRO B O 1
ATOM 3556 N N . TRP B 1 144 ? 8.227 -8.625 3.141 1 91.94 144 TRP B N 1
ATOM 3557 C CA . TRP B 1 144 ? 8.414 -9.945 2.543 1 91.94 144 TRP B CA 1
ATOM 3558 C C . TRP B 1 144 ? 8.695 -10.992 3.613 1 91.94 144 TRP B C 1
ATOM 3560 O O . TRP B 1 144 ? 8.266 -12.148 3.49 1 91.94 144 TRP B O 1
ATOM 3570 N N . ARG B 1 145 ? 9.391 -10.695 4.695 1 89.75 145 ARG B N 1
ATOM 3571 C CA . ARG B 1 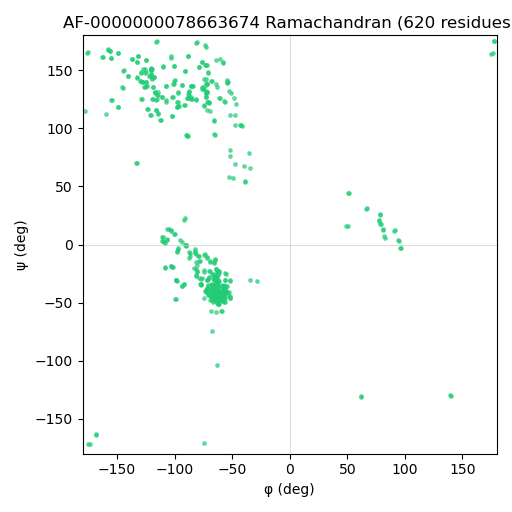145 ? 9.656 -11.664 5.754 1 89.75 145 ARG B CA 1
ATOM 3572 C C . ARG B 1 145 ? 8.367 -12.109 6.426 1 89.75 145 ARG B C 1
ATOM 3574 O O . ARG B 1 145 ? 8.227 -13.273 6.816 1 89.75 145 ARG B O 1
ATOM 3581 N N . GLN B 1 146 ? 7.469 -11.188 6.559 1 91.12 146 GLN B N 1
ATOM 3582 C CA . GLN B 1 146 ? 6.176 -11.508 7.156 1 91.12 146 GLN B CA 1
ATOM 3583 C C . GLN B 1 146 ? 5.34 -12.383 6.227 1 91.12 146 GLN B C 1
ATOM 3585 O O . GLN B 1 146 ? 4.469 -13.125 6.68 1 91.12 146 GLN B O 1
ATOM 3590 N N . VAL B 1 147 ? 5.555 -12.266 4.906 1 94.38 147 VAL B N 1
ATOM 3591 C CA . VAL B 1 147 ? 4.91 -13.172 3.965 1 94.38 147 VAL B CA 1
ATOM 3592 C C . VAL B 1 147 ? 5.316 -14.609 4.273 1 94.38 147 VAL B C 1
ATOM 3594 O O . VAL B 1 147 ? 4.465 -15.5 4.371 1 94.38 147 VAL B O 1
ATOM 3597 N N . LEU B 1 148 ? 6.617 -14.82 4.504 1 92.06 148 LEU B N 1
ATOM 3598 C CA . LEU B 1 148 ? 7.133 -16.156 4.805 1 92.06 148 LEU B CA 1
ATOM 3599 C C . LEU B 1 148 ? 6.598 -16.656 6.141 1 92.06 148 LEU B C 1
ATOM 3601 O O . LEU B 1 148 ? 6.172 -17.812 6.25 1 92.06 148 LEU B O 1
ATOM 3605 N N . ASP B 1 149 ? 6.605 -15.727 7.137 1 87.19 149 ASP B N 1
ATOM 3606 C CA . ASP B 1 149 ? 6.113 -16.094 8.461 1 87.19 149 ASP B CA 1
ATOM 3607 C C . ASP B 1 149 ? 4.645 -16.5 8.406 1 87.19 149 ASP B C 1
ATOM 3609 O O . ASP B 1 149 ? 4.25 -17.5 9.023 1 87.19 149 ASP B O 1
ATOM 3613 N N . ALA B 1 150 ? 3.865 -15.727 7.684 1 89.88 150 ALA B N 1
ATOM 3614 C CA . ALA B 1 150 ? 2.432 -15.992 7.586 1 89.88 150 ALA B CA 1
ATOM 3615 C C . ALA B 1 150 ? 2.168 -17.344 6.926 1 89.88 150 ALA B C 1
ATOM 3617 O O . ALA B 1 150 ? 1.251 -18.062 7.324 1 89.88 150 ALA B O 1
ATOM 3618 N N . LEU B 1 151 ? 2.902 -17.688 5.914 1 89.62 151 LEU B N 1
ATOM 3619 C CA . LEU B 1 151 ? 2.783 -18.969 5.246 1 89.62 151 LEU B CA 1
ATOM 3620 C C . LEU B 1 151 ? 3.117 -20.109 6.203 1 89.62 151 LEU B C 1
ATOM 3622 O O . LEU B 1 151 ? 2.359 -21.078 6.312 1 89.62 151 LEU B O 1
ATOM 3626 N N . GLU B 1 152 ? 4.18 -19.969 6.891 1 83.56 152 GLU B N 1
ATOM 3627 C CA . GLU B 1 152 ? 4.629 -21.016 7.797 1 83.56 152 GLU B CA 1
ATOM 3628 C C . GLU B 1 152 ? 3.637 -21.219 8.938 1 83.56 152 GLU B C 1
ATOM 3630 O O . GLU B 1 152 ? 3.449 -22.344 9.414 1 83.56 152 GLU B O 1
ATOM 3635 N N . GLN B 1 153 ? 3.047 -20.109 9.359 1 81.94 153 GLN B N 1
ATOM 3636 C CA . GLN B 1 153 ? 2.092 -20.156 10.469 1 81.94 153 GLN B CA 1
ATOM 3637 C C . GLN B 1 153 ? 0.709 -20.578 9.977 1 81.94 153 GLN B C 1
ATOM 3639 O O . GLN B 1 153 ? -0.21 -20.75 10.781 1 81.94 153 GLN B O 1
ATOM 3644 N N . GLY B 1 154 ? 0.549 -20.688 8.688 1 81.81 154 GLY B N 1
ATOM 3645 C CA . GLY B 1 154 ? -0.713 -21.125 8.117 1 81.81 154 GLY B CA 1
ATOM 3646 C C . GLY B 1 154 ? -1.771 -20.047 8.102 1 81.81 154 GLY B C 1
ATOM 3647 O O . GLY B 1 154 ? -2.969 -20.328 8.078 1 81.81 154 GLY B O 1
ATOM 3648 N N . GLU B 1 155 ? -1.351 -18.828 8.188 1 83.5 155 GLU B N 1
ATOM 3649 C CA . GLU B 1 155 ? -2.281 -17.703 8.188 1 83.5 155 GLU B CA 1
ATOM 3650 C C . GLU B 1 155 ? -2.797 -17.422 6.777 1 83.5 155 GLU B C 1
ATOM 3652 O O . GLU B 1 155 ? -3.889 -16.859 6.609 1 83.5 155 GLU B O 1
ATOM 3657 N N . VAL B 1 156 ? -1.935 -17.75 5.789 1 90 156 VAL B N 1
ATOM 3658 C CA . VAL B 1 156 ? -2.293 -17.625 4.383 1 90 156 VAL B CA 1
ATOM 3659 C C . VAL B 1 156 ? -1.825 -18.844 3.611 1 90 156 VAL B C 1
ATOM 3661 O O . VAL B 1 156 ? -0.954 -19.594 4.078 1 90 156 VAL B O 1
ATOM 3664 N N . GLU B 1 157 ? -2.428 -19.047 2.477 1 87.81 157 GLU B N 1
ATOM 3665 C CA . GLU B 1 157 ? -2.119 -20.25 1.701 1 87.81 157 GLU B CA 1
ATOM 3666 C C . GLU B 1 157 ? -1.121 -19.938 0.588 1 87.81 157 GLU B C 1
ATOM 3668 O O . GLU B 1 157 ? -0.37 -20.828 0.164 1 87.81 157 GLU B O 1
ATOM 3673 N N . ILE B 1 158 ? -1.191 -18.672 0.089 1 93 158 ILE B N 1
ATOM 3674 C CA . ILE B 1 158 ? -0.326 -18.281 -1.02 1 93 158 ILE B CA 1
ATOM 3675 C C . ILE B 1 158 ? 0.427 -17 -0.663 1 93 158 ILE B C 1
ATOM 3677 O O . ILE B 1 158 ? -0.136 -16.094 -0.045 1 93 158 ILE B O 1
ATOM 3681 N N . GLY B 1 159 ? 1.672 -16.969 -1.037 1 94.81 159 GLY B N 1
ATOM 3682 C CA . GLY B 1 159 ? 2.482 -15.781 -0.862 1 94.81 159 GLY B CA 1
ATOM 3683 C C . GLY B 1 159 ? 3.197 -15.352 -2.129 1 94.81 159 GLY B C 1
ATOM 3684 O O . GLY B 1 159 ? 3.486 -16.188 -2.994 1 94.81 159 GLY B O 1
ATOM 3685 N N . VAL B 1 160 ? 3.393 -14.094 -2.295 1 95.94 160 VAL B N 1
ATOM 3686 C CA . VAL B 1 160 ? 4.258 -13.555 -3.342 1 95.94 160 VAL B CA 1
ATOM 3687 C C . VAL B 1 160 ? 5.336 -12.672 -2.721 1 95.94 160 VAL B C 1
ATOM 3689 O O . VAL B 1 160 ? 5.027 -11.648 -2.104 1 95.94 160 VAL B O 1
ATOM 3692 N N . GLY B 1 161 ? 6.508 -13.055 -2.857 1 93.81 161 GLY B N 1
ATOM 3693 C CA . GLY B 1 161 ? 7.605 -12.328 -2.23 1 93.81 161 GLY B CA 1
ATOM 3694 C C . GLY B 1 161 ? 8.969 -12.773 -2.723 1 93.81 161 GLY B C 1
ATOM 3695 O O . GLY B 1 161 ? 9.102 -13.258 -3.848 1 93.81 161 GLY B O 1
ATOM 3696 N N . TYR B 1 162 ? 9.969 -12.398 -1.952 1 88.81 162 TYR B N 1
ATOM 3697 C CA . TYR B 1 162 ? 11.359 -12.664 -2.318 1 88.81 162 TYR B CA 1
ATOM 3698 C C . TYR B 1 162 ? 11.922 -13.828 -1.515 1 88.81 162 TYR B C 1
ATOM 3700 O O . TYR B 1 162 ? 11.289 -14.305 -0.569 1 88.81 162 TYR B O 1
ATOM 3708 N N . ASP B 1 163 ? 13.031 -14.289 -2.135 1 73.38 163 ASP B N 1
ATOM 3709 C CA . ASP B 1 163 ? 13.711 -15.391 -1.452 1 73.38 163 ASP B CA 1
ATOM 3710 C C . ASP B 1 163 ? 14.75 -14.867 -0.469 1 73.38 163 ASP B C 1
ATOM 3712 O O . ASP B 1 163 ? 15.719 -14.211 -0.871 1 73.38 163 ASP B O 1
ATOM 3716 N N . GLY B 1 164 ? 14.586 -14.656 0.757 1 60.56 164 GLY B N 1
ATOM 3717 C CA . GLY B 1 164 ? 15.703 -14.234 1.586 1 60.56 164 GLY B CA 1
ATOM 3718 C C . GLY B 1 164 ? 16.625 -15.383 1.967 1 60.56 164 GLY B C 1
ATOM 3719 O O . GLY B 1 164 ? 17.828 -15.188 2.127 1 60.56 164 GLY B O 1
ATOM 3720 N N . SER B 1 165 ? 16.203 -16.531 2.066 1 65.06 165 SER B N 1
ATOM 3721 C CA . SER B 1 165 ? 16.781 -17.828 2.416 1 65.06 165 SER B CA 1
ATOM 3722 C C . SER B 1 165 ? 15.758 -18.953 2.33 1 65.06 165 SER B C 1
ATOM 3724 O O . SER B 1 165 ? 14.695 -18.875 2.941 1 65.06 165 SER B O 1
ATOM 3726 N N . VAL B 1 166 ? 15.961 -19.844 1.441 1 69.94 166 VAL B N 1
ATOM 3727 C CA . VAL B 1 166 ? 15.016 -20.922 1.16 1 69.94 166 VAL B CA 1
ATOM 3728 C C . VAL B 1 166 ? 14.648 -21.641 2.455 1 69.94 166 VAL B C 1
ATOM 3730 O O . VAL B 1 166 ? 15.531 -22.109 3.178 1 69.94 166 VAL B O 1
ATOM 3733 N N . ARG B 1 167 ? 13.492 -21.422 2.736 1 77.94 167 ARG B N 1
ATOM 3734 C CA . ARG B 1 167 ? 12.914 -22.203 3.83 1 77.94 167 ARG B CA 1
ATOM 3735 C C . ARG B 1 167 ? 12.391 -23.547 3.334 1 77.94 167 ARG B C 1
ATOM 3737 O O . ARG B 1 167 ? 11.562 -23.594 2.42 1 77.94 167 ARG B O 1
ATOM 3744 N N . GLY B 1 168 ? 12.812 -24.578 3.904 1 80.12 168 GLY B N 1
ATOM 3745 C CA . GLY B 1 168 ? 12.469 -25.922 3.459 1 80.12 168 GLY B CA 1
ATOM 3746 C C . GLY B 1 168 ? 10.984 -26.219 3.537 1 80.12 168 GLY B C 1
ATOM 3747 O O . GLY B 1 168 ? 10.484 -27.094 2.832 1 80.12 168 GLY B O 1
ATOM 3748 N N . SER B 1 169 ? 10.305 -25.516 4.352 1 82.69 169 SER B N 1
ATOM 3749 C CA . SER B 1 169 ? 8.883 -25.766 4.566 1 82.69 169 SER B CA 1
ATOM 3750 C C . SER B 1 169 ? 8.031 -25.109 3.486 1 82.69 169 SER B C 1
ATOM 3752 O O . SER B 1 169 ? 6.824 -25.328 3.418 1 82.69 169 SER B O 1
ATOM 3754 N N . LEU B 1 170 ? 8.664 -24.344 2.604 1 88.31 170 LEU B N 1
ATOM 3755 C CA . LEU B 1 170 ? 7.934 -23.594 1.589 1 88.31 170 LEU B CA 1
ATOM 3756 C C . LEU B 1 170 ? 8.383 -23.984 0.188 1 88.31 170 LEU B C 1
ATOM 3758 O O . LEU B 1 170 ? 9.539 -24.391 -0.009 1 88.31 170 LEU B O 1
ATOM 3762 N N . THR B 1 171 ? 7.492 -23.984 -0.688 1 86.69 171 THR B N 1
ATOM 3763 C CA . THR B 1 171 ? 7.793 -24.141 -2.105 1 86.69 171 THR B CA 1
ATOM 3764 C C . THR B 1 171 ? 7.934 -22.766 -2.777 1 86.69 171 THR B C 1
ATOM 3766 O O . THR B 1 171 ? 7.141 -21.859 -2.523 1 86.69 171 THR B O 1
ATOM 3769 N N . TYR B 1 172 ? 8.914 -22.656 -3.607 1 88.5 172 TYR B N 1
ATOM 3770 C CA . TYR B 1 172 ? 9.211 -21.438 -4.34 1 88.5 172 TYR B CA 1
ATOM 3771 C C . TYR B 1 172 ? 9.062 -21.641 -5.84 1 88.5 172 TYR B C 1
ATOM 3773 O O . TYR B 1 172 ? 9.789 -22.438 -6.438 1 88.5 172 TYR B O 1
ATOM 3781 N N . GLU B 1 173 ? 8.18 -21 -6.418 1 87.25 173 GLU B N 1
ATOM 3782 C CA . GLU B 1 173 ? 8.031 -21.016 -7.871 1 87.25 173 GLU B CA 1
ATOM 3783 C C . GLU B 1 173 ? 8.281 -19.625 -8.461 1 87.25 173 GLU B C 1
ATOM 3785 O O . GLU B 1 173 ? 7.625 -18.656 -8.078 1 87.25 173 GLU B O 1
ATOM 3790 N N . PRO B 1 174 ? 9.195 -19.531 -9.391 1 90.31 174 PRO B N 1
ATOM 3791 C CA . PRO B 1 174 ? 9.445 -18.219 -9.984 1 90.31 174 PRO B CA 1
ATOM 3792 C C . PRO B 1 174 ? 8.211 -17.641 -10.672 1 90.31 174 PRO B C 1
ATOM 3794 O O . PRO B 1 174 ? 7.594 -18.297 -11.5 1 90.31 174 PRO B O 1
ATOM 3797 N N . LEU B 1 175 ? 7.867 -16.438 -10.273 1 93 175 LEU B N 1
ATOM 3798 C CA . LEU B 1 175 ? 6.711 -15.742 -10.836 1 93 175 LEU B CA 1
ATOM 3799 C C . LEU B 1 175 ? 7.141 -14.734 -11.898 1 93 175 LEU B C 1
ATOM 3801 O O . LEU B 1 175 ? 6.566 -14.703 -12.992 1 93 175 LEU B O 1
ATOM 3805 N N . LEU B 1 176 ? 8.125 -13.969 -11.594 1 92.69 176 LEU B N 1
ATOM 3806 C CA . LEU B 1 176 ? 8.641 -12.945 -12.508 1 92.69 176 LEU B CA 1
ATOM 3807 C C . LEU B 1 176 ? 10.031 -12.492 -12.086 1 92.69 176 LEU B C 1
ATOM 3809 O O . LEU B 1 176 ? 10.477 -12.789 -10.969 1 92.69 176 LEU B O 1
ATOM 3813 N N . VAL B 1 177 ? 10.703 -11.891 -13.047 1 92.81 177 VAL B N 1
ATOM 3814 C CA . VAL B 1 177 ? 11.961 -11.219 -12.742 1 92.81 177 VAL B CA 1
ATOM 3815 C C . VAL B 1 177 ? 11.719 -9.719 -12.57 1 92.81 177 VAL B C 1
ATOM 3817 O O . VAL B 1 177 ? 11.203 -9.055 -13.469 1 92.81 177 VAL B O 1
ATOM 3820 N N . GLU B 1 178 ? 12.016 -9.273 -11.406 1 94 178 GLU B N 1
ATOM 3821 C CA . GLU B 1 178 ? 11.836 -7.855 -11.117 1 94 178 GLU B CA 1
ATOM 3822 C C . GLU B 1 178 ? 13.141 -7.09 -11.281 1 94 178 GLU B C 1
ATOM 3824 O O . GLU B 1 178 ? 14.203 -7.551 -10.852 1 94 178 GLU B O 1
ATOM 3829 N N . ARG B 1 179 ? 13.047 -5.996 -12.008 1 95.12 179 ARG B N 1
ATOM 3830 C CA . ARG B 1 179 ? 14.172 -5.074 -12.164 1 95.12 179 ARG B CA 1
ATOM 3831 C C . ARG B 1 179 ? 13.938 -3.787 -11.383 1 95.12 179 ARG B C 1
ATOM 3833 O O . ARG B 1 179 ? 12.82 -3.264 -11.359 1 95.12 179 ARG B O 1
ATOM 3840 N N . GLN B 1 180 ? 15 -3.377 -10.719 1 96.06 180 GLN B N 1
ATOM 3841 C CA . GLN B 1 180 ? 14.891 -2.09 -10.039 1 96.06 180 GLN B CA 1
ATOM 3842 C C . GLN B 1 180 ? 15.766 -1.036 -10.719 1 96.06 180 GLN B C 1
ATOM 3844 O O . GLN B 1 180 ? 16.734 -1.371 -11.406 1 96.06 180 GLN B O 1
ATOM 3849 N N . GLN B 1 181 ? 15.398 0.138 -10.602 1 96.75 181 GLN B N 1
ATOM 3850 C CA . GLN B 1 181 ? 16.094 1.331 -11.078 1 96.75 181 GLN B CA 1
ATOM 3851 C C . GLN B 1 181 ? 16.297 2.338 -9.945 1 96.75 181 GLN B C 1
ATOM 3853 O O . GLN B 1 181 ? 15.594 2.289 -8.938 1 96.75 181 GLN B O 1
ATOM 3858 N N . LEU B 1 182 ? 17.297 3.074 -10.062 1 97.44 182 LEU B N 1
ATOM 3859 C CA . LEU B 1 182 ? 17.516 4.195 -9.156 1 97.44 182 LEU B CA 1
ATOM 3860 C C . LEU B 1 182 ? 16.844 5.461 -9.68 1 97.44 182 LEU B C 1
ATOM 3862 O O . LEU B 1 182 ? 17.109 5.887 -10.805 1 97.44 182 LEU B O 1
ATOM 3866 N N . TYR B 1 183 ? 16 6.094 -8.844 1 98.38 183 TYR B N 1
ATOM 3867 C CA . TYR B 1 183 ? 15.211 7.223 -9.336 1 98.38 183 TYR B CA 1
ATOM 3868 C C . TYR B 1 183 ? 15.516 8.484 -8.539 1 98.38 183 TYR B C 1
ATOM 3870 O O . TYR B 1 183 ? 15.875 8.414 -7.363 1 98.38 183 TYR B O 1
ATOM 3878 N N . CYS B 1 184 ? 15.375 9.562 -9.164 1 98.31 184 CYS B N 1
ATOM 3879 C CA . CYS B 1 184 ? 15.414 10.867 -8.523 1 98.31 184 CYS B CA 1
ATOM 3880 C C . CYS B 1 184 ? 14.242 11.734 -8.984 1 98.31 184 CYS B C 1
ATOM 3882 O O . CYS B 1 184 ? 13.602 11.438 -9.992 1 98.31 184 CYS B O 1
ATOM 3884 N N . SER B 1 185 ? 13.898 12.688 -8.18 1 98.19 185 SER B N 1
ATOM 3885 C CA . SER B 1 185 ? 12.805 13.594 -8.492 1 98.19 185 SER B CA 1
ATOM 3886 C C . SER B 1 185 ? 13.25 14.688 -9.453 1 98.19 185 SER B C 1
ATOM 3888 O O . SER B 1 185 ? 14.438 14.812 -9.75 1 98.19 185 SER B O 1
ATOM 3890 N N . ARG B 1 186 ? 12.273 15.469 -9.875 1 95.81 186 ARG B N 1
ATOM 3891 C CA . ARG B 1 186 ? 12.508 16.562 -10.812 1 95.81 186 ARG B CA 1
ATOM 3892 C C . ARG B 1 186 ? 13.422 17.625 -10.203 1 95.81 186 ARG B C 1
ATOM 3894 O O . ARG B 1 186 ? 14.141 18.312 -10.93 1 95.81 186 ARG B O 1
ATOM 3901 N N . SER B 1 187 ? 13.445 17.781 -8.969 1 93.69 187 SER B N 1
ATOM 3902 C CA . SER B 1 187 ? 14.227 18.812 -8.289 1 93.69 187 SER B CA 1
ATOM 3903 C C . SER B 1 187 ? 15.688 18.406 -8.164 1 93.69 187 SER B C 1
ATOM 3905 O O . SER B 1 187 ? 16.531 19.219 -7.785 1 93.69 187 SER B O 1
ATOM 3907 N N . SER B 1 188 ? 16.016 17.156 -8.469 1 95.38 188 SER B N 1
ATOM 3908 C CA . SER B 1 188 ? 17.375 16.641 -8.352 1 95.38 188 SER B CA 1
ATOM 3909 C C . SER B 1 188 ? 18.281 17.203 -9.453 1 95.38 188 SER B C 1
ATOM 3911 O O . SER B 1 188 ? 17.844 17.312 -10.609 1 95.38 188 SER B O 1
ATOM 3913 N N . PRO B 1 189 ? 19.5 17.5 -9.164 1 93.69 189 PRO B N 1
ATOM 3914 C CA . PRO B 1 189 ? 20.453 17.922 -10.195 1 93.69 189 PRO B CA 1
ATOM 3915 C C . PRO B 1 189 ? 20.75 16.812 -11.211 1 93.69 189 PRO B C 1
ATOM 3917 O O . PRO B 1 189 ? 21.281 17.078 -12.289 1 93.69 189 PRO B O 1
ATOM 3920 N N . TYR B 1 190 ? 20.391 15.641 -10.945 1 95.25 190 TYR B N 1
ATOM 3921 C CA . TYR B 1 190 ? 20.688 14.508 -11.812 1 95.25 190 TYR B CA 1
ATOM 3922 C C . TYR B 1 190 ? 19.516 14.188 -12.719 1 95.25 190 TYR B C 1
ATOM 3924 O O . TYR B 1 190 ? 19.594 13.289 -13.562 1 95.25 190 TYR B O 1
ATOM 3932 N N . PHE B 1 191 ? 18.469 14.898 -12.531 1 96.81 191 PHE B N 1
ATOM 3933 C CA . PHE B 1 191 ? 17.297 14.656 -13.352 1 96.81 191 PHE B CA 1
ATOM 3934 C C . PHE B 1 191 ? 17.625 14.805 -14.836 1 96.81 191 PHE B C 1
ATOM 3936 O O . PHE B 1 191 ? 18.188 15.82 -15.242 1 96.81 191 PHE B O 1
ATOM 3943 N N . GLY B 1 192 ? 17.375 13.789 -15.625 1 95.81 192 GLY B N 1
ATOM 3944 C CA . GLY B 1 192 ? 17.641 13.828 -17.047 1 95.81 192 GLY B CA 1
ATOM 3945 C C . GLY B 1 192 ? 18.984 13.211 -17.422 1 95.81 192 GLY B C 1
ATOM 3946 O O . GLY B 1 192 ? 19.312 13.117 -18.609 1 95.81 192 GLY B O 1
ATOM 3947 N N . TYR B 1 193 ? 19.656 12.828 -16.438 1 93.94 193 TYR B N 1
ATOM 3948 C CA . TYR B 1 193 ? 20.984 12.273 -16.703 1 93.94 193 TYR B CA 1
ATOM 3949 C C . TYR B 1 193 ? 21.078 10.844 -16.188 1 93.94 193 TYR B C 1
ATOM 3951 O O . TYR B 1 193 ? 20.422 10.484 -15.211 1 93.94 193 TYR B O 1
ATOM 3959 N N . ARG B 1 194 ? 21.906 10.094 -16.859 1 94.38 194 ARG B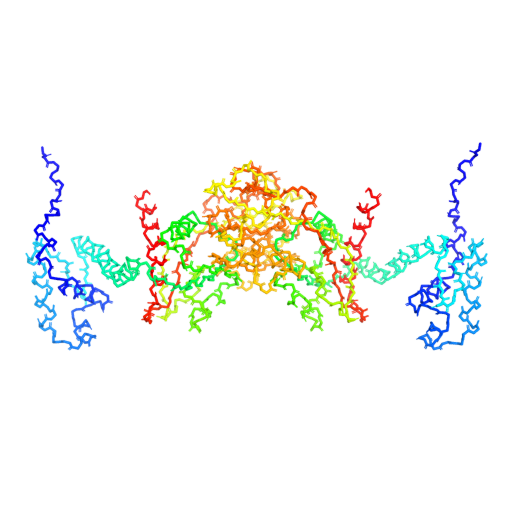 N 1
ATOM 3960 C CA . ARG B 1 194 ? 22.266 8.766 -16.359 1 94.38 194 ARG B CA 1
ATOM 3961 C C . ARG B 1 194 ? 23.625 8.797 -15.68 1 94.38 194 ARG B C 1
ATOM 3963 O O . ARG B 1 194 ? 24.547 9.484 -16.125 1 94.38 194 ARG B O 1
ATOM 3970 N N . VAL B 1 195 ? 23.688 8.109 -14.664 1 92.31 195 VAL B N 1
ATOM 3971 C CA . VAL B 1 195 ? 24.922 8.133 -13.883 1 92.31 195 VAL B CA 1
ATOM 3972 C C . VAL B 1 195 ? 25.75 6.879 -14.172 1 92.31 195 VAL B C 1
ATOM 3974 O O . VAL B 1 195 ? 25.25 5.758 -14.07 1 92.31 195 VAL B O 1
ATOM 3977 N N . SER B 1 196 ? 26.969 7.039 -14.523 1 86.81 196 SER B N 1
ATOM 3978 C CA . SER B 1 196 ? 27.844 5.922 -14.844 1 86.81 196 SER B CA 1
ATOM 3979 C C . SER B 1 196 ? 28.609 5.441 -13.617 1 86.81 196 SER B C 1
ATOM 3981 O O . SER B 1 196 ? 28.969 4.27 -13.523 1 86.81 196 SER B O 1
ATOM 3983 N N . ARG B 1 197 ? 28.938 6.422 -12.75 1 90.12 197 ARG B N 1
ATOM 3984 C CA . ARG B 1 197 ? 29.641 6.082 -11.523 1 90.12 197 ARG B CA 1
ATOM 3985 C C . ARG B 1 197 ? 28.766 6.309 -10.297 1 90.12 197 ARG B C 1
ATOM 3987 O O . ARG B 1 197 ? 28.625 7.438 -9.82 1 90.12 197 ARG B O 1
ATOM 3994 N N . LEU B 1 198 ? 28.297 5.234 -9.688 1 91.25 198 LEU B N 1
ATOM 3995 C CA . LEU B 1 198 ? 27.328 5.289 -8.609 1 91.25 198 LEU B CA 1
ATOM 3996 C C . LEU B 1 198 ? 27.922 5.934 -7.363 1 91.25 198 LEU B C 1
ATOM 3998 O O . LEU B 1 198 ? 27.188 6.523 -6.559 1 91.25 198 LEU B O 1
ATOM 4002 N N . HIS B 1 199 ? 29.203 5.848 -7.277 1 90.62 199 HIS B N 1
ATOM 4003 C CA . HIS B 1 199 ? 29.875 6.406 -6.109 1 90.62 199 HIS B CA 1
ATOM 4004 C C . HIS B 1 199 ? 29.703 7.918 -6.043 1 90.62 199 HIS B C 1
ATOM 4006 O O . HIS B 1 199 ? 29.828 8.516 -4.969 1 90.62 199 HIS B O 1
ATOM 4012 N N . GLU B 1 200 ? 29.406 8.539 -7.164 1 91.31 200 GLU B N 1
ATOM 4013 C CA . GLU B 1 200 ? 29.172 9.984 -7.219 1 91.31 200 GLU B CA 1
ATOM 4014 C C . GLU B 1 200 ? 27.906 10.375 -6.445 1 91.31 200 GLU B C 1
ATOM 4016 O O . GLU B 1 200 ? 27.734 11.539 -6.086 1 91.31 200 GLU B O 1
ATOM 4021 N N . LEU B 1 201 ? 27.094 9.383 -6.145 1 94.06 201 LEU B N 1
ATOM 4022 C CA . LEU B 1 201 ? 25.812 9.656 -5.508 1 94.06 201 LEU B CA 1
ATOM 4023 C C . LEU B 1 201 ? 25.891 9.398 -4.004 1 94.06 201 LEU B C 1
ATOM 4025 O O . LEU B 1 201 ? 24.875 9.445 -3.311 1 94.06 201 LEU B O 1
ATOM 4029 N N . LYS B 1 202 ? 27.031 9.172 -3.482 1 92.38 202 LYS B N 1
ATOM 4030 C CA . LYS B 1 202 ? 27.219 8.742 -2.1 1 92.38 202 LYS B CA 1
ATOM 4031 C C . LYS B 1 202 ? 26.703 9.805 -1.123 1 92.38 202 LYS B C 1
ATOM 4033 O O . LYS B 1 202 ? 26.281 9.477 -0.013 1 92.38 202 LYS B O 1
ATOM 4038 N N . ASP B 1 203 ? 26.672 11.055 -1.518 1 91.5 203 ASP B N 1
ATOM 4039 C CA . ASP B 1 203 ? 26.328 12.133 -0.606 1 91.5 203 ASP B CA 1
ATOM 4040 C C . ASP B 1 203 ? 24.844 12.516 -0.762 1 91.5 203 ASP B C 1
ATOM 4042 O O . ASP B 1 203 ? 24.328 13.336 0.004 1 91.5 203 ASP B O 1
ATOM 4046 N N . GLU B 1 204 ? 24.203 11.906 -1.763 1 93.94 204 GLU B N 1
ATOM 4047 C CA . GLU B 1 204 ? 22.781 12.195 -1.974 1 93.94 204 GLU B CA 1
ATOM 4048 C C . GLU B 1 204 ? 21.922 11.562 -0.884 1 93.94 204 GLU B C 1
ATOM 4050 O O . GLU B 1 204 ? 22.219 10.453 -0.424 1 93.94 204 GLU B O 1
ATOM 4055 N N . GLY B 1 205 ? 20.922 12.336 -0.415 1 95.19 205 GLY B N 1
ATOM 4056 C CA . GLY B 1 205 ? 19.922 11.695 0.44 1 95.19 205 GLY B CA 1
ATOM 4057 C C . GLY B 1 205 ? 19.297 10.477 -0.193 1 95.19 205 GLY B C 1
ATOM 4058 O O . GLY B 1 205 ? 19.031 10.461 -1.396 1 95.19 205 GLY B O 1
ATOM 4059 N N . PHE B 1 206 ? 19.125 9.508 0.641 1 97.06 206 PHE B N 1
ATOM 4060 C CA . PHE B 1 206 ? 18.609 8.242 0.126 1 97.06 206 PHE B CA 1
ATOM 4061 C C . PHE B 1 206 ? 17.344 7.832 0.864 1 97.06 206 PHE B C 1
ATOM 4063 O O . PHE B 1 206 ? 17.25 7.977 2.086 1 97.06 206 PHE B O 1
ATOM 4070 N N . VAL B 1 207 ? 16.359 7.379 0.112 1 98 207 VAL B N 1
ATOM 4071 C CA . VAL B 1 207 ? 15.164 6.773 0.691 1 98 207 VAL B CA 1
ATOM 4072 C C . VAL B 1 207 ? 15.359 5.266 0.815 1 98 207 VAL B C 1
ATOM 4074 O O . VAL B 1 207 ? 15.539 4.57 -0.189 1 98 207 VAL B O 1
ATOM 4077 N N . LEU B 1 208 ? 15.281 4.777 2.008 1 95.94 208 LEU B N 1
ATOM 4078 C CA . LEU B 1 208 ? 15.477 3.357 2.277 1 95.94 208 LEU B CA 1
ATOM 4079 C C . LEU B 1 208 ? 14.133 2.652 2.455 1 95.94 208 LEU B C 1
ATOM 4081 O O . LEU B 1 208 ? 13.148 3.273 2.859 1 95.94 208 LEU B O 1
ATOM 4085 N N . THR B 1 209 ? 14.148 1.357 2.154 1 94.56 209 THR B N 1
ATOM 4086 C CA . THR B 1 209 ? 12.945 0.565 2.381 1 94.56 209 THR B CA 1
ATOM 4087 C C . THR B 1 209 ? 13.094 -0.292 3.637 1 94.56 209 THR B C 1
ATOM 4089 O O . THR B 1 209 ? 12.328 -1.236 3.842 1 94.56 209 THR B O 1
ATOM 4092 N N . GLY B 1 210 ? 14.102 -0.018 4.406 1 88.31 210 GLY B N 1
ATOM 4093 C CA . GLY B 1 210 ? 14.273 -0.62 5.719 1 88.31 210 GLY B CA 1
ATOM 4094 C C . GLY B 1 210 ? 14.43 -2.129 5.668 1 88.31 210 GLY B C 1
ATOM 4095 O O . GLY B 1 210 ? 15.195 -2.654 4.863 1 88.31 210 GLY B O 1
ATOM 4096 N N . ASP B 1 211 ? 13.617 -2.826 6.539 1 77.81 211 ASP B N 1
ATOM 4097 C CA . ASP B 1 211 ? 13.727 -4.277 6.676 1 77.81 211 ASP B CA 1
ATOM 4098 C C . ASP B 1 211 ? 13.18 -4.992 5.445 1 77.81 211 ASP B C 1
ATOM 4100 O O . ASP B 1 211 ? 13.445 -6.176 5.234 1 77.81 211 ASP B O 1
ATOM 4104 N N . ASP B 1 212 ? 12.523 -4.227 4.637 1 87.81 212 ASP B N 1
ATOM 4105 C CA . ASP B 1 212 ? 11.922 -4.828 3.451 1 87.81 212 ASP B CA 1
ATOM 4106 C C . ASP B 1 212 ? 12.883 -4.797 2.266 1 87.81 212 ASP B C 1
ATOM 4108 O O . ASP B 1 212 ? 12.578 -5.336 1.2 1 87.81 212 ASP B O 1
ATOM 4112 N N . GLU B 1 213 ? 14.055 -4.215 2.5 1 91.25 213 GLU B N 1
ATOM 4113 C CA . GLU B 1 213 ? 15.039 -4.16 1.425 1 91.25 213 GLU B CA 1
ATOM 4114 C C . GLU B 1 213 ? 15.648 -5.535 1.165 1 91.25 213 GLU B C 1
ATOM 4116 O O . GLU B 1 213 ? 16.062 -6.223 2.1 1 91.25 213 GLU B O 1
ATOM 4121 N N . ILE B 1 214 ? 15.711 -5.922 -0.059 1 89.81 214 ILE B N 1
ATOM 4122 C CA . ILE B 1 214 ? 16.266 -7.23 -0.391 1 89.81 214 ILE B CA 1
ATOM 4123 C C . ILE B 1 214 ? 17.781 -7.172 -0.36 1 89.81 214 ILE B C 1
ATOM 4125 O O . ILE B 1 214 ? 18.375 -6.121 -0.623 1 89.81 214 ILE B O 1
ATOM 4129 N N . GLU B 1 215 ? 18.375 -8.25 -0.097 1 88 215 GLU B N 1
ATOM 4130 C CA . GLU B 1 215 ? 19.828 -8.336 0.13 1 88 215 GLU B CA 1
ATOM 4131 C C . GLU B 1 215 ? 20.609 -7.828 -1.075 1 88 215 GLU B C 1
ATOM 4133 O O . GLU B 1 215 ? 21.625 -7.145 -0.92 1 88 215 GLU B O 1
ATOM 4138 N N . LEU B 1 216 ? 20.156 -8.148 -2.209 1 91.44 216 LEU B N 1
ATOM 4139 C CA . LEU B 1 216 ? 20.828 -7.719 -3.43 1 91.44 216 LEU B CA 1
ATOM 4140 C C . LEU B 1 216 ? 20.938 -6.199 -3.492 1 91.44 216 LEU B C 1
ATOM 4142 O O . LEU B 1 216 ? 22 -5.656 -3.82 1 91.44 216 LEU B O 1
ATOM 4146 N N . ILE B 1 217 ? 19.906 -5.52 -3.16 1 93.69 217 ILE B N 1
ATOM 4147 C CA . ILE B 1 217 ? 19.875 -4.059 -3.189 1 93.69 217 ILE B CA 1
ATOM 4148 C C . ILE B 1 217 ? 20.734 -3.5 -2.061 1 93.69 217 ILE B C 1
ATOM 4150 O O . ILE B 1 217 ? 21.469 -2.529 -2.254 1 93.69 217 ILE B O 1
ATOM 4154 N N . THR B 1 218 ? 20.594 -4.152 -0.899 1 91.31 218 THR B N 1
ATOM 4155 C CA . THR B 1 218 ? 21.406 -3.744 0.243 1 91.31 218 THR B CA 1
ATOM 4156 C C . THR B 1 218 ? 22.891 -3.814 -0.096 1 91.31 218 THR B C 1
ATOM 4158 O O . THR B 1 218 ? 23.641 -2.877 0.184 1 91.31 218 THR B O 1
ATOM 4161 N N . ASN B 1 219 ? 23.266 -4.902 -0.701 1 92.69 219 ASN B N 1
ATOM 4162 C CA . ASN B 1 219 ? 24.656 -5.094 -1.073 1 92.69 219 ASN B CA 1
ATOM 4163 C C . ASN B 1 219 ? 25.109 -4.059 -2.098 1 92.69 219 ASN B C 1
ATOM 4165 O O . ASN B 1 219 ? 26.219 -3.514 -1.989 1 92.69 219 ASN B O 1
ATOM 4169 N N . LEU B 1 220 ? 24.281 -3.801 -3.037 1 91.94 220 LEU B N 1
ATOM 4170 C CA . LEU B 1 220 ? 24.594 -2.809 -4.059 1 91.94 220 LEU B CA 1
ATOM 4171 C C . LEU B 1 220 ? 24.75 -1.425 -3.441 1 91.94 220 LEU B C 1
ATOM 4173 O O . LEU B 1 220 ? 25.719 -0.712 -3.754 1 91.94 220 LEU B O 1
ATOM 4177 N N . ARG B 1 221 ? 23.844 -1.039 -2.611 1 92.88 221 ARG B N 1
ATOM 4178 C CA . ARG B 1 221 ? 23.891 0.251 -1.933 1 92.88 221 ARG B CA 1
ATOM 4179 C C . ARG B 1 221 ? 25.188 0.395 -1.131 1 92.88 221 ARG B C 1
ATOM 4181 O O . ARG B 1 221 ? 25.875 1.414 -1.227 1 92.88 221 ARG B O 1
ATOM 4188 N N . ARG B 1 222 ? 25.5 -0.625 -0.386 1 91 222 ARG B N 1
ATOM 4189 C CA . ARG B 1 222 ? 26.672 -0.589 0.484 1 91 222 ARG B CA 1
ATOM 4190 C C . ARG B 1 222 ? 27.969 -0.517 -0.333 1 91 222 ARG B C 1
ATOM 4192 O O . ARG B 1 222 ? 28.906 0.195 0.036 1 91 222 ARG B O 1
ATOM 4199 N N . ARG B 1 223 ? 28.016 -1.257 -1.405 1 93 223 ARG B N 1
ATOM 4200 C CA . ARG B 1 223 ? 29.172 -1.283 -2.289 1 93 223 ARG B CA 1
ATOM 4201 C C . ARG B 1 223 ? 29.531 0.12 -2.77 1 93 223 ARG B C 1
ATOM 4203 O O . ARG B 1 223 ? 30.703 0.467 -2.877 1 93 223 ARG B O 1
ATOM 4210 N N . TYR B 1 224 ? 28.547 0.947 -3.008 1 92.75 224 TYR B N 1
ATOM 4211 C CA . TYR B 1 224 ? 28.781 2.271 -3.572 1 92.75 224 TYR B CA 1
ATOM 4212 C C . TYR B 1 224 ? 28.516 3.359 -2.539 1 92.75 224 TYR B C 1
ATOM 4214 O O . TYR B 1 224 ? 28.438 4.543 -2.881 1 92.75 224 TYR B O 1
ATOM 4222 N N . ARG B 1 225 ? 28.172 2.945 -1.285 1 92.75 225 ARG B N 1
ATOM 4223 C CA . ARG B 1 225 ? 27.969 3.822 -0.137 1 92.75 225 ARG B CA 1
ATOM 4224 C C . ARG B 1 225 ? 26.75 4.707 -0.336 1 92.75 225 ARG B C 1
ATOM 4226 O O . ARG B 1 225 ? 26.75 5.875 0.053 1 92.75 225 ARG B O 1
ATOM 4233 N N . LEU B 1 226 ? 25.844 4.113 -1.051 1 93.62 226 LEU B N 1
ATOM 4234 C CA . LEU B 1 226 ? 24.547 4.789 -1.167 1 93.62 226 LEU B CA 1
ATOM 4235 C C . LEU B 1 226 ? 23.734 4.621 0.109 1 93.62 226 LEU B C 1
ATOM 4237 O O . LEU B 1 226 ? 23.734 3.549 0.719 1 93.62 226 LEU B O 1
ATOM 4241 N N . GLY B 1 227 ? 23.141 5.68 0.568 1 90.75 227 GLY B N 1
ATOM 4242 C CA . GLY B 1 227 ? 22.312 5.598 1.76 1 90.75 227 GLY B CA 1
ATOM 4243 C C . GLY B 1 227 ? 23.062 5.945 3.033 1 90.75 227 GLY B C 1
ATOM 4244 O O . GLY B 1 227 ? 22.562 5.719 4.137 1 90.75 227 GLY B O 1
ATOM 4245 N N . SER B 1 228 ? 24.281 6.34 2.896 1 88 228 SER B N 1
ATOM 4246 C CA . SER B 1 228 ? 25 6.852 4.062 1 88 228 SER B CA 1
ATOM 4247 C C . SER B 1 228 ? 24.297 8.07 4.652 1 88 228 SER B C 1
ATOM 4249 O O . SER B 1 228 ? 24.281 8.258 5.871 1 88 228 SER B O 1
ATOM 4251 N N . ASN B 1 229 ? 23.766 8.781 3.756 1 89.62 229 ASN B N 1
ATOM 4252 C CA . ASN B 1 229 ? 22.844 9.859 4.133 1 89.62 229 ASN B CA 1
ATOM 4253 C C . ASN B 1 229 ? 21.391 9.461 3.91 1 89.62 229 ASN B C 1
ATOM 4255 O O . ASN B 1 229 ? 20.938 9.352 2.768 1 89.62 229 ASN B O 1
ATOM 4259 N N . VAL B 1 230 ? 20.703 9.281 5.016 1 90.94 230 VAL B N 1
ATOM 4260 C CA . VAL B 1 230 ? 19.312 8.82 4.922 1 90.94 230 VAL B CA 1
ATOM 4261 C C . VAL B 1 230 ? 18.375 10.023 4.984 1 90.94 230 VAL B C 1
ATOM 4263 O O . VAL B 1 230 ? 18.359 10.75 5.977 1 90.94 230 VAL B O 1
ATOM 4266 N N . GLY B 1 231 ? 17.625 10.211 3.955 1 93 231 GLY B N 1
ATOM 4267 C CA . GLY B 1 231 ? 16.625 11.258 3.932 1 93 231 GLY B CA 1
ATOM 4268 C C . GLY B 1 231 ? 15.25 10.773 4.359 1 93 231 GLY B C 1
ATOM 4269 O O . GLY B 1 231 ? 14.469 11.539 4.934 1 93 231 GLY B O 1
ATOM 4270 N N . GLY B 1 232 ? 14.984 9.539 3.975 1 96.38 232 GLY B N 1
ATOM 4271 C CA . GLY B 1 232 ? 13.68 8.977 4.273 1 96.38 232 GLY B CA 1
ATOM 4272 C C . GLY B 1 232 ? 13.672 7.465 4.324 1 96.38 232 GLY B C 1
ATOM 4273 O O . GLY B 1 232 ? 14.648 6.82 3.92 1 96.38 232 GLY B O 1
ATOM 4274 N N . MET B 1 233 ? 12.578 6.984 4.859 1 95.94 233 MET B N 1
ATOM 4275 C CA . MET B 1 233 ? 12.383 5.539 4.945 1 95.94 233 MET B CA 1
ATOM 4276 C C . MET B 1 233 ? 10.914 5.176 4.766 1 95.94 233 MET B C 1
ATOM 4278 O O . MET B 1 233 ? 10.031 5.859 5.289 1 95.94 233 MET B O 1
ATOM 4282 N N . ALA B 1 234 ? 10.664 4.18 3.98 1 97.44 234 ALA B N 1
ATOM 4283 C CA . ALA B 1 234 ? 9.336 3.6 3.801 1 97.44 234 ALA B CA 1
ATOM 4284 C C . ALA B 1 234 ? 9.43 2.146 3.342 1 97.44 234 ALA B C 1
ATOM 4286 O O . ALA B 1 234 ? 10.031 1.855 2.305 1 97.44 234 ALA B O 1
ATOM 4287 N N . GLU B 1 235 ? 8.797 1.271 4.09 1 94.06 235 GLU B N 1
ATOM 4288 C CA . GLU B 1 235 ? 8.805 -0.131 3.688 1 94.06 235 GLU B CA 1
ATOM 4289 C C . GLU B 1 235 ? 7.832 -0.379 2.535 1 94.06 235 GLU B C 1
ATOM 4291 O O . GLU B 1 235 ? 8.078 -1.233 1.682 1 94.06 235 GLU B O 1
ATOM 4296 N N . ASP B 1 236 ? 6.766 0.337 2.562 1 96.25 236 ASP B N 1
ATOM 4297 C CA . ASP B 1 236 ? 5.785 0.263 1.484 1 96.25 236 ASP B CA 1
ATOM 4298 C C . ASP B 1 236 ? 6.305 0.945 0.221 1 96.25 236 ASP B C 1
ATOM 4300 O O . ASP B 1 236 ? 6.652 2.127 0.246 1 96.25 236 ASP B O 1
ATOM 4304 N N . ILE B 1 237 ? 6.285 0.263 -0.874 1 96.62 237 ILE B N 1
ATOM 4305 C CA . ILE B 1 237 ? 6.887 0.734 -2.117 1 96.62 237 ILE B CA 1
ATOM 4306 C C . ILE B 1 237 ? 6.172 1.997 -2.59 1 96.62 237 ILE B C 1
ATOM 4308 O O . ILE B 1 237 ? 6.805 2.91 -3.129 1 96.62 237 ILE B O 1
ATOM 4312 N N . ASN B 1 238 ? 4.926 2.076 -2.42 1 96.62 238 ASN B N 1
ATOM 4313 C CA . ASN B 1 238 ? 4.18 3.258 -2.838 1 96.62 238 ASN B CA 1
ATOM 4314 C C . ASN B 1 238 ? 4.609 4.496 -2.059 1 96.62 238 ASN B C 1
ATOM 4316 O O . ASN B 1 238 ? 4.707 5.586 -2.623 1 96.62 238 ASN B O 1
ATOM 4320 N N . GLU B 1 239 ? 4.844 4.297 -0.815 1 97.69 239 GLU B N 1
ATOM 4321 C CA . GLU B 1 239 ? 5.262 5.426 0.008 1 97.69 239 GLU B CA 1
ATOM 4322 C C . GLU B 1 239 ? 6.734 5.762 -0.22 1 97.69 239 GLU B C 1
ATOM 4324 O O . GLU B 1 239 ? 7.129 6.93 -0.147 1 97.69 239 GLU B O 1
ATOM 4329 N N . ALA B 1 240 ? 7.59 4.727 -0.481 1 98.06 240 ALA B N 1
ATOM 4330 C CA . ALA B 1 240 ? 8.953 5.016 -0.906 1 98.06 240 ALA B CA 1
ATOM 4331 C C . ALA B 1 240 ? 8.969 5.863 -2.176 1 98.06 240 ALA B C 1
ATOM 4333 O O . ALA B 1 240 ? 9.703 6.848 -2.268 1 98.06 240 ALA B O 1
ATOM 4334 N N . ARG B 1 241 ? 8.133 5.469 -3.092 1 98.25 241 ARG B N 1
ATOM 4335 C CA . ARG B 1 241 ? 7.996 6.219 -4.336 1 98.25 241 ARG B CA 1
ATOM 4336 C C . ARG B 1 241 ? 7.547 7.648 -4.066 1 98.25 241 ARG B C 1
ATOM 4338 O O . ARG B 1 241 ? 8.055 8.594 -4.676 1 98.25 241 ARG B O 1
ATOM 4345 N N . ARG B 1 242 ? 6.609 7.832 -3.158 1 97.94 242 ARG B N 1
ATOM 4346 C CA . ARG B 1 242 ? 6.129 9.148 -2.76 1 97.94 242 ARG B CA 1
ATOM 4347 C C . ARG B 1 242 ? 7.273 10.023 -2.258 1 97.94 242 ARG B C 1
ATOM 4349 O O . ARG B 1 242 ? 7.445 11.156 -2.711 1 97.94 242 ARG B O 1
ATOM 4356 N N . LEU B 1 243 ? 8.07 9.484 -1.358 1 98.31 243 LEU B N 1
ATOM 4357 C CA . LEU B 1 243 ? 9.164 10.234 -0.762 1 98.31 243 LEU B CA 1
ATOM 4358 C C . LEU B 1 243 ? 10.188 10.625 -1.819 1 98.31 243 LEU B C 1
ATOM 4360 O O . LEU B 1 243 ? 10.688 11.758 -1.818 1 98.31 243 LEU B O 1
ATOM 4364 N N . ILE B 1 244 ? 10.492 9.703 -2.746 1 98.56 244 ILE B N 1
ATOM 4365 C CA . ILE B 1 244 ? 11.469 9.977 -3.797 1 98.56 244 ILE B CA 1
ATOM 4366 C C . ILE B 1 244 ? 10.93 11.055 -4.73 1 98.56 244 ILE B C 1
ATOM 4368 O O . ILE B 1 244 ? 11.633 12.016 -5.055 1 98.56 244 ILE B O 1
ATOM 4372 N N . LYS B 1 245 ? 9.695 10.922 -5.09 1 98.12 245 LYS B N 1
ATOM 4373 C CA . LYS B 1 245 ? 9.039 11.859 -6 1 98.12 245 LYS B CA 1
ATOM 4374 C C . LYS B 1 245 ? 9.008 13.266 -5.41 1 98.12 245 LYS B C 1
ATOM 4376 O O . LYS B 1 245 ? 9.109 14.25 -6.141 1 98.12 245 LYS B O 1
ATOM 4381 N N . LEU B 1 246 ? 8.938 13.352 -4.125 1 97.38 246 LEU B N 1
ATOM 4382 C CA . LEU B 1 246 ? 8.789 14.633 -3.443 1 97.38 246 LEU B CA 1
ATOM 4383 C C . LEU B 1 246 ? 10.148 15.242 -3.123 1 97.38 246 LEU B C 1
ATOM 4385 O O . LEU B 1 246 ? 10.227 16.297 -2.5 1 97.38 246 LEU B O 1
ATOM 4389 N N . GLY B 1 247 ? 11.227 14.539 -3.482 1 97.12 247 GLY B N 1
ATOM 4390 C CA . GLY B 1 247 ? 12.562 15.102 -3.4 1 97.12 247 GLY B CA 1
ATOM 4391 C C . GLY B 1 247 ? 13.242 14.828 -2.072 1 97.12 247 GLY B C 1
ATOM 4392 O O . GLY B 1 247 ? 14.266 15.438 -1.757 1 97.12 247 GLY B O 1
ATOM 4393 N N . VAL B 1 248 ? 12.695 13.945 -1.272 1 97.06 248 VAL B N 1
ATOM 4394 C CA . VAL B 1 248 ? 13.273 13.625 0.028 1 97.06 248 VAL B CA 1
ATOM 4395 C C . VAL B 1 248 ? 14.633 12.953 -0.162 1 97.06 248 VAL B C 1
ATOM 4397 O O . VAL B 1 248 ? 15.523 13.102 0.674 1 97.06 248 VAL B O 1
ATOM 4400 N N . GLY B 1 249 ? 14.742 12.25 -1.245 1 97.62 249 GLY B N 1
ATOM 4401 C CA . GLY B 1 249 ? 15.977 11.57 -1.605 1 97.62 249 GLY B CA 1
ATOM 4402 C C . GLY B 1 249 ? 15.859 10.75 -2.879 1 97.62 249 GLY B C 1
ATOM 4403 O O . GLY B 1 249 ? 14.781 10.688 -3.482 1 97.62 249 GLY B O 1
ATOM 4404 N N . ILE B 1 250 ? 17 10.18 -3.311 1 98.06 250 ILE B N 1
ATOM 4405 C CA . ILE B 1 250 ? 16.984 9.203 -4.387 1 98.06 250 ILE B CA 1
ATOM 4406 C C . ILE B 1 250 ? 16.781 7.801 -3.809 1 98.06 250 ILE B C 1
ATOM 4408 O O . ILE B 1 250 ? 16.891 7.605 -2.596 1 98.06 250 ILE B O 1
ATOM 4412 N N . GLY B 1 251 ? 16.391 6.867 -4.648 1 97.81 251 GLY B N 1
ATOM 4413 C CA . GLY B 1 251 ? 16.203 5.523 -4.129 1 97.81 251 GLY B CA 1
ATOM 4414 C C . GLY B 1 251 ? 15.859 4.512 -5.203 1 97.81 251 GLY B C 1
ATOM 4415 O O . GLY B 1 251 ? 15.531 4.883 -6.336 1 97.81 251 GLY B O 1
ATOM 4416 N N . PHE B 1 252 ? 15.977 3.258 -4.832 1 97.25 252 PHE B N 1
ATOM 4417 C CA . PHE B 1 252 ? 15.656 2.156 -5.734 1 97.25 252 PHE B CA 1
ATOM 4418 C C . PHE B 1 252 ? 14.164 1.848 -5.707 1 97.25 252 PHE B C 1
ATOM 4420 O O . PHE B 1 252 ? 13.547 1.839 -4.641 1 97.25 252 PHE B O 1
ATOM 4427 N N . LEU B 1 253 ? 13.57 1.624 -6.871 1 97.62 253 LEU B N 1
ATOM 4428 C CA . LEU B 1 253 ? 12.195 1.16 -7.039 1 97.62 253 LEU B CA 1
ATOM 4429 C C . LEU B 1 253 ? 12.102 0.148 -8.172 1 97.62 253 LEU B C 1
ATOM 4431 O O . LEU B 1 253 ? 12.828 0.248 -9.164 1 97.62 253 LEU B O 1
ATOM 4435 N N . PRO B 1 254 ? 11.172 -0.837 -7.938 1 96.44 254 PRO B N 1
ATOM 4436 C CA . PRO B 1 254 ? 10.867 -1.646 -9.125 1 96.44 254 PRO B CA 1
ATOM 4437 C C . PRO B 1 254 ? 10.43 -0.801 -10.32 1 96.44 254 PRO B C 1
ATOM 4439 O O . PRO B 1 254 ? 9.688 0.167 -10.156 1 96.44 254 PRO B O 1
ATOM 4442 N N . VAL B 1 255 ? 10.891 -1.154 -11.5 1 96.56 255 VAL B N 1
ATOM 4443 C CA . VAL B 1 255 ? 10.672 -0.373 -12.711 1 96.56 255 VAL B CA 1
ATOM 4444 C C . VAL B 1 255 ? 9.172 -0.203 -12.953 1 96.56 255 VAL B C 1
ATOM 4446 O O . VAL B 1 255 ? 8.695 0.915 -13.156 1 96.56 255 VAL B O 1
ATOM 4449 N N . PRO B 1 256 ? 8.375 -1.249 -12.859 1 95.69 256 PRO B N 1
ATOM 4450 C CA . PRO B 1 256 ? 6.949 -1.082 -13.133 1 95.69 256 PRO B CA 1
ATOM 4451 C C . PRO B 1 256 ? 6.246 -0.184 -12.117 1 95.69 256 PRO B C 1
ATOM 4453 O O . PRO B 1 256 ? 5.266 0.484 -12.453 1 95.69 256 PRO B O 1
ATOM 4456 N N . ALA B 1 257 ? 6.703 -0.139 -10.891 1 94.94 257 ALA B N 1
ATOM 4457 C CA . ALA B 1 257 ? 6.078 0.647 -9.836 1 94.94 257 ALA B CA 1
ATOM 4458 C C . ALA B 1 257 ? 6.262 2.143 -10.078 1 94.94 257 ALA B C 1
ATOM 4460 O O . ALA B 1 257 ? 5.516 2.963 -9.539 1 94.94 257 ALA B O 1
ATOM 4461 N N . ALA B 1 258 ? 7.254 2.504 -10.828 1 97.12 258 ALA B N 1
ATOM 4462 C CA . ALA B 1 258 ? 7.57 3.91 -11.055 1 97.12 258 ALA B CA 1
ATOM 4463 C C . ALA B 1 258 ? 7.172 4.34 -12.469 1 97.12 258 ALA B C 1
ATOM 4465 O O . ALA B 1 258 ? 7.402 5.484 -12.867 1 97.12 258 ALA B O 1
ATOM 4466 N N . GLU B 1 259 ? 6.559 3.492 -13.234 1 95.38 259 GLU B N 1
ATOM 4467 C CA . GLU B 1 259 ? 6.324 3.707 -14.656 1 95.38 259 GLU B CA 1
ATOM 4468 C C . GLU B 1 259 ? 5.488 4.961 -14.898 1 95.38 259 GLU B C 1
ATOM 4470 O O . GLU B 1 259 ? 5.812 5.777 -15.766 1 95.38 259 GLU B O 1
ATOM 4475 N N . ALA B 1 260 ? 4.449 5.137 -14.195 1 92.5 260 ALA B N 1
ATOM 4476 C CA . ALA B 1 260 ? 3.547 6.27 -14.383 1 92.5 260 ALA B CA 1
ATOM 4477 C C . ALA B 1 260 ? 4.262 7.59 -14.109 1 92.5 260 ALA B C 1
ATOM 4479 O O . ALA B 1 260 ? 4.09 8.562 -14.844 1 92.5 260 ALA B O 1
ATOM 4480 N N . GLU B 1 261 ? 5.012 7.594 -13.047 1 96.31 261 GLU B N 1
ATOM 4481 C CA . GLU B 1 261 ? 5.734 8.805 -12.672 1 96.31 261 GLU B CA 1
ATOM 4482 C C . GLU B 1 261 ? 6.812 9.148 -13.695 1 96.31 261 GLU B C 1
ATOM 4484 O O . GLU B 1 261 ? 7.059 10.32 -13.984 1 96.31 261 GLU B O 1
ATOM 4489 N N . VAL B 1 262 ? 7.445 8.148 -14.234 1 97.06 262 VAL B N 1
ATOM 4490 C CA . VAL B 1 262 ? 8.445 8.359 -15.273 1 97.06 262 VAL B CA 1
ATOM 4491 C C . VAL B 1 262 ? 7.777 8.93 -16.531 1 97.06 262 VAL B C 1
ATOM 4493 O O . VAL B 1 262 ? 8.273 9.891 -17.125 1 97.06 262 VAL B O 1
ATOM 4496 N N . ALA B 1 263 ? 6.648 8.406 -16.875 1 95 263 ALA B N 1
ATOM 4497 C CA . ALA B 1 263 ? 5.906 8.859 -18.047 1 95 263 ALA B CA 1
ATOM 4498 C C . ALA B 1 263 ? 5.469 10.312 -17.891 1 95 263 ALA B C 1
ATOM 4500 O O . ALA B 1 263 ? 5.449 11.07 -18.859 1 95 263 ALA B O 1
ATOM 4501 N N . ARG B 1 264 ? 5.18 10.695 -16.656 1 94.5 264 ARG B N 1
ATOM 4502 C CA . ARG B 1 264 ? 4.711 12.047 -16.375 1 94.5 264 ARG B CA 1
ATOM 4503 C C . ARG B 1 264 ? 5.883 13 -16.141 1 94.5 264 ARG B C 1
ATOM 4505 O O . ARG B 1 264 ? 5.691 14.195 -15.961 1 94.5 264 ARG B O 1
ATOM 4512 N N . GLY B 1 265 ? 7.031 12.469 -16.094 1 96.31 265 GLY B N 1
ATOM 4513 C CA . GLY B 1 265 ? 8.227 13.289 -15.93 1 96.31 265 GLY B CA 1
ATOM 4514 C C . GLY B 1 265 ? 8.445 13.742 -14.5 1 96.31 265 GLY B C 1
ATOM 4515 O O . GLY B 1 265 ? 9.031 14.797 -14.258 1 96.31 265 GLY B O 1
ATOM 4516 N N . THR B 1 266 ? 7.938 12.992 -13.562 1 97.06 266 THR B N 1
ATOM 4517 C CA . THR B 1 266 ? 8.109 13.375 -12.164 1 97.06 266 THR B CA 1
ATOM 4518 C C . THR B 1 266 ? 9.211 12.539 -11.508 1 97.06 266 THR B C 1
ATOM 4520 O O . THR B 1 266 ? 9.727 12.906 -10.453 1 97.06 266 THR B O 1
ATOM 4523 N N . LEU B 1 267 ? 9.547 11.414 -12.086 1 98.44 267 LEU B N 1
ATOM 4524 C CA . LEU B 1 267 ? 10.688 10.594 -11.695 1 98.44 267 LEU B CA 1
ATOM 4525 C C . LEU B 1 267 ? 11.609 10.336 -12.883 1 98.44 267 LEU B C 1
ATOM 4527 O O . LEU B 1 267 ? 11.148 10.25 -14.023 1 98.44 267 LEU B O 1
ATOM 4531 N N . TRP B 1 268 ? 12.875 10.211 -12.633 1 98.38 268 TRP B N 1
ATOM 4532 C CA . TRP B 1 268 ? 13.859 9.938 -13.672 1 98.38 268 TRP B CA 1
ATOM 4533 C C . TRP B 1 268 ? 14.742 8.75 -13.281 1 98.38 268 TRP B C 1
ATOM 4535 O O . TRP B 1 268 ? 15.32 8.727 -12.195 1 98.38 268 TRP B O 1
ATOM 4545 N N . PRO B 1 269 ? 14.805 7.754 -14.148 1 98 269 PRO B N 1
ATOM 4546 C CA . PRO B 1 269 ? 15.727 6.637 -13.922 1 98 269 PRO B CA 1
ATOM 4547 C C . PRO B 1 269 ? 17.188 7.012 -14.164 1 98 269 PRO B C 1
ATOM 4549 O O . PRO B 1 269 ? 17.531 7.504 -15.242 1 98 269 PRO B O 1
ATOM 4552 N N . MET B 1 270 ? 18.062 6.719 -13.234 1 97.25 270 MET B N 1
ATOM 4553 C CA . MET B 1 270 ? 19.422 7.25 -13.266 1 97.25 270 MET B CA 1
ATOM 4554 C C . MET B 1 270 ? 20.406 6.188 -13.742 1 97.25 270 MET B C 1
ATOM 4556 O O . MET B 1 270 ? 21.547 6.508 -14.125 1 97.25 270 MET B O 1
ATOM 4560 N N . LEU B 1 271 ? 20.016 4.922 -13.688 1 95.12 271 LEU B N 1
ATOM 4561 C CA . LEU B 1 271 ? 20.953 3.859 -14.023 1 95.12 271 LEU B CA 1
ATOM 4562 C C . LEU B 1 271 ? 20.875 3.51 -15.5 1 95.12 271 LEU B C 1
ATOM 4564 O O . LEU B 1 271 ? 19.812 3.572 -16.109 1 95.12 271 LEU B O 1
ATOM 4568 N N . HIS B 1 272 ? 22.016 3.096 -16 1 92 272 HIS B N 1
ATOM 4569 C CA . HIS B 1 272 ? 22.031 2.434 -17.297 1 92 272 HIS B CA 1
ATOM 4570 C C . HIS B 1 272 ? 21.453 1.027 -17.203 1 92 272 HIS B C 1
ATOM 4572 O O . HIS B 1 272 ? 21.469 0.407 -16.141 1 92 272 HIS B O 1
ATOM 4578 N N . ALA B 1 273 ? 20.953 0.562 -18.297 1 85.19 273 ALA B N 1
ATOM 4579 C CA . ALA B 1 273 ? 20.219 -0.703 -18.328 1 85.19 273 ALA B CA 1
ATOM 4580 C C . ALA B 1 273 ? 21.078 -1.845 -17.781 1 85.19 273 ALA B C 1
ATOM 4582 O O . ALA B 1 273 ? 20.578 -2.727 -17.078 1 85.19 273 ALA B O 1
ATOM 4583 N N . ASP B 1 274 ? 22.359 -1.774 -18.078 1 84 274 ASP B N 1
ATOM 4584 C CA . ASP B 1 274 ? 23.266 -2.865 -17.719 1 84 274 ASP B CA 1
ATOM 4585 C C . ASP B 1 274 ? 23.547 -2.869 -16.219 1 84 274 ASP B C 1
ATOM 4587 O O . ASP B 1 274 ? 24.047 -3.854 -15.68 1 84 274 ASP B O 1
ATOM 4591 N N . PHE B 1 275 ? 23.109 -1.844 -15.516 1 85.81 275 PHE B N 1
ATOM 4592 C CA . PHE B 1 275 ? 23.422 -1.723 -14.094 1 85.81 275 PHE B CA 1
ATOM 4593 C C . PHE B 1 275 ? 22.172 -1.965 -13.258 1 85.81 275 PHE B C 1
ATOM 4595 O O . PHE B 1 275 ? 22.219 -1.937 -12.023 1 85.81 275 PHE B O 1
ATOM 4602 N N . GLU B 1 276 ? 21.094 -2.268 -13.883 1 91 276 GLU B N 1
ATOM 4603 C CA . GLU B 1 276 ? 19.844 -2.482 -13.141 1 91 276 GLU B CA 1
ATOM 4604 C C . GLU B 1 276 ? 19.875 -3.822 -12.414 1 91 276 GLU B C 1
ATOM 4606 O O . GLU B 1 276 ? 19.984 -4.875 -13.039 1 91 276 GLU B O 1
ATOM 4611 N N . PRO B 1 277 ? 19.75 -3.695 -11.109 1 93.31 277 PRO B N 1
ATOM 4612 C CA . PRO B 1 277 ? 19.672 -4.977 -10.406 1 93.31 277 PRO B CA 1
ATOM 4613 C C . PRO B 1 277 ? 18.375 -5.727 -10.703 1 93.31 277 PRO B C 1
ATOM 4615 O O . PRO B 1 277 ? 17.312 -5.105 -10.852 1 93.31 277 PRO B O 1
ATOM 4618 N N . SER B 1 278 ? 18.484 -7.008 -10.836 1 93.94 278 SER B N 1
ATOM 4619 C CA . SER B 1 278 ? 17.328 -7.859 -11.109 1 93.94 278 SER B CA 1
ATOM 4620 C C . SER B 1 278 ? 17.312 -9.078 -10.195 1 93.94 278 SER B C 1
ATOM 4622 O O . SER B 1 278 ? 18.375 -9.586 -9.797 1 93.94 278 SER B O 1
ATOM 4624 N N . TYR B 1 279 ? 16.156 -9.469 -9.805 1 92.56 279 TYR B N 1
ATOM 4625 C CA . TYR B 1 279 ? 15.984 -10.633 -8.938 1 92.56 279 TYR B CA 1
ATOM 4626 C C . TYR B 1 279 ? 14.656 -11.32 -9.211 1 92.56 279 TYR B C 1
ATOM 4628 O O . TYR B 1 279 ? 13.758 -10.734 -9.82 1 92.56 279 TYR B O 1
ATOM 4636 N N . ASP B 1 280 ? 14.578 -12.516 -8.711 1 92.31 280 ASP B N 1
ATOM 4637 C CA . ASP B 1 280 ? 13.359 -13.297 -8.898 1 92.31 280 ASP B CA 1
ATOM 4638 C C . ASP B 1 280 ? 12.328 -12.984 -7.816 1 92.31 280 ASP B C 1
ATOM 4640 O O . ASP B 1 280 ? 12.68 -12.82 -6.648 1 92.31 280 ASP B O 1
ATOM 4644 N N . VAL B 1 281 ? 11.125 -12.836 -8.211 1 95 281 VAL B N 1
ATOM 4645 C CA . VAL B 1 281 ? 9.969 -12.844 -7.32 1 95 281 VAL B CA 1
ATOM 4646 C C . VAL B 1 281 ? 9.281 -14.203 -7.391 1 95 281 VAL B C 1
ATOM 4648 O O . VAL B 1 281 ? 9.062 -14.742 -8.484 1 95 281 VAL B O 1
ATOM 4651 N N . TYR B 1 282 ? 8.891 -14.688 -6.242 1 93.62 282 TYR B N 1
ATOM 4652 C CA . TYR B 1 282 ? 8.414 -16.062 -6.203 1 93.62 282 TYR B CA 1
ATOM 4653 C C . TYR B 1 282 ? 6.957 -16.125 -5.77 1 93.62 282 TYR B C 1
ATOM 4655 O O . TYR B 1 282 ? 6.508 -15.312 -4.965 1 93.62 282 TYR B O 1
ATOM 4663 N N . LEU B 1 283 ? 6.277 -17.062 -6.375 1 93 283 LEU B N 1
ATOM 4664 C CA . LEU B 1 283 ? 5.043 -17.594 -5.801 1 93 283 LEU B CA 1
ATOM 4665 C C . LEU B 1 283 ? 5.348 -18.641 -4.738 1 93 283 LEU B C 1
ATOM 4667 O O . LEU B 1 283 ? 6.051 -19.609 -5.008 1 93 283 LEU B O 1
ATOM 4671 N N . LEU B 1 284 ? 4.82 -18.422 -3.568 1 92.38 284 LEU B N 1
ATOM 4672 C CA . LEU B 1 284 ? 5.191 -19.266 -2.439 1 92.38 284 LEU B CA 1
ATOM 4673 C C . LEU B 1 284 ? 3.967 -19.969 -1.862 1 92.38 284 LEU B C 1
ATOM 4675 O O . LEU B 1 284 ? 2.873 -19.391 -1.84 1 92.38 284 LEU B O 1
ATOM 4679 N N . ALA B 1 285 ? 4.184 -21.172 -1.375 1 89.69 285 ALA B N 1
ATOM 4680 C CA . ALA B 1 285 ? 3.191 -21.938 -0.64 1 89.69 285 ALA B CA 1
ATOM 4681 C C . ALA B 1 285 ? 3.861 -22.953 0.282 1 89.69 285 ALA B C 1
ATOM 4683 O O . ALA B 1 285 ? 5.062 -23.219 0.164 1 89.69 285 ALA B O 1
ATOM 4684 N N . ARG B 1 286 ? 3.166 -23.391 1.219 1 85.81 286 ARG B N 1
ATOM 4685 C CA . ARG B 1 286 ? 3.699 -24.453 2.062 1 85.81 286 ARG B CA 1
ATOM 4686 C C . ARG B 1 286 ? 3.941 -25.719 1.256 1 85.81 286 ARG B C 1
ATOM 4688 O O . ARG B 1 286 ? 3.137 -26.078 0.391 1 85.81 286 ARG B O 1
ATOM 4695 N N . ALA B 1 287 ? 5.18 -26.438 1.449 1 76.44 287 ALA B N 1
ATOM 4696 C CA . ALA B 1 287 ? 5.578 -27.641 0.722 1 76.44 287 ALA B CA 1
ATOM 4697 C C . ALA B 1 287 ? 4.637 -28.797 1.03 1 76.44 287 ALA B C 1
ATOM 4699 O O . ALA B 1 287 ? 4.355 -29.625 0.158 1 76.44 287 ALA B O 1
ATOM 4700 N N . GLU B 1 288 ? 4.609 -29.047 2.309 1 58.16 288 GLU B N 1
ATOM 4701 C CA . GLU B 1 288 ? 3.941 -30.297 2.689 1 58.16 288 GLU B CA 1
ATOM 4702 C C . GLU B 1 288 ? 2.467 -30.266 2.299 1 58.16 288 GLU B C 1
ATOM 4704 O O . GLU B 1 288 ? 2.012 -31.109 1.518 1 58.16 288 GLU B O 1
ATOM 4709 N N . PRO B 1 289 ? 1.576 -30.062 3.254 1 50.66 289 PRO B N 1
ATOM 4710 C CA . PRO B 1 289 ? 0.337 -30.828 3.43 1 50.66 289 PRO B CA 1
ATOM 4711 C C . PRO B 1 289 ? -0.724 -30.469 2.389 1 50.66 289 PRO B C 1
ATOM 4713 O O . PRO B 1 289 ? -0.573 -29.5 1.654 1 50.66 289 PRO B O 1
ATOM 4716 N N . ALA B 1 290 ? -1.835 -30.906 2.541 1 54.91 290 ALA B N 1
ATOM 4717 C CA . ALA B 1 290 ? -3.203 -30.938 2.033 1 54.91 290 ALA B CA 1
ATOM 4718 C C . ALA B 1 290 ? -3.713 -29.531 1.729 1 54.91 290 ALA B C 1
ATOM 4720 O O . ALA B 1 290 ? -4.125 -28.812 2.637 1 54.91 290 ALA B O 1
ATOM 4721 N N . ARG B 1 291 ? -3.094 -28.906 0.64 1 64.44 291 ARG B N 1
ATOM 4722 C CA . ARG B 1 291 ? -3.783 -27.688 0.237 1 64.44 291 ARG B CA 1
ATOM 4723 C C . ARG B 1 291 ? -5.266 -27.953 -0.005 1 64.44 291 ARG B C 1
ATOM 4725 O O . ARG B 1 291 ? -5.633 -28.969 -0.581 1 64.44 291 ARG B O 1
ATOM 4732 N N . ASP B 1 292 ? -5.941 -27.047 0.611 1 69.94 292 ASP B N 1
ATOM 4733 C CA . ASP B 1 292 ? -7.359 -27.188 0.3 1 69.94 292 ASP B CA 1
ATOM 4734 C C . ASP B 1 292 ? -7.625 -26.938 -1.183 1 69.94 292 ASP B C 1
ATOM 4736 O O . ASP B 1 292 ? -6.762 -26.406 -1.893 1 69.94 292 ASP B O 1
ATOM 4740 N N . THR B 1 293 ? -8.656 -27.391 -1.699 1 70.56 293 THR B N 1
ATOM 4741 C CA . THR B 1 293 ? -9.016 -27.375 -3.113 1 70.56 293 THR B CA 1
ATOM 4742 C C . THR B 1 293 ? -8.906 -25.953 -3.684 1 70.56 293 THR B C 1
ATOM 4744 O O . THR B 1 293 ? -8.344 -25.766 -4.762 1 70.56 293 THR B O 1
ATOM 4747 N N . ALA B 1 294 ? -9.375 -24.938 -3.004 1 76.31 294 ALA B N 1
ATOM 4748 C CA . ALA B 1 294 ? -9.359 -23.547 -3.482 1 76.31 294 ALA B CA 1
ATOM 4749 C C . ALA B 1 294 ? -7.93 -23.062 -3.695 1 76.31 294 ALA B C 1
ATOM 4751 O O . ALA B 1 294 ? -7.621 -22.469 -4.73 1 76.31 294 ALA B O 1
ATOM 4752 N N . THR B 1 295 ? -7.102 -23.391 -2.844 1 79 295 THR B N 1
ATOM 4753 C CA . THR B 1 295 ? -5.703 -22.969 -2.9 1 79 295 THR B CA 1
ATOM 4754 C C . THR B 1 295 ? -4.977 -23.656 -4.051 1 79 295 THR B C 1
ATOM 4756 O O . THR B 1 295 ? -4.223 -23.016 -4.785 1 79 295 THR B O 1
ATOM 4759 N N . GLN B 1 296 ? -5.246 -24.859 -4.164 1 78.62 296 GLN B N 1
ATOM 4760 C CA . GLN B 1 296 ? -4.598 -25.625 -5.23 1 78.62 296 GLN B CA 1
ATOM 4761 C C . GLN B 1 296 ? -5.039 -25.125 -6.605 1 78.62 296 GLN B C 1
ATOM 4763 O O . GLN B 1 296 ? -4.219 -25 -7.52 1 78.62 296 GLN B O 1
ATOM 4768 N N . LEU B 1 297 ? -6.281 -24.859 -6.734 1 76.88 297 LEU B N 1
ATOM 4769 C CA . LEU B 1 297 ? -6.801 -24.344 -7.996 1 76.88 297 LEU B CA 1
ATOM 4770 C C . LEU B 1 297 ? -6.141 -23.016 -8.359 1 76.88 297 LEU B C 1
ATOM 4772 O O . LEU B 1 297 ? -5.789 -22.781 -9.516 1 76.88 297 LEU B O 1
ATOM 4776 N N . PHE B 1 298 ? -6.016 -22.172 -7.406 1 85.06 298 PHE B N 1
ATOM 4777 C CA . PHE B 1 298 ? -5.391 -20.875 -7.668 1 85.06 298 PHE B CA 1
ATOM 4778 C C . PHE B 1 298 ? -3.92 -21.047 -8.031 1 85.06 298 PHE B C 1
ATOM 4780 O O . PHE B 1 298 ? -3.432 -20.422 -8.977 1 85.06 298 PHE B O 1
ATOM 4787 N N . TRP B 1 299 ? -3.27 -21.828 -7.246 1 82.12 299 TRP B N 1
ATOM 4788 C CA . TRP B 1 299 ? -1.865 -22.125 -7.508 1 82.12 299 TRP B CA 1
ATOM 4789 C C . TRP B 1 299 ? -1.667 -22.609 -8.945 1 82.12 299 TRP B C 1
ATOM 4791 O O . TRP B 1 299 ? -0.797 -22.109 -9.656 1 82.12 299 TRP B O 1
ATOM 4801 N N . ASP B 1 300 ? -2.463 -23.453 -9.336 1 79.12 300 ASP B N 1
ATOM 4802 C CA . ASP B 1 300 ? -2.367 -24.016 -10.68 1 79.12 300 ASP B CA 1
ATOM 4803 C C . ASP B 1 300 ? -2.615 -22.953 -11.742 1 79.12 300 ASP B C 1
ATOM 4805 O O . ASP B 1 300 ? -1.981 -22.969 -12.805 1 79.12 300 ASP B O 1
ATOM 4809 N N . GLU B 1 301 ? -3.561 -22.109 -11.469 1 82.19 301 GLU B N 1
ATOM 4810 C CA . GLU B 1 301 ? -3.873 -21.031 -12.406 1 82.19 301 GLU B CA 1
ATOM 4811 C C . GLU B 1 301 ? -2.674 -20.109 -12.609 1 82.19 301 GLU B C 1
ATOM 4813 O O . GLU B 1 301 ? -2.342 -19.75 -13.742 1 82.19 301 GLU B O 1
ATOM 4818 N N . VAL B 1 302 ? -2.07 -19.75 -11.539 1 84.06 302 VAL B N 1
ATOM 4819 C CA . VAL B 1 302 ? -0.919 -18.859 -11.625 1 84.06 302 VAL B CA 1
ATOM 4820 C C . VAL B 1 302 ? 0.22 -19.562 -12.367 1 84.06 302 VAL B C 1
ATOM 4822 O O . VAL B 1 302 ? 0.836 -18.969 -13.258 1 84.06 302 VAL B O 1
ATOM 4825 N N . PHE B 1 303 ? 0.408 -20.781 -11.977 1 79.88 303 PHE B N 1
ATOM 4826 C CA . PHE B 1 303 ? 1.508 -21.547 -12.555 1 79.88 303 PHE B CA 1
ATOM 4827 C C . PHE B 1 303 ? 1.325 -21.703 -14.055 1 79.88 303 PHE B C 1
ATOM 4829 O O . PHE B 1 303 ? 2.283 -21.578 -14.82 1 79.88 303 PHE B O 1
ATOM 4836 N N . ARG B 1 304 ? 0.189 -21.984 -14.477 1 79.69 304 ARG B N 1
ATOM 4837 C CA . ARG B 1 304 ? -0.11 -22.141 -15.898 1 79.69 304 ARG B CA 1
ATOM 4838 C C . ARG B 1 304 ? 0.222 -20.859 -16.656 1 79.69 304 ARG B C 1
ATOM 4840 O O . ARG B 1 304 ? 0.788 -20.906 -17.75 1 79.69 304 ARG B O 1
ATOM 4847 N N . ARG B 1 305 ? -0.07 -19.797 -16.078 1 81.81 305 ARG B N 1
ATOM 4848 C CA . ARG B 1 305 ? 0.138 -18.516 -16.75 1 81.81 305 ARG B CA 1
ATOM 4849 C C . ARG B 1 305 ? 1.621 -18.172 -16.828 1 81.81 305 ARG B C 1
ATOM 4851 O O . ARG B 1 305 ? 2.088 -17.625 -17.812 1 81.81 305 ARG B O 1
ATOM 4858 N N . VAL B 1 306 ? 2.275 -18.438 -15.781 1 81.12 306 VAL B N 1
ATOM 4859 C CA . VAL B 1 306 ? 3.707 -18.172 -15.734 1 81.12 306 VAL B CA 1
ATOM 4860 C C . VAL B 1 306 ? 4.43 -19.031 -16.766 1 81.12 306 VAL B C 1
ATOM 4862 O O . VAL B 1 306 ? 5.309 -18.531 -17.484 1 81.12 306 VAL B O 1
ATOM 4865 N N . ARG B 1 307 ? 4.078 -20.234 -16.859 1 76.44 307 ARG B N 1
ATOM 4866 C CA . ARG B 1 307 ? 4.707 -21.141 -17.812 1 76.44 307 ARG B CA 1
ATOM 4867 C C . ARG B 1 307 ? 4.402 -20.734 -19.25 1 76.44 307 ARG B C 1
ATOM 4869 O O . ARG B 1 307 ? 5.254 -20.859 -20.125 1 76.44 307 ARG B O 1
ATOM 4876 N N . ALA B 1 308 ? 3.209 -20.234 -19.406 1 72.69 308 ALA B N 1
ATOM 4877 C CA . ALA B 1 308 ? 2.811 -19.797 -20.734 1 72.69 308 ALA B CA 1
ATOM 4878 C C . ALA B 1 308 ? 3.609 -18.578 -21.172 1 72.69 308 ALA B C 1
ATOM 4880 O O . ALA B 1 308 ? 3.945 -18.422 -22.344 1 72.69 308 ALA B O 1
ATOM 4881 N N . SER B 1 309 ? 3.842 -17.688 -20.234 1 71.5 309 SER B N 1
ATOM 4882 C CA . SER B 1 309 ? 4.57 -16.469 -20.531 1 71.5 309 SER B CA 1
ATOM 4883 C C . SER B 1 309 ? 6.051 -16.75 -20.766 1 71.5 309 SER B C 1
ATOM 4885 O O . SER B 1 309 ? 6.711 -16.047 -21.547 1 71.5 309 SER B O 1
ATOM 4887 N N . SER B 1 310 ? 6.617 -17.641 -19.984 1 63.16 310 SER B N 1
ATOM 4888 C CA . SER B 1 310 ? 8.023 -18 -20.141 1 63.16 310 SER B CA 1
ATOM 4889 C C . SER B 1 310 ? 8.273 -18.688 -21.469 1 63.16 310 SER B C 1
ATOM 4891 O O . SER B 1 310 ? 9.375 -18.609 -22.016 1 63.16 310 SER B O 1
ATOM 4893 N N . ARG B 1 311 ? 7.184 -19.375 -22.016 1 48.12 311 ARG B N 1
ATOM 4894 C CA . ARG B 1 311 ? 7.301 -20.062 -23.281 1 48.12 311 ARG B CA 1
ATOM 4895 C C . ARG B 1 311 ? 7.102 -19.109 -24.453 1 48.12 311 ARG B C 1
ATOM 4897 O O . ARG B 1 311 ? 7.492 -19.406 -25.578 1 48.12 311 ARG B O 1
ATOM 4904 N N . ALA B 1 312 ? 6.508 -18.047 -24.172 1 48.53 312 ALA B N 1
ATOM 4905 C CA . ALA B 1 312 ? 6.367 -17.125 -25.297 1 48.53 312 ALA B CA 1
ATOM 4906 C C . ALA B 1 312 ? 7.609 -16.25 -25.438 1 48.53 312 ALA B C 1
ATOM 4908 O O . ALA B 1 312 ? 8.188 -15.805 -24.438 1 48.53 312 ALA B O 1
#

Solvent-accessible surface area (backbone atoms only — not comparable to full-atom values): 32872 Å² total; per-residue (Å²): 135,83,84,71,67,79,69,84,43,73,64,50,70,74,62,58,54,63,66,34,51,50,50,46,52,42,22,61,73,53,41,18,58,62,50,24,12,64,73,68,73,44,56,44,70,59,49,52,48,37,42,50,51,44,24,59,75,71,69,44,67,36,65,42,82,50,99,85,33,54,43,70,31,75,60,19,50,53,46,49,55,50,42,54,50,46,50,51,49,55,66,32,40,65,37,44,50,35,46,71,61,72,60,52,68,43,66,36,36,34,28,28,36,59,64,75,80,51,71,46,57,48,50,23,53,30,51,46,34,71,76,36,65,61,34,24,40,33,46,44,73,43,51,40,69,54,34,54,50,33,37,75,70,60,75,28,60,35,28,36,33,61,79,87,66,91,49,85,64,43,39,79,38,81,59,47,78,47,43,32,35,38,32,31,8,64,86,40,92,55,48,89,40,67,53,88,58,65,56,78,46,24,80,40,36,15,40,39,30,66,92,53,50,50,66,70,56,52,51,53,29,58,75,37,39,42,49,74,32,59,16,26,35,13,60,45,43,65,54,35,49,48,41,20,48,46,54,43,15,30,33,75,41,50,47,79,69,44,42,68,41,40,76,70,59,39,34,30,68,26,55,49,80,91,67,43,53,67,46,65,31,26,41,32,30,59,55,75,67,87,63,53,54,56,43,48,52,48,51,50,42,33,50,52,39,35,54,52,56,72,70,95,134,82,85,71,67,82,68,83,42,74,62,51,72,76,62,57,53,62,66,35,52,50,50,47,52,43,21,60,74,52,41,18,59,62,50,23,12,64,73,66,72,43,57,46,70,59,50,51,47,38,45,50,51,43,23,59,74,70,69,44,67,35,66,42,83,50,99,84,34,54,41,70,32,77,60,19,50,52,45,49,54,50,43,54,49,45,50,52,48,54,66,32,39,63,38,43,49,35,46,72,62,73,59,53,68,45,64,34,35,34,28,28,36,59,63,76,81,53,70,44,58,48,50,23,53,30,52,45,32,71,77,35,63,62,35,25,40,33,48,43,74,42,51,40,70,54,35,54,49,33,36,75,70,61,74,29,60,35,28,37,31,62,77,89,65,89,48,85,63,44,37,78,40,80,60,47,76,46,43,33,36,39,31,31,8,65,85,40,92,55,49,89,40,68,52,89,56,64,57,78,46,25,79,39,36,14,40,39,30,66,92,52,51,51,66,71,57,52,52,53,28,57,76,37,39,42,50,74,32,59,17,26,34,14,61,46,43,65,53,34,50,50,40,20,49,46,55,43,15,29,34,75,41,48,48,77,70,43,43,67,41,40,75,70,60,40,32,31,67,26,55,49,80,92,68,44,53,68,46,66,31,27,40,32,31,61,53,73,74,85,64,53,54,54,43,49,53,49,52,50,41,34,49,53,39,34,54,52,54,72,70,96

pLDDT: mean 83.11, std 16.15, range [26.41, 98.56]

InterPro domains:
  IPR000847 LysR, HTH, N-terminal domain [PF00126] (18-77)
  IPR000847 LysR, HTH, N-terminal domain [PR00039] (33-44)
  IPR000847 LysR, HTH, N-terminal domain [PR00039] (44-54)
  IPR000847 LysR, HTH, N-terminal domain [PR00039] (54-65)
  IPR000847 LysR, HTH, N-terminal domain [PS50931] (16-73)
  IPR005119 LysR, substrate-binding [PF03466] (105-303)
  IPR036388 Winged helix-like DNA-binding domain superfamily [G3DSA:1.10.10.10] (9-95)
  IPR036390 Winged helix DNA-binding domain superfamily [SSF46785] (17-98)
  IPR050950 HTH-type LysR transcriptional regulators [PTHR30419] (17-310)

Nearest PDB structures (foldseek):
  6g4r-assembly1_E  TM=5.325E-01  e=2.184E-21  Corynebacterium glutamicum
  1ixc-assembly1_B-2  TM=5.368E-01  e=1.116E-19  Cupriavidus necator
  7d98-assembly1_Q  TM=5.588E-01  e=7.686E-18  Cupriavidus necator
  7dwo-assembly1_A  TM=5.284E-01  e=1.426E-16  Aliivibrio fischeri ES114
  7dwn-assembly1_D  TM=5.279E-01  e=1.705E-16  Aliivibrio fischeri ES114

Radius of gyration: 31.61 Å; Cα contacts (8 Å, |Δi|>4): 1086; chains: 2; boun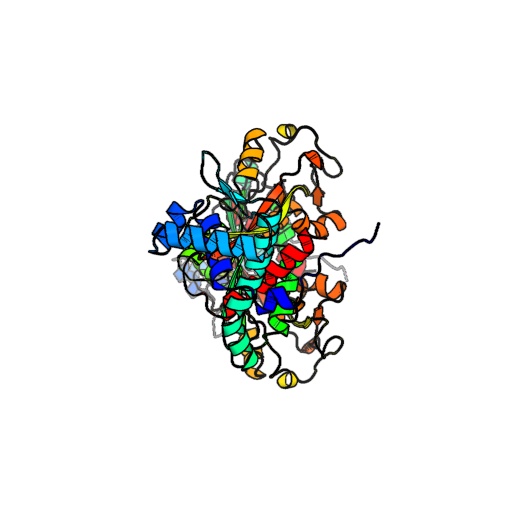ding box: 61×108×86 Å

Foldseek 3Di:
DPPPPPCPDPVCVVPPDLVLLVLLLLQVVLQALVSSCVVVVHDSVVSVVSQVVNCVSVVHRQWDQDPRHIDGDPVVVVSNVVSVVVVLVVLLVVLVVCLVVVNDAEEAEEEEEALDDAPLLVVLVVVLCVSNVRYHYHYHYDQQVVQVVCQVVVVGFKYKHAPQDDDPQKDWAFQDKWWKFKKAFPVDPCQPEADPQLLVCLPWAEEELPPSDHPVQVVVCVVSNNHVHHQYYHVHQLVSLVCRLVGSTMYMHTCVSCVVVVVVSGMHGHHDPVPIDMDTMTMMGGDDDDPDSSSSSSVSSSVVSSVVVVVD/DPPPPPCPDPVLVVPPDLVLLVLLLLQVVLQALVSSCVVVVHDSVVSVVSQVVNCVSVVHRQWDQDPRHIDGDPVVVVSNVVSVVVVLVVVLVVLVVCVVVVNDAEEAEEEEEALDDAPLLVVLVVVLCVSNVRYHYHYHYDQQVVQVVCQVVVVGFKYKFAPQDDDPQKDWAFQDKWWKFKKAFPVDPCQPEADPQLLVCLPWAEEELPPSDHPVQVVVCVVSNNHVHHQYYHVHQLVSLVCRLVGSTMYMHTCVSCVVVVVVSGMHGHHDPVPIDMDTMTMMGGDDDDPDSSSSSSVSSSVVSRVVVVVD

Organism: Novosphingobium aromaticivorans (strain ATCC 700278 / DSM 12444 / CCUG 56034 / CIP 105152 / NBRC 16084 / F199) (NCBI:txid279238)

Secondary structure (DSSP, 8-state):
---------HHHHHH--HHHHHHHHHHHHHTSHHHHHHHHT--HHHHHHHHHHHHHHHTS--EEEETTEEEE-HHHHHHHHHHHHHHHHHHHHHHHHHHHTT---EEEEEEE-TT---HHHHHHHHHHHHH-TTEEEEEEE--HHHHHHHHHTTS-SEEEE--SS--TTEEEEEEEEEEEEEEEETTSTTTT---S-GGGGTTS-EEE-GGG--HHHHHHHHHTTTTSSEEEEESSHHHHHHHHHTTS-BEEEETGGGHHHHHTTSEEE-S-GGG--EEEEEEEEESSS---HHHHHHHHHHHHHHHHHHH-/---------HHHHHH--HHHHHHHHHHHHHTSHHHHHHHHT--HHHHHHHHHHHHHHHTS--EEEETTEEEE-HHHHHHHHHHHHHHHHHHHHHHHHHHHTT---EEEEEEE-TT---HHHHHHHHHHHHH-TTEEEEEEE--HHHHHHHHHTTS-SEEEE--SS--TTEEEEEEEEEEEEEEEETTSTTTT---S-GGGGTTS-EEE-GGG--HHHHHHHHHTTTTSSEEEEESSHHHHHHHHHTTS-BEEEETGGGHHHHHTTSEEE-S-GGG--EEEEEEEEESSS---HHHHHHHHHHHHHHHHHHH-